Protein 6WU7 (pdb70)

InterPro domains:
  IPR002048 EF-hand domain [PF13499] (107-173)
  IPR002048 EF-hand domain [PS50222] (144-179)
  IPR002048 EF-hand domain [cd00051] (111-173)
  IPR011992 EF-hand domain pair [SSF47473] (1-185)
  IPR018247 EF-Hand 1, calcium-binding site [PS00018] (116-128)
  IPR018247 EF-Hand 1, calcium-binding site [PS00018] (157-169)
  IPR051433 Calcium and Integrin-Binding [PTHR45791] (1-187)

Organism: Homo sapiens (NCBI:txid9606)

Nearest PDB structures (foldseek):
  6wu7-assembly1_A  TM=1.006E+00  e=3.418E-31  Homo sapiens
  6wu5-assembly1_A  TM=9.244E-01  e=2.080E-27  Homo sapiens
  8tkp-assembly1_E  TM=9.190E-01  e=7.534E-15  Caenorhabditis elegans
  4f0z-assembly1_B  TM=8.327E-01  e=5.613E-10  Homo sapiens
  3ll8-assembly2_D  TM=8.121E-01  e=2.278E-08  Homo sapiens

Secondary structure (DSSP, 8-state):
--SS-HHHHHHHHHHSS--HHHHHHHHHHHHHHSTTTS-S--TT-----B-HHHHHTSTTTTT-TTHHHHHHHHSSSSSS-B-HHHHHHHHHHHSTTS-HHHHHHHHHHHH-TT-SS-B-HHHHHHHHHHHTTT-S-HHHHHHHHHHHHHHH-TTSSSSB-HHHHHHHHHTS--TTGGG--/--SS-HHHHHHHHHHSSS-HHHHHHHHHHHHHHSTTTS-S--TT-----B-HHHHHTSTTTTT-TTHHHHHHHHSTTSSS-B-HHHHHHHHHHHSTTS-HHHHHHHHHHHH-TT-SSSB-HHHHHHHHHHHHTTSS-HHHHHHHHHHHHHHH-TT-SSSB-HHHHHHHHHHS--TTGGG----

Structure (mmCIF, N/CA/C/O backbone):
data_6WU7
#
_entry.id   6WU7
#
_cell.length_a   84.386
_cell.length_b   84.386
_cell.length_c   125.821
_cell.angle_alpha   90.000
_cell.angle_beta   90.000
_cell.angle_gamma   120.000
#
_symmetry.space_group_name_H-M   'P 31 2 1'
#
loop_
_entity.id
_entity.type
_entity.pdbx_description
1 polymer 'Calcium and integrin-binding family member 3'
2 non-polymer 'CALCIUM ION'
3 non-polymer 'ACETATE ION'
4 water water
#
loop_
_atom_site.group_PDB
_atom_site.id
_atom_site.type_symbol
_atom_site.label_atom_id
_atom_site.label_alt_id
_atom_site.label_comp_id
_atom_site.label_asym_id
_atom_site.label_entity_id
_atom_site.label_seq_id
_atom_site.pdbx_PDB_ins_code
_atom_site.Cartn_x
_atom_site.Cartn_y
_atom_site.Cartn_z
_atom_site.occupancy
_atom_site.B_iso_or_equiv
_atom_site.auth_seq_id
_atom_site.auth_comp_id
_atom_site.auth_asym_id
_atom_site.auth_atom_id
_atom_site.pdbx_PDB_model_num
ATOM 1 N N . GLN A 1 9 ? -61.67300 13.20300 -9.39600 1.000 50.87000 5 GLN A N 1
ATOM 2 C CA . GLN A 1 9 ? -61.76900 13.79300 -10.71800 1.000 48.55000 5 GLN A CA 1
ATOM 3 C C . GLN A 1 9 ? -63.14500 13.63800 -11.37300 1.000 46.87000 5 GLN A C 1
ATOM 4 O O . GLN A 1 9 ? -63.51700 12.55100 -11.73400 1.000 47.82000 5 GLN A O 1
ATOM 17 N N . THR A 1 10 ? -63.89200 14.72000 -11.52800 1.000 41.34000 6 THR A N 1
ATOM 18 C CA . THR A 1 10 ? -65.18800 14.66800 -12.18000 1.000 47.78000 6 THR A CA 1
ATOM 19 C C . THR A 1 10 ? -65.32800 15.36200 -13.55800 1.000 45.04000 6 THR A C 1
ATOM 20 O O . THR A 1 10 ? -66.43400 15.58300 -13.99600 1.000 44.42000 6 THR A O 1
ATOM 31 N N . VAL A 1 11 ? -64.24600 15.68200 -14.25000 1.000 40.65000 7 VAL A N 1
ATOM 32 C CA . VAL A 1 11 ? -64.32300 16.37800 -15.51500 1.000 33.88000 7 VAL A CA 1
ATOM 33 C C . VAL A 1 11 ? -64.45400 15.46500 -16.72300 1.000 32.06000 7 VAL A C 1
ATOM 34 O O . VAL A 1 11 ? -65.24300 15.71800 -17.58600 1.000 34.68000 7 VAL A O 1
ATOM 47 N N . PHE A 1 12 ? -63.62900 14.43600 -16.78800 1.000 38.95730 8 PHE A N 1
ATOM 48 C CA . PHE A 1 12 ? -63.62500 13.52600 -17.89000 1.000 35.56479 8 PHE A CA 1
ATOM 49 C C . PHE A 1 12 ? -63.95100 12.08400 -17.51700 1.000 40.28378 8 PHE A C 1
ATOM 50 O O . PHE A 1 12 ? -63.86500 11.69100 -16.38500 1.000 40.79963 8 PHE A O 1
ATOM 67 N N . THR A 1 13 ? -64.29000 11.30800 -18.52800 1.000 41.18915 9 THR A N 1
ATOM 68 C CA . THR A 1 13 ? -64.45500 9.89800 -18.37000 1.000 48.19525 9 THR A CA 1
ATOM 69 C C . THR A 1 13 ? -63.08700 9.27800 -18.39400 1.000 44.93960 9 THR A C 1
ATOM 70 O O . THR A 1 13 ? -62.14100 9.82500 -18.85600 1.000 38.65200 9 THR A O 1
ATOM 81 N N . HIS A 1 14 ? -62.98200 8.10300 -17.83900 1.000 49.92967 10 HIS A N 1
ATOM 82 C CA . HIS A 1 14 ? -61.69500 7.41700 -17.84500 1.000 46.93194 10 HIS A CA 1
ATOM 83 C C . HIS A 1 14 ? -61.14900 7.32200 -19.26500 1.000 45.86076 10 HIS A C 1
ATOM 84 O O . HIS A 1 14 ? -59.98100 7.64000 -19.52700 1.000 41.07861 10 HIS A O 1
ATOM 98 N N . GLU A 1 15 ? -61.99600 6.91300 -20.20900 1.000 48.99535 11 GLU A N 1
ATOM 99 C CA . GLU A 1 15 ? -61.55800 6.79000 -21.59500 1.000 47.04511 11 GLU A CA 1
ATOM 100 C C . GLU A 1 15 ? -60.99500 8.10200 -22.13600 1.000 46.43978 11 GLU A C 1
ATOM 101 O O . GLU A 1 15 ? -59.95400 8.11100 -22.80600 1.000 37.39922 11 GLU A O 1
ATOM 113 N N . GLN A 1 16 ? -61.65600 9.22600 -21.88900 1.000 42.38929 12 GLN A N 1
ATOM 114 C CA . GLN A 1 16 ? -61.13000 10.42000 -22.53700 1.000 40.79436 12 GLN A CA 1
ATOM 115 C C . GLN A 1 16 ? -59.85600 10.92800 -21.86900 1.000 32.16701 12 GLN A C 1
ATOM 116 O O . GLN A 1 16 ? -59.02600 11.55400 -22.54600 1.000 31.63537 12 GLN A O 1
ATOM 130 N N . LEU A 1 17 ? -59.60300 10.57000 -20.60900 1.000 34.09093 13 LEU A N 1
ATOM 131 C CA . LEU A 1 17 ? -58.29700 10.88500 -20.02800 1.000 32.19597 13 LEU A CA 1
ATOM 132 C C . LEU A 1 17 ? -57.20900 9.97600 -20.58100 1.000 32.23544 13 LEU A C 1
ATOM 133 O O . LEU A 1 17 ? -56.08400 10.42700 -20.83300 1.000 33.05660 13 LEU A O 1
ATOM 149 N N . GLU A 1 18 ? -57.52400 8.69400 -20.78100 1.000 36.67808 14 GLU A N 1
ATOM 150 C CA . GLU A 1 18 ? -56.57800 7.80000 -21.44500 1.000 36.22276 14 GLU A CA 1
ATOM 151 C C . GLU A 1 18 ? -56.23500 8.29600 -22.84500 1.000 35.33845 14 GLU A C 1
ATOM 152 O O . GLU A 1 18 ? -55.07300 8.24700 -23.26000 1.000 33.99881 14 GLU A O 1
ATOM 164 N N . ALA A 1 19 ? -57.22600 8.79300 -23.59000 1.000 35.98853 15 ALA A N 1
ATOM 165 C CA . ALA A 1 19 ? -56.93600 9.28600 -24.93800 1.000 37.90718 15 ALA A CA 1
ATOM 166 C C . ALA A 1 19 ? -56.00800 10.49800 -24.91700 1.000 30.56156 15 ALA A C 1
ATOM 167 O O . ALA A 1 19 ? -55.08800 10.60300 -25.74300 1.000 29.17455 15 ALA A O 1
ATOM 174 N N . TYR A 1 20 ? -56.23700 11.44100 -24.00200 1.000 27.54541 16 TYR A N 1
ATOM 175 C CA . TYR A 1 20 ? -55.35000 12.59500 -23.90700 1.000 25.22671 16 TYR A CA 1
ATOM 176 C C . TYR A 1 20 ? -53.93000 12.18200 -23.54200 1.000 25.36094 16 TYR A C 1
ATOM 177 O O . TYR A 1 20 ? -52.95500 12.75300 -24.05000 1.000 28.16390 16 TYR A O 1
ATOM 195 N N . GLN A 1 21 ? -53.78800 11.22300 -22.63100 1.000 26.46370 17 GLN A N 1
ATOM 196 C CA . GLN A 1 21 ? -52.46200 10.70000 -22.35400 1.000 27.64016 17 GLN A CA 1
ATOM 197 C C . GLN A 1 21 ? -51.87700 9.97000 -23.55800 1.000 32.76709 17 GLN A C 1
ATOM 198 O O . GLN A 1 21 ? -50.65800 9.95200 -23.73000 1.000 34.27779 17 GLN A O 1
ATOM 212 N N . ASP A 1 22 ? -52.72400 9.34800 -24.38600 1.000 28.54290 18 ASP A N 1
ATOM 213 C CA . ASP A 1 22 ? -52.19800 8.60500 -25.53100 1.000 28.39025 18 ASP A CA 1
ATOM 214 C C . ASP A 1 22 ? -51.71300 9.54700 -26.63400 1.000 26.46633 18 ASP A C 1
ATOM 215 O O . ASP A 1 22 ? -50.87200 9.15700 -27.46000 1.000 29.30351 18 ASP A O 1
ATOM 224 N N . CYS A 1 23 ? -52.24500 10.75700 -26.69400 1.000 24.58189 19 CYS A N 1
ATOM 225 C CA . CYS A 1 23 ? -51.98500 11.66700 -27.81100 1.000 24.97668 19 CYS A CA 1
ATOM 226 C C . CYS A 1 23 ? -51.24900 12.93200 -27.40500 1.000 30.37206 19 CYS A C 1
ATOM 227 O O . CYS A 1 23 ? -51.09600 13.84800 -28.22700 1.000 28.73239 19 CYS A O 1
ATOM 235 N N . THR A 1 24 ? -50.78600 13.01300 -26.17300 1.000 23.70284 20 THR A N 1
ATOM 236 C CA . THR A 1 24 ? -49.91000 14.09300 -25.75500 1.000 22.91064 20 THR A CA 1
ATOM 237 C C . THR A 1 24 ? -48.73900 13.49200 -24.98700 1.000 22.89222 20 THR A C 1
ATOM 238 O O . THR A 1 24 ? -48.70800 12.29700 -24.69200 1.000 24.98721 20 THR A O 1
ATOM 249 N N . PHE A 1 25 ? -47.80800 14.34700 -24.59100 1.000 23.41070 21 PHE A N 1
ATOM 250 C CA . PHE A 1 25 ? -46.69400 13.92400 -23.75700 1.000 25.38462 21 PHE A CA 1
ATOM 251 C C . PHE A 1 25 ? -47.00900 13.97600 -22.26800 1.000 25.93206 21 PHE A C 1
ATOM 252 O O . PHE A 1 25 ? -46.10300 13.74300 -21.44400 1.000 27.48487 21 PHE A O 1
ATOM 269 N N . PHE A 1 26 ? -48.26300 14.20400 -21.91000 1.000 25.35304 22 PHE A N 1
ATOM 270 C CA . PHE A 1 26 ? -48.62200 14.50500 -20.52900 1.000 25.17933 22 PHE A CA 1
ATOM 271 C C . PHE A 1 26 ? -49.09000 13.27600 -19.76700 1.000 31.05636 22 PHE A C 1
ATOM 272 O O . PHE A 1 26 ? -49.65400 12.34300 -20.33900 1.000 30.09045 22 PHE A O 1
ATOM 289 N N . THR A 1 27 ? -48.84200 13.30100 -18.45700 1.000 30.42207 23 THR A N 1
ATOM 290 C CA . THR A 1 27 ? -49.43400 12.37900 -17.50000 1.000 28.90347 23 THR A CA 1
ATOM 291 C C . THR A 1 27 ? -50.87900 12.77700 -17.22000 1.000 30.50892 23 THR A C 1
ATOM 292 O O . THR A 1 27 ? -51.32300 13.88200 -17.54500 1.000 28.25602 23 THR A O 1
ATOM 303 N N . ARG A 1 28 ? -51.61200 11.86700 -16.57900 1.000 33.78826 24 ARG A N 1
ATOM 304 C CA . ARG A 1 28 ? -52.97600 12.18500 -16.17600 1.000 36.32014 24 ARG A CA 1
ATOM 305 C C . ARG A 1 28 ? -52.99900 13.41500 -15.27400 1.000 30.24573 24 ARG A C 1
ATOM 306 O O . ARG A 1 28 ? -53.83000 14.31400 -15.45800 1.000 31.41692 24 ARG A O 1
ATOM 327 N N . LYS A 1 29 ? -52.07900 13.46900 -14.29900 1.000 32.80393 25 LYS A N 1
ATOM 328 C CA . LYS A 1 29 ? -51.99300 14.61800 -13.39400 1.000 33.91722 25 LYS A CA 1
ATOM 329 C C . LYS A 1 29 ? -51.74400 15.90800 -14.16600 1.000 32.44600 25 LYS A C 1
ATOM 330 O O . LYS A 1 29 ? -52.34400 16.94800 -13.86000 1.000 32.12227 25 LYS A O 1
ATOM 349 N N . GLU A 1 30 ? -50.87500 15.86500 -15.18500 1.000 28.28234 26 GLU A N 1
ATOM 350 C CA . GLU A 1 30 ? -50.63300 17.07200 -15.96500 1.000 27.16115 26 GLU A CA 1
ATOM 351 C C . GLU A 1 30 ? -51.85800 17.45900 -16.78400 1.000 28.56658 26 GLU A C 1
ATOM 352 O O . GLU A 1 30 ? -52.19600 18.64700 -16.88600 1.000 27.65595 26 GLU A O 1
ATOM 364 N N . ILE A 1 31 ? -52.53300 16.48100 -17.39000 1.000 26.01628 27 ILE A N 1
ATOM 365 C CA . ILE A 1 31 ? -53.73200 16.79400 -18.15700 1.000 22.34742 27 ILE A CA 1
ATOM 366 C C . ILE A 1 31 ? -54.73300 17.52000 -17.28100 1.000 25.42410 27 ILE A C 1
ATOM 367 O O . ILE A 1 31 ? -55.35200 18.51800 -17.69700 1.000 24.11605 27 ILE A O 1
ATOM 383 N N . MET A 1 32 ? -54.90600 17.04000 -16.04700 1.000 27.27432 28 MET A N 1
ATOM 384 C CA . MET A 1 32 ? -55.86700 17.66000 -15.15000 1.000 23.26332 28 MET A CA 1
ATOM 385 C C . MET A 1 32 ? -55.44900 19.08300 -14.79400 1.000 24.86351 28 MET A C 1
ATOM 386 O O . MET A 1 32 ? -56.28200 19.99300 -14.78800 1.000 26.27157 28 MET A O 1
ATOM 400 N N . ARG A 1 33 ? -54.16700 19.30600 -14.51000 1.000 25.16091 29 ARG A N 1
ATOM 401 C CA . ARG A 1 33 ? -53.72700 20.66100 -14.18900 1.000 24.13184 29 ARG A CA 1
ATOM 402 C C . ARG A 1 33 ? -53.97400 21.60200 -15.36000 1.000 22.56323 29 ARG A C 1
ATOM 403 O O . ARG A 1 33 ? -54.44800 22.72700 -15.17700 1.000 20.98409 29 ARG A O 1
ATOM 424 N N . LEU A 1 34 ? -53.66200 21.15100 -16.57300 1.000 21.44731 30 LEU A N 1
ATOM 425 C CA . LEU A 1 34 ? -53.81300 22.00400 -17.73400 1.000 19.54971 30 LEU A CA 1
ATOM 426 C C . LEU A 1 34 ? -55.27600 22.25400 -18.03900 1.000 20.12873 30 LEU A C 1
ATOM 427 O O . LEU A 1 34 ? -55.63500 23.32200 -18.54800 1.000 20.00766 30 LEU A O 1
ATOM 443 N N . PHE A 1 35 ? -56.13400 21.25600 -17.81000 1.000 21.25255 31 PHE A N 1
ATOM 444 C CA . PHE A 1 35 ? -57.56200 21.49900 -17.97700 1.000 24.66612 31 PHE A CA 1
ATOM 445 C C . PHE A 1 35 ? -58.00000 22.67300 -17.11700 1.000 21.31045 31 PHE A C 1
ATOM 446 O O . PHE A 1 35 ? -58.72100 23.56200 -17.56300 1.000 21.36309 31 PHE A O 1
ATOM 463 N N . TYR A 1 36 ? -57.59200 22.67200 -15.84900 1.000 22.72904 32 TYR A N 1
ATOM 464 C CA . TYR A 1 36 ? -58.05100 23.73000 -14.96700 1.000 22.91591 32 TYR A CA 1
ATOM 465 C C . TYR A 1 36 ? -57.45500 25.06300 -15.37500 1.000 22.98697 32 TYR A C 1
ATOM 466 O O . TYR A 1 36 ? -58.08700 26.10900 -15.16300 1.000 23.61862 32 TYR A O 1
ATOM 484 N N . ARG A 1 37 ? -56.26500 25.06000 -15.98800 1.000 21.65786 33 ARG A N 1
ATOM 485 C CA . ARG A 1 37 ? -55.73900 26.31500 -16.51900 1.000 19.28915 33 ARG A CA 1
ATOM 486 C C . ARG A 1 37 ? -56.60300 26.81100 -17.66800 1.000 21.22097 33 ARG A C 1
ATOM 487 O O . A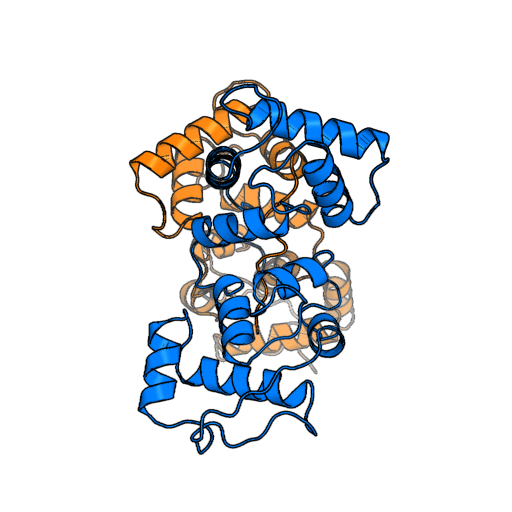RG A 1 37 ? -56.91400 28.00000 -17.76900 1.000 21.27624 33 ARG A O 1
ATOM 508 N N . TYR A 1 38 ? -56.98400 25.89700 -18.54600 1.000 21.76577 34 TYR A N 1
ATOM 509 C CA . TYR A 1 38 ? -57.82100 26.25200 -19.69500 1.000 21.93947 34 TYR A CA 1
ATOM 510 C C . TYR A 1 38 ? -59.16300 26.78400 -19.23300 1.000 19.86028 34 TYR A C 1
ATOM 511 O O . TYR A 1 38 ? -59.65400 27.80600 -19.72700 1.000 21.52100 34 TYR A O 1
ATOM 529 N N . GLN A 1 39 ? -59.77800 26.10000 -18.27500 1.000 21.68418 35 GLN A N 1
ATOM 530 C CA . GLN A 1 39 ? -61.08800 26.52300 -17.78400 1.000 21.48152 35 GLN A CA 1
ATOM 531 C C . GLN A 1 39 ? -61.01200 27.90100 -17.16100 1.000 22.91854 35 GLN A C 1
ATOM 532 O O . GLN A 1 39 ? -61.92300 28.72200 -17.33200 1.000 27.58225 35 GLN A O 1
ATOM 546 N N . ASP A 1 40 ? -59.91900 28.18600 -16.45200 1.000 23.85023 36 ASP A N 1
ATOM 547 C CA . ASP A 1 40 ? -59.73100 29.47300 -15.78300 1.000 22.89222 36 ASP A CA 1
ATOM 548 C C . ASP A 1 40 ? -59.48600 30.61300 -16.76100 1.000 18.63645 36 ASP A C 1
ATOM 549 O O . ASP A 1 40 ? -59.57500 31.76700 -16.35800 1.000 23.86339 36 ASP A O 1
ATOM 558 N N . LEU A 1 41 ? -59.21100 30.32500 -18.03600 1.000 21.71576 37 LEU A N 1
ATOM 559 C CA . LEU A 1 41 ? -59.05500 31.39100 -19.02400 1.000 21.48679 37 LEU A CA 1
ATOM 560 C C . LEU A 1 41 ? -60.36800 32.09400 -19.31300 1.000 24.68191 37 LEU A C 1
ATOM 561 O O . LEU A 1 41 ? -60.39200 33.29000 -19.64100 1.000 23.65547 37 LEU A O 1
ATOM 577 N N . ALA A 1 42 ? -61.47200 31.34900 -19.25200 1.000 20.54720 38 ALA A N 1
ATOM 578 C CA . ALA A 1 42 ? -62.79400 31.88900 -19.54900 1.000 25.73730 38 ALA A CA 1
ATOM 579 C C . ALA A 1 42 ? -63.77900 31.14600 -18.61500 1.000 27.06377 38 ALA A C 1
ATOM 580 O O . ALA A 1 42 ? -64.52800 30.28800 -19.05300 1.000 25.36620 38 ALA A O 1
ATOM 587 N N . PRO A 1 43 ? -63.72600 31.49300 -17.33700 1.000 25.21355 39 PRO A N 1
ATOM 588 C CA . PRO A 1 43 ? -64.49000 30.66200 -16.35800 1.000 31.09320 39 PRO A CA 1
ATOM 589 C C . PRO A 1 43 ? -66.00700 30.72200 -16.51700 1.000 36.72019 39 PRO A C 1
ATOM 590 O O . PRO A 1 43 ? -66.69000 29.82200 -16.01300 1.000 35.10158 39 PRO A O 1
ATOM 601 N N . GLN A 1 44 ? -66.56900 31.73200 -17.18800 1.000 29.75094 40 GLN A N 1
ATOM 602 C CA . GLN A 1 44 ? -68.01400 31.79100 -17.40500 1.000 33.13029 40 GLN A CA 1
ATOM 603 C C . GLN A 1 44 ? -68.42800 31.07200 -18.68700 1.000 29.78515 40 GLN A C 1
ATOM 604 O O . GLN A 1 44 ? -69.62300 30.99300 -18.99100 1.000 33.34874 40 GLN A O 1
ATOM 618 N N . LEU A 1 45 ? -67.46100 30.57900 -19.43900 1.000 27.84544 41 LEU A N 1
ATOM 619 C CA . LEU A 1 45 ? -67.65100 29.94500 -20.73400 1.000 33.04344 41 LEU A CA 1
ATOM 620 C C . LEU A 1 45 ? -67.31700 28.46400 -20.72100 1.000 31.82750 41 LEU A C 1
ATOM 621 O O . LEU A 1 45 ? -68.06700 27.65700 -21.28000 1.000 29.75620 41 LEU A O 1
ATOM 637 N N . VAL A 1 46 ? -66.19400 28.08500 -20.12000 1.000 27.03482 42 VAL A N 1
ATOM 638 C CA . VAL A 1 46 ? -65.73100 26.70100 -20.17900 1.000 24.71086 42 VAL A CA 1
ATOM 639 C C . VAL A 1 46 ? -66.41000 25.90700 -19.07300 1.000 31.96436 42 VAL A C 1
ATOM 640 O O . VAL A 1 46 ? -66.32600 26.28700 -17.89300 1.000 29.37984 42 VAL A O 1
ATOM 653 N N . PRO A 1 47 ? -67.09600 24.82300 -19.39300 1.000 32.41968 43 PRO A N 1
ATOM 654 C CA . PRO A 1 47 ? -67.77000 24.04800 -18.34900 1.000 34.57257 43 PRO A CA 1
ATOM 655 C C . PRO A 1 47 ? -66.79100 23.17000 -17.58900 1.000 34.32517 43 PRO A C 1
ATOM 656 O O . PRO A 1 47 ? -65.69100 22.87100 -18.03700 1.000 32.21176 43 PRO A O 1
ATOM 667 N N . LEU A 1 48 ? -67.23100 22.74400 -16.41200 1.000 33.48033 44 LEU A N 1
ATOM 668 C CA . LEU A 1 48 ? -66.42800 21.85700 -15.59000 1.000 34.92787 44 LEU A CA 1
ATOM 669 C C . LEU A 1 48 ? -66.71600 20.37900 -15.83200 1.000 37.29131 44 LEU A C 1
ATOM 670 O O . LEU A 1 48 ? -66.04600 19.53200 -15.23400 1.000 44.89486 44 LEU A O 1
ATOM 686 N N . ASP A 1 49 ? -67.67400 20.05200 -16.70100 1.000 37.03865 45 ASP A N 1
ATOM 687 C CA . ASP A 1 49 ? -68.00100 18.67300 -17.06000 1.000 39.83899 45 ASP A CA 1
ATOM 688 C C . ASP A 1 49 ? -67.74300 18.50300 -18.55600 1.000 45.47914 45 ASP A C 1
ATOM 689 O O . ASP A 1 49 ? -68.44400 19.09300 -19.38700 1.000 39.03100 45 ASP A O 1
ATOM 698 N N . TYR A 1 50 ? -66.72400 17.71700 -18.90400 1.000 38.32302 46 TYR A N 1
ATOM 699 C CA . TYR A 1 50 ? -66.41800 17.43400 -20.29300 1.000 36.82810 46 TYR A CA 1
ATOM 700 C C . TYR A 1 50 ? -66.84200 16.03300 -20.71400 1.000 37.87823 46 TYR A C 1
ATOM 701 O O . TYR A 1 50 ? -66.53100 15.61500 -21.83400 1.000 42.04451 46 TYR A O 1
ATOM 719 N N . THR A 1 51 ? -67.56900 15.30800 -19.86300 1.000 41.92608 47 THR A N 1
ATOM 720 C CA . THR A 1 51 ? -67.95000 13.94000 -20.20700 1.000 43.80262 47 THR A CA 1
ATOM 721 C C . THR A 1 51 ? -68.97200 13.89100 -21.33400 1.000 49.47698 47 THR A C 1
ATOM 722 O O . THR A 1 51 ? -69.10900 12.85000 -21.98400 1.000 54.89342 47 THR A O 1
ATOM 733 N N . THR A 1 52 ? -69.67400 14.99200 -21.58200 1.000 51.20351 48 THR A N 1
ATOM 734 C CA . THR A 1 52 ? -70.65100 15.10100 -22.65400 1.000 53.29850 48 THR A CA 1
ATOM 735 C C . THR A 1 52 ? -70.04500 15.61600 -23.95300 1.000 53.86172 48 THR A C 1
ATOM 736 O O . THR A 1 52 ? -70.79000 15.87800 -24.90400 1.000 51.13245 48 THR A O 1
ATOM 747 N N . CYS A 1 53 ? -68.71800 15.78200 -24.00300 1.000 46.45820 49 CYS A N 1
ATOM 748 C CA . CYS A 1 53 ? -68.00200 16.28700 -25.16900 1.000 44.70536 49 CYS A CA 1
ATOM 749 C C . CYS A 1 53 ? -68.57500 17.62800 -25.61000 1.000 50.46131 49 CYS A C 1
ATOM 750 O O . CYS A 1 53 ? -69.03100 17.76500 -26.75000 1.000 45.21858 49 CYS A O 1
ATOM 758 N N . PRO A 1 54 ? -68.58400 18.63200 -24.74300 1.000 41.58920 50 PRO A N 1
ATOM 759 C CA . PRO A 1 54 ? -69.07500 19.94800 -25.16000 1.000 39.19417 50 PRO A CA 1
ATOM 760 C C . PRO A 1 54 ? -68.17300 20.53200 -26.23400 1.000 46.08184 50 PRO A C 1
ATOM 761 O O . PRO A 1 54 ? -66.96900 20.26100 -26.28300 1.000 37.26499 50 PRO A O 1
ATOM 772 N N . ASP A 1 55 ? -68.77400 21.33700 -27.11500 1.000 34.10935 51 ASP A N 1
ATOM 773 C CA . ASP A 1 55 ? -68.04700 22.02100 -28.18700 1.000 35.58321 51 ASP A CA 1
ATOM 774 C C . ASP A 1 55 ? -67.86400 23.47600 -27.74900 1.000 36.22540 51 ASP A C 1
ATOM 775 O O . ASP A 1 55 ? -68.78700 24.29100 -27.83900 1.000 39.85215 51 ASP A O 1
ATOM 784 N N . VAL A 1 56 ? -66.66600 23.79100 -27.27900 1.000 31.49325 52 VAL A N 1
ATOM 785 C CA . VAL A 1 56 ? -66.35300 25.05000 -26.61500 1.000 28.20338 52 VAL A CA 1
ATOM 786 C C . VAL A 1 56 ? -65.03300 25.55900 -27.16500 1.000 27.23748 52 VAL A C 1
ATOM 787 O O . VAL A 1 56 ? -64.05300 24.80700 -27.22300 1.000 27.19010 52 VAL A O 1
ATOM 800 N N . LYS A 1 57 ? -64.98800 26.84000 -27.54400 1.000 24.85298 53 LYS A N 1
ATOM 801 C CA . LYS A 1 57 ? -63.71200 27.44800 -27.90500 1.000 23.58704 53 LYS A CA 1
ATOM 802 C C . LYS A 1 57 ? -63.46700 28.68800 -27.05900 1.000 21.03936 53 LYS A C 1
ATOM 803 O O . LYS A 1 57 ? -64.34200 29.55900 -26.95700 1.000 25.20829 53 LYS A O 1
ATOM 822 N N . VAL A 1 58 ? -62.27800 28.77900 -26.49800 1.000 20.91040 54 VAL A N 1
ATOM 823 C CA . VAL A 1 58 ? -61.85400 30.00500 -25.82000 1.000 18.96543 54 VAL A CA 1
ATOM 824 C C . VAL A 1 58 ? -61.34800 30.98200 -26.87300 1.000 19.75763 54 VAL A C 1
ATOM 825 O O . VAL A 1 58 ? -60.47600 30.60800 -27.68900 1.000 19.37338 54 VAL A O 1
ATOM 838 N N . PRO A 1 59 ? -61.85500 32.21500 -26.89200 1.000 19.67868 55 PRO A N 1
ATOM 839 C CA . PRO A 1 59 ? -61.39000 33.19800 -27.87700 1.000 20.47351 55 PRO A CA 1
ATOM 840 C C . PRO A 1 59 ? -59.90100 33.44700 -27.78000 1.000 21.13411 55 PRO A C 1
ATOM 841 O O . PRO A 1 59 ? -59.31600 33.47000 -26.68900 1.000 19.24441 55 PRO A O 1
ATOM 852 N N . TYR A 1 60 ? -59.28800 33.69100 -28.95100 1.000 19.67078 56 TYR A N 1
ATOM 853 C CA . TYR A 1 60 ? -57.84500 33.89400 -29.01400 1.000 20.11294 56 TYR A CA 1
ATOM 854 C C . TYR A 1 60 ? -57.36100 34.87400 -27.94200 1.000 19.49707 56 TYR A C 1
ATOM 855 O O . TYR A 1 60 ? -56.32200 34.65400 -27.30600 1.000 19.13387 56 TYR A O 1
ATOM 873 N N . GLU A 1 61 ? -58.09400 35.97500 -27.74000 1.000 20.59721 57 GLU A N 1
ATOM 874 C CA . GLU A 1 61 ? -57.60100 37.04300 -26.86800 1.000 17.97321 57 GLU A CA 1
ATOM 875 C C . GLU A 1 61 ? -57.33300 36.51900 -25.46000 1.000 21.64207 57 GLU A C 1
ATOM 876 O O . GLU A 1 61 ? -56.42600 37.00400 -24.76600 1.000 23.37912 57 GLU A O 1
ATOM 888 N N . LEU A 1 62 ? -58.11600 35.53900 -25.01800 1.000 18.39957 58 LEU A N 1
ATOM 889 C CA . LEU A 1 62 ? -57.98200 34.98900 -23.66800 1.000 22.03948 58 LEU A CA 1
ATOM 890 C C . LEU A 1 62 ? -56.93000 33.89900 -23.57900 1.000 24.88983 58 LEU A C 1
ATOM 891 O O . LEU A 1 62 ? -56.56900 33.48500 -22.46400 1.000 21.58943 58 LEU A O 1
ATOM 907 N N . ILE A 1 63 ? -56.45400 33.41000 -24.72200 1.000 21.65523 59 ILE A N 1
ATOM 908 C CA . ILE A 1 63 ? -55.29600 32.52500 -24.79600 1.000 18.92859 59 ILE A CA 1
ATOM 909 C C . ILE A 1 63 ? -54.00200 33.31900 -24.84900 1.000 18.31535 59 ILE A C 1
ATOM 910 O O . ILE A 1 63 ? -53.07900 33.12800 -24.05200 1.000 19.74447 59 ILE A O 1
ATOM 926 N N . GLY A 1 64 ? -53.89600 34.24600 -25.79400 1.000 20.33928 60 GLY A N 1
ATOM 927 C CA . GLY A 1 64 ? -52.66200 34.99800 -25.95200 1.000 20.36823 60 GLY A CA 1
ATOM 928 C C . GLY A 1 64 ? -52.29900 35.85100 -24.75500 1.000 24.67927 60 GLY A C 1
ATOM 929 O O . GLY A 1 64 ? -51.11700 36.17800 -24.57200 1.000 22.01843 60 GLY A O 1
ATOM 933 N N . SER A 1 65 ? -53.28300 36.22400 -23.94400 1.000 20.13926 61 SER A N 1
ATOM 934 C CA . SER A 1 65 ? -53.03200 37.04100 -22.77700 1.000 21.58153 61 SER A CA 1
ATOM 935 C C . SER A 1 65 ? -52.68600 36.22300 -21.53100 1.000 24.25817 61 SER A C 1
ATOM 936 O O . SER A 1 65 ? -52.35200 36.81800 -20.50100 1.000 21.88683 61 SER A O 1
ATOM 944 N N . MET A 1 66 ? -52.73600 34.90800 -21.59200 1.000 22.48164 62 MET A N 1
ATOM 945 C CA . MET A 1 66 ? -52.37300 34.09700 -20.43900 1.000 27.21116 62 MET A CA 1
ATOM 946 C C . MET A 1 66 ? -50.90000 34.30900 -20.08100 1.000 24.65559 62 MET A C 1
ATOM 947 O O . MET A 1 66 ? -50.08800 34.68600 -20.93200 1.000 22.32899 62 MET A O 1
ATOM 961 N N . PRO A 1 67 ? -50.52900 34.11300 -18.80500 1.000 24.87140 63 PRO A N 1
ATOM 962 C CA . PRO A 1 67 ? -49.16800 34.48000 -18.39400 1.000 27.18747 63 PRO A CA 1
ATOM 963 C C . PRO A 1 67 ? -48.08100 33.82100 -19.22000 1.000 28.75608 63 PRO A C 1
ATOM 964 O O . PRO A 1 67 ? -47.04300 34.43700 -19.49100 1.000 26.54002 63 PRO A O 1
ATOM 975 N N . GLU A 1 68 ? -48.28800 32.57900 -19.61700 1.000 19.99187 64 GLU A N 1
ATOM 976 C CA . GLU A 1 68 ? -47.25000 31.79500 -20.27000 1.000 27.22168 64 GLU A CA 1
ATOM 977 C C . GLU A 1 68 ? -47.04100 32.18600 -21.72800 1.000 29.93517 64 GLU A C 1
ATOM 978 O O . GLU A 1 68 ? -46.04500 31.76700 -22.33200 1.000 27.85860 64 GLU A O 1
ATOM 990 N N . LEU A 1 69 ? -47.94500 32.96900 -22.30000 1.000 23.68968 65 LEU A N 1
ATOM 991 C CA . LEU A 1 69 ? -47.86700 33.36700 -23.69200 1.000 22.45269 65 LEU A CA 1
ATOM 992 C C . LEU A 1 69 ? -47.79500 34.85900 -23.91900 1.000 24.17395 65 LEU A C 1
ATOM 993 O O . LEU A 1 69 ? -47.36500 35.27700 -25.00500 1.000 25.51359 65 LEU A O 1
ATOM 1009 N N . LYS A 1 70 ? -48.21300 35.66900 -22.95500 1.000 24.66612 66 LYS A N 1
ATOM 1010 C CA . LYS A 1 70 ? -48.43800 37.08100 -23.21900 1.000 23.75811 66 LYS A CA 1
ATOM 1011 C C . LYS A 1 70 ? -47.18400 37.80200 -23.67400 1.000 29.70619 66 LYS A C 1
ATOM 1012 O O . LYS A 1 70 ? -47.29500 38.80400 -24.38700 1.000 28.07179 66 LYS A O 1
ATOM 1031 N N . ASP A 1 71 ? -45.99900 37.31000 -23.31800 1.000 25.94258 67 ASP A N 1
ATOM 1032 C CA . ASP A 1 71 ? -44.74800 37.94700 -23.70900 1.000 28.21654 67 ASP A CA 1
ATOM 1033 C C . ASP A 1 71 ? -44.04900 37.24000 -24.86600 1.000 29.98254 67 ASP A C 1
ATOM 1034 O O . ASP A 1 71 ? -42.95900 37.66700 -25.27200 1.000 32.88552 67 ASP A O 1
ATOM 1043 N N . ASN A 1 72 ? -44.66300 36.20300 -25.41000 1.000 25.70835 68 ASN A N 1
ATOM 1044 C CA . ASN A 1 72 ? -44.11300 35.45700 -26.54600 1.000 29.80884 68 ASN A CA 1
ATOM 1045 C C . ASN A 1 72 ? -44.43500 36.19800 -27.82000 1.000 22.61587 68 ASN A C 1
ATOM 1046 O O . ASN A 1 72 ? -45.62100 36.41000 -28.11600 1.000 25.57675 68 ASN A O 1
ATOM 1057 N N . PRO A 1 73 ? -43.44200 36.63700 -28.61700 1.000 27.92440 69 PRO A N 1
ATOM 1058 C CA . PRO A 1 73 ? -43.75500 37.46800 -29.77700 1.000 31.19585 69 PRO A CA 1
ATOM 1059 C C . PRO A 1 73 ? -44.53300 36.70700 -30.82700 1.000 30.64578 69 PRO A C 1
ATOM 1060 O O . PRO A 1 73 ? -45.12400 37.33400 -31.71600 1.000 29.99307 69 PRO A O 1
ATOM 1071 N N . PHE A 1 74 ? -44.57000 35.38000 -30.73400 1.000 24.36345 70 PHE A N 1
ATOM 1072 C CA . PHE A 1 74 ? -45.27100 34.55300 -31.69700 1.000 23.31332 70 PHE A CA 1
ATOM 1073 C C . PHE A 1 74 ? -46.58000 34.00000 -31.16300 1.000 23.55019 70 PHE A C 1
ATOM 1074 O O . PHE A 1 74 ? -47.14400 33.08600 -31.77100 1.000 22.11318 70 PHE A O 1
ATOM 1091 N N . ARG A 1 75 ? -47.10900 34.56800 -30.07300 1.000 23.21594 71 ARG A N 1
ATOM 1092 C CA . ARG A 1 75 ? -48.28900 33.97300 -29.45700 1.000 23.32911 71 ARG A CA 1
ATOM 1093 C C . ARG A 1 75 ? -49.46100 33.89200 -30.43700 1.000 24.18185 71 ARG A C 1
ATOM 1094 O O . ARG A 1 75 ? -50.24100 32.93000 -30.40000 1.000 21.77630 71 ARG A O 1
ATOM 1115 N N . GLN A 1 76 ? -49.64400 34.89700 -31.28900 1.000 21.75524 72 GLN A N 1
ATOM 1116 C CA . GLN A 1 76 ? -50.79700 34.81600 -32.18500 1.000 25.06090 72 GLN A CA 1
ATOM 1117 C C . GLN A 1 76 ? -50.63500 33.67600 -33.19300 1.000 25.88995 72 GLN A C 1
ATOM 1118 O O . GLN A 1 76 ? -51.57400 32.91200 -33.44500 1.000 24.48451 72 GLN A O 1
ATOM 1132 N N . ARG A 1 77 ? -49.44900 33.55900 -33.79600 1.000 23.47387 73 ARG A N 1
ATOM 1133 C CA . ARG A 1 77 ? -49.20400 32.47800 -34.75800 1.000 23.23173 73 ARG A CA 1
ATOM 1134 C C . ARG A 1 77 ? -49.30800 31.10300 -34.10300 1.000 22.11318 73 ARG A C 1
ATOM 1135 O O . ARG A 1 77 ? -49.76700 30.13000 -34.72000 1.000 24.97405 73 ARG A O 1
ATOM 1156 N N . ILE A 1 78 ? -48.76300 30.97100 -32.90000 1.000 20.42087 74 ILE A N 1
ATOM 1157 C CA . ILE A 1 78 ? -48.82600 29.70000 -32.18600 1.000 19.04702 74 ILE A CA 1
ATOM 1158 C C . ILE A 1 78 ? -50.28000 29.27500 -32.00300 1.000 19.12598 74 ILE A C 1
ATOM 1159 O O . ILE A 1 78 ? -50.67500 28.15800 -32.36100 1.000 19.96292 74 ILE A O 1
ATOM 1175 N N . ALA A 1 79 ? -51.10100 30.17900 -31.47200 1.000 19.77606 75 ALA A N 1
ATOM 1176 C CA . ALA A 1 79 ? -52.50800 29.85300 -31.27300 1.000 18.88384 75 ALA A CA 1
ATOM 1177 C C . ALA A 1 79 ? -53.20600 29.56400 -32.60500 1.000 18.27851 75 ALA A C 1
ATOM 1178 O O . ALA A 1 79 ? -53.98100 28.61100 -32.70700 1.000 21.17886 75 ALA A O 1
ATOM 1185 N N . GLN A 1 80 ? -52.92700 30.36400 -33.64100 1.000 22.93696 76 GLN A N 1
ATOM 1186 C CA . GLN A 1 80 ? -53.52500 30.10400 -34.94800 1.000 20.92356 76 GLN A CA 1
ATOM 1187 C C . GLN A 1 80 ? -53.19800 28.70200 -35.42500 1.000 24.57137 76 GLN A C 1
ATOM 1188 O O . GLN A 1 80 ? -54.10200 27.95300 -35.81400 1.000 23.55019 76 GLN A O 1
ATOM 1202 N N . VAL A 1 81 ? -51.91100 28.31600 -35.37100 1.000 21.80525 77 VAL A N 1
ATOM 1203 C CA . VAL A 1 81 ? -51.49700 27.03800 -35.95100 1.000 21.01041 77 VAL A CA 1
ATOM 1204 C C . VAL A 1 81 ? -52.13500 25.87500 -35.21300 1.000 21.53416 77 VAL A C 1
ATOM 1205 O O . VAL A 1 81 ? -52.52100 24.87400 -35.82700 1.000 19.73658 77 VAL A O 1
ATOM 1218 N N . PHE A 1 82 ? -52.26700 25.98200 -33.89100 1.000 19.31021 78 PHE A N 1
ATOM 1219 C CA . PHE A 1 82 ? -52.84000 24.88200 -33.12500 1.000 19.20230 78 PHE A CA 1
ATOM 1220 C C . PHE A 1 82 ? -54.34600 24.93600 -33.00000 1.000 21.36309 78 PHE A C 1
ATOM 1221 O O . PHE A 1 82 ? -54.95600 23.92900 -32.60900 1.000 21.33150 78 PHE A O 1
ATOM 1238 N N . SER A 1 83 ? -54.97000 26.05000 -33.34800 1.000 21.41573 79 SER A N 1
ATOM 1239 C CA . SER A 1 83 ? -56.41500 26.14100 -33.27500 1.000 19.66815 79 SER A CA 1
ATOM 1240 C C . SER A 1 83 ? -57.11300 25.32700 -34.37300 1.000 22.21582 79 SER A C 1
ATOM 1241 O O . SER A 1 83 ? -56.60000 25.12300 -35.47900 1.000 21.68944 79 SER A O 1
ATOM 1249 N N . GLU A 1 84 ? -58.34200 24.90900 -34.06900 1.000 22.31583 80 GLU A N 1
ATOM 1250 C CA A GLU A 1 84 ? -59.07600 24.04500 -34.99200 0.560 24.74244 80 GLU A CA 1
ATOM 1251 C CA B GLU A 1 84 ? -59.12500 24.07000 -34.97900 0.440 24.75560 80 GLU A CA 1
ATOM 1252 C C . GLU A 1 84 ? -59.24400 24.68500 -36.36600 1.000 24.90825 80 GLU A C 1
ATOM 1253 O O . GLU A 1 84 ? -59.03500 24.01700 -37.39300 1.000 25.03721 80 GLU A O 1
ATOM 1276 N N . ASP A 1 85 ? -59.59600 25.96300 -36.41300 1.000 24.95036 81 ASP A N 1
ATOM 1277 C CA . ASP A 1 85 ? -59.92400 26.60000 -37.68700 1.000 30.61683 81 ASP A CA 1
ATOM 1278 C C . ASP A 1 85 ? -58.89400 27.62500 -38.13800 1.000 28.47183 81 ASP A C 1
ATOM 1279 O O . ASP A 1 85 ? -59.11900 28.31900 -39.14400 1.000 26.97165 81 ASP A O 1
ATOM 1288 N N . GLY A 1 86 ? -57.77400 27.73300 -37.43400 1.000 25.53201 82 GLY A N 1
ATOM 1289 C CA . GLY A 1 86 ? -56.70000 28.58700 -37.87600 1.000 25.12406 82 GLY A CA 1
ATOM 1290 C C . GLY A 1 86 ? -56.84100 30.02300 -37.45200 1.000 25.97943 82 GLY A C 1
ATOM 1291 O O . GLY A 1 86 ? -56.06100 30.86200 -37.91600 1.000 26.71110 82 GLY A O 1
ATOM 1295 N N . ASP A 1 87 ? -57.83900 30.34000 -36.63200 1.000 24.13974 83 ASP A N 1
ATOM 1296 C CA . ASP A 1 87 ? -58.13300 31.70200 -36.21700 1.000 25.79783 83 ASP A CA 1
ATOM 1297 C C . ASP A 1 87 ? -57.71200 31.99500 -34.78100 1.000 22.88432 83 ASP A C 1
ATOM 1298 O O . ASP A 1 87 ? -57.95200 33.10900 -34.29500 1.000 22.95012 83 ASP A O 1
ATOM 1307 N N . GLY A 1 88 ? -57.10900 31.03300 -34.10100 1.000 23.88181 84 GLY A N 1
ATOM 1308 C CA . GLY A 1 88 ? -56.62800 31.23100 -32.74900 1.000 21.35782 84 GLY A CA 1
ATOM 1309 C C . GLY A 1 88 ? -57.62900 30.92500 -31.65600 1.000 20.42877 84 GLY A C 1
ATOM 1310 O O . GLY A 1 88 ? -57.28000 31.01200 -30.47800 1.000 20.83671 84 GLY A O 1
ATOM 1314 N N . HIS A 1 89 ? -58.85700 30.57700 -31.99300 1.000 20.94725 85 HIS A N 1
ATOM 1315 C CA . HIS A 1 89 ? -59.86500 30.23100 -30.99300 1.000 19.97608 85 HIS A CA 1
ATOM 1316 C C . HIS A 1 89 ? -59.76100 28.73600 -30.72400 1.000 20.43403 85 HIS A C 1
ATOM 1317 O O . HIS A 1 89 ? -59.83600 27.93100 -31.66100 1.000 20.43929 85 HIS A O 1
ATOM 1331 N N . MET A 1 90 ? -59.56400 28.34800 -29.45900 1.000 18.77067 86 MET A N 1
ATOM 1332 C CA . MET A 1 90 ? -59.04800 27.02000 -29.15200 1.000 18.65750 86 MET A CA 1
ATOM 1333 C C . MET A 1 90 ? -60.00000 26.18800 -28.30000 1.000 19.13650 86 MET A C 1
ATOM 1334 O O . MET A 1 90 ? -60.47100 26.64000 -27.24600 1.000 22.37637 86 MET A O 1
ATOM 1348 N N . THR A 1 91 ? -60.23900 24.95900 -28.75300 1.000 19.62341 87 THR A N 1
ATOM 1349 C CA . THR A 1 91 ? -60.85200 23.92900 -27.94400 1.000 18.83384 87 THR A CA 1
ATOM 1350 C C . THR A 1 91 ? -59.82400 23.43400 -26.92100 1.000 19.57866 87 THR A C 1
ATOM 1351 O O . THR A 1 91 ? -58.62800 23.70800 -27.01500 1.000 19.88396 87 THR A O 1
ATOM 1362 N N . LEU A 1 92 ? -60.30600 22.67900 -25.93900 1.000 19.97871 88 LEU A N 1
ATOM 1363 C CA . LEU A 1 92 ? -59.38900 22.03400 -25.00300 1.000 20.17874 88 LEU A CA 1
ATOM 1364 C C . LEU A 1 92 ? -58.40200 21.13400 -25.75300 1.000 20.67616 88 LEU A C 1
ATOM 1365 O O . LEU A 1 92 ? -57.20000 21.14500 -25.45200 1.000 20.80513 88 LEU A O 1
ATOM 1381 N N . ASP A 1 93 ? -58.89300 20.35000 -26.72800 1.000 20.59721 89 ASP A N 1
ATOM 1382 C CA . ASP A 1 93 ? -58.01900 19.51700 -27.55500 1.000 25.34251 89 ASP A CA 1
ATOM 1383 C C . ASP A 1 93 ? -56.86400 20.32900 -28.13000 1.000 21.07884 89 ASP A C 1
ATOM 1384 O O . ASP A 1 93 ? -55.70700 19.87300 -28.16300 1.000 21.54995 89 ASP A O 1
ATOM 1393 N N . ASN A 1 94 ? -57.19500 21.49200 -28.71400 1.000 21.04463 90 ASN A N 1
ATOM 1394 C CA . ASN A 1 94 ? -56.19700 22.34800 -29.35600 1.000 18.61539 90 ASN A CA 1
ATOM 1395 C C . ASN A 1 94 ? -55.17700 22.83900 -28.33000 1.000 18.83384 90 ASN A C 1
ATOM 1396 O O . ASN A 1 94 ? -53.97500 22.90100 -28.59500 1.000 18.88121 90 ASN A O 1
ATOM 1407 N N . PHE A 1 95 ? -55.68100 23.25600 -27.16500 1.000 19.90239 91 PHE A N 1
ATOM 1408 C CA . PHE A 1 95 ? -54.85000 23.79800 -26.09100 1.000 17.20733 91 PHE A CA 1
ATOM 1409 C C . PHE A 1 95 ? -53.86000 22.76200 -25.59500 1.000 17.58632 91 PHE A C 1
ATOM 1410 O O . PHE A 1 95 ? -52.68000 23.06500 -25.38300 1.000 18.27324 91 PHE A O 1
ATOM 1427 N N . LEU A 1 96 ? -54.31700 21.53100 -25.41900 1.000 18.11007 92 LEU A N 1
ATOM 1428 C CA . LEU A 1 96 ? -53.42400 20.48900 -24.93200 1.000 17.88899 92 LEU A CA 1
ATOM 1429 C C . LEU A 1 96 ? -52.40300 20.11300 -25.99100 1.000 21.27887 92 LEU A C 1
ATOM 1430 O O . LEU A 1 96 ? -51.25000 19.82200 -25.67100 1.000 20.61563 92 LEU A O 1
ATOM 1446 N N . ASP A 1 97 ? -52.81900 20.06600 -27.25800 1.000 20.96041 93 ASP A N 1
ATOM 1447 C CA . ASP A 1 97 ? -51.86200 19.83500 -28.34300 1.000 18.69961 93 ASP A CA 1
ATOM 1448 C C . ASP A 1 97 ? -50.77200 20.88000 -28.34000 1.000 20.29717 93 ASP A C 1
ATOM 1449 O O . ASP A 1 97 ? -49.58400 20.55200 -28.41000 1.000 20.97357 93 ASP A O 1
ATOM 1458 N N . MET A 1 98 ? -51.15900 22.15200 -28.23800 1.000 17.68633 94 MET A N 1
ATOM 1459 C CA . MET A 1 98 ? -50.19400 23.23200 -28.20600 1.000 19.32600 94 MET A CA 1
ATOM 1460 C C . MET A 1 98 ? -49.20100 23.06100 -27.07400 1.000 21.32624 94 MET A C 1
ATOM 1461 O O . MET A 1 98 ? -47.98800 23.07000 -27.29200 1.000 18.93911 94 MET A O 1
ATOM 1475 N N . PHE A 1 99 ? -49.69800 22.96000 -25.83800 1.000 19.12598 95 PHE A N 1
ATOM 1476 C CA . PHE A 1 99 ? -48.77100 22.85600 -24.71300 1.000 19.06018 95 PHE A CA 1
ATOM 1477 C C . PHE A 1 99 ? -48.02300 21.53500 -24.69800 1.000 19.76290 95 PHE A C 1
ATOM 1478 O O . PHE A 1 99 ? -46.90600 21.49200 -24.16800 1.000 19.61551 95 PHE A O 1
ATOM 1495 N N . SER A 1 100 ? -48.55800 20.47200 -25.30800 1.000 18.64960 96 SER A N 1
ATOM 1496 C CA . SER A 1 100 ? -47.77000 19.23900 -25.40300 1.000 20.77091 96 SER A CA 1
ATOM 1497 C C . SER A 1 100 ? -46.51100 19.46600 -26.24900 1.000 20.68143 96 SER A C 1
ATOM 1498 O O . SER A 1 100 ? -45.40100 19.08300 -25.86000 1.000 22.95012 96 SER A O 1
ATOM 1506 N N . VAL A 1 101 ? -46.66400 20.13200 -27.40300 1.000 19.23125 97 VAL A N 1
ATOM 1507 C CA . VAL A 1 101 ? -45.50800 20.44300 -28.25000 1.000 20.38665 97 VAL A CA 1
ATOM 1508 C C . VAL A 1 101 ? -44.55100 21.37500 -27.54500 1.000 20.44192 97 VAL A C 1
ATOM 1509 O O . VAL A 1 101 ? -43.33000 21.29300 -27.74000 1.000 19.70499 97 VAL A O 1
ATOM 1522 N N . MET A 1 102 ? -45.08300 22.31200 -26.74700 1.000 17.72055 98 MET A N 1
ATOM 1523 C CA . MET A 1 102 ? -44.23500 23.28100 -26.05700 1.000 19.32337 98 MET A CA 1
ATOM 1524 C C . MET A 1 102 ? -43.54800 22.70100 -24.83100 1.000 18.87068 98 MET A C 1
ATOM 1525 O O . MET A 1 102 ? -42.69400 23.37400 -24.23700 1.000 22.60534 98 MET A O 1
ATOM 1539 N N . SER A 1 103 ? -43.91500 21.48600 -24.43000 1.000 23.38438 99 SER A N 1
ATOM 1540 C CA . SER A 1 103 ? -43.44300 20.92200 -23.16400 1.000 24.12395 99 SER A CA 1
ATOM 1541 C C . SER A 1 103 ? -41.98000 20.50300 -23.24100 1.000 25.45305 99 SER A C 1
ATOM 1542 O O . SER A 1 103 ? -41.38100 20.36100 -24.31600 1.000 21.54469 99 SER A O 1
ATOM 1550 N N . GLU A 1 104 ? -41.40100 20.26800 -22.05800 1.000 24.56874 100 GLU A N 1
ATOM 1551 C CA . GLU A 1 104 ? -40.04300 19.75800 -21.98700 1.000 27.34275 100 GLU A CA 1
ATOM 1552 C C . GLU A 1 104 ? -39.89300 18.37300 -22.60600 1.000 32.16175 100 GLU A C 1
ATOM 1553 O O . GLU A 1 104 ? -38.78600 18.02200 -23.03900 1.000 30.77211 100 GLU A O 1
ATOM 1565 N N . MET A 1 105 ? -40.97600 17.58700 -22.65900 1.000 27.29011 101 MET A N 1
ATOM 1566 C CA . MET A 1 105 ? -40.91900 16.20900 -23.13900 1.000 27.42171 101 MET A CA 1
ATOM 1567 C C . MET A 1 105 ? -40.90300 16.08300 -24.67000 1.000 24.37134 101 MET A C 1
ATOM 1568 O O . MET A 1 105 ? -40.54100 15.00800 -25.19400 1.000 23.82128 101 MET A O 1
ATOM 1582 N N . ALA A 1 106 ? -41.24200 17.13100 -25.38400 1.000 22.33426 102 ALA A N 1
ATOM 1583 C CA . ALA A 1 106 ? -41.36200 17.04900 -26.84600 1.000 21.81051 102 ALA A CA 1
ATOM 1584 C C . ALA A 1 106 ? -39.98300 17.01100 -27.48700 1.000 25.56359 102 ALA A C 1
ATOM 1585 O O . ALA A 1 106 ? -39.12100 17.83100 -27.13400 1.000 23.31069 102 ALA A O 1
ATOM 1592 N N . PRO A 1 107 ? -39.72700 16.07400 -28.40900 1.000 22.71851 103 PRO A N 1
ATOM 1593 C CA . PRO A 1 107 ? -38.44400 16.07500 -29.11900 1.000 24.24238 103 PRO A CA 1
ATOM 1594 C C . PRO A 1 107 ? -38.20100 17.37000 -29.87200 1.000 20.87092 103 PRO A C 1
ATOM 1595 O O . PRO A 1 107 ? -39.12500 17.99900 -30.39100 1.000 20.61826 103 PRO A O 1
ATOM 1606 N N . ARG A 1 108 ? -36.91300 17.73600 -29.96200 1.000 23.98709 104 ARG A N 1
ATOM 1607 C CA . ARG A 1 108 ? -36.52600 18.97400 -30.62900 1.000 23.33438 104 ARG A CA 1
ATOM 1608 C C . ARG A 1 108 ? -36.95300 18.97900 -32.10000 1.000 21.64207 104 ARG A C 1
ATOM 1609 O O . ARG A 1 108 ? -37.37200 20.00500 -32.62300 1.000 24.15816 104 ARG A O 1
ATOM 1630 N N . ASP A 1 109 ? -36.82300 17.85400 -32.78900 1.000 21.82367 105 ASP A N 1
ATOM 1631 C CA . ASP A 1 109 ? -37.22900 17.82600 -34.20500 1.000 23.04224 105 ASP A CA 1
ATOM 1632 C C . ASP A 1 109 ? -38.73700 18.00600 -34.36700 1.000 22.88169 105 ASP A C 1
ATOM 1633 O O . ASP A 1 109 ? -39.20200 18.48300 -35.41700 1.000 21.93684 105 ASP A O 1
ATOM 1642 N N . LEU A 1 110 ? -39.51600 17.62600 -33.36000 1.000 20.87356 106 LEU A N 1
ATOM 1643 C CA . LEU A 1 110 ? -40.94800 17.87100 -33.40100 1.000 19.97871 106 LEU A CA 1
ATOM 1644 C C . LEU A 1 110 ? -41.26000 19.34100 -33.14800 1.000 21.03673 106 LEU A C 1
ATOM 1645 O O . LEU A 1 110 ? -42.11800 19.92400 -33.81300 1.000 20.48667 106 LEU A O 1
ATOM 1661 N N . LYS A 1 111 ? -40.57300 19.96600 -32.19000 1.000 21.43678 107 LYS A N 1
ATOM 1662 C CA . LYS A 1 111 ? -40.69600 21.40700 -32.03800 1.000 19.65236 107 LYS A CA 1
ATOM 1663 C C . LYS A 1 111 ? -40.31800 22.12900 -33.32600 1.000 20.17874 107 LYS A C 1
ATOM 1664 O O . LYS A 1 111 ? -40.95700 23.12300 -33.70900 1.000 19.49707 107 LYS A O 1
ATOM 1683 N N . ALA A 1 112 ? -39.29600 21.61900 -34.02800 1.000 22.35794 108 ALA A N 1
ATOM 1684 C CA . ALA A 1 112 ? -38.84300 22.25300 -35.26400 1.000 20.08662 108 ALA A CA 1
ATOM 1685 C C . ALA A 1 112 ? -39.88400 22.13900 -36.36200 1.000 19.26547 108 ALA A C 1
ATOM 1686 O O . ALA A 1 112 ? -40.06400 23.07400 -37.15900 1.000 22.26846 108 ALA A O 1
ATOM 1693 N N . TYR A 1 113 ? -40.61100 21.02700 -36.38600 1.000 18.42853 109 TYR A N 1
ATOM 1694 C CA . TYR A 1 113 ? -41.72400 20.86500 -37.32000 1.000 20.43140 109 TYR A CA 1
ATOM 1695 C C . TYR A 1 113 ? -42.78400 21.93700 -37.10000 1.000 21.10516 109 TYR A C 1
ATOM 1696 O O . TYR A 1 113 ? -43.23100 22.59400 -38.04100 1.000 20.43403 109 TYR A O 1
ATOM 1714 N N . TYR A 1 114 ? -43.21100 22.13600 -35.86400 1.000 20.59457 110 TYR A N 1
ATOM 1715 C CA . TYR A 1 114 ? -44.24100 23.13800 -35.64700 1.000 20.04451 110 TYR A CA 1
ATOM 1716 C C . TYR A 1 114 ? -43.68300 24.54800 -35.75300 1.000 21.39204 110 TYR A C 1
ATOM 1717 O O . TYR A 1 114 ? -44.40800 25.47100 -36.18200 1.000 20.47351 110 TYR A O 1
ATOM 1735 N N . ALA A 1 115 ? -42.41300 24.74200 -35.38700 1.000 22.04212 111 ALA A N 1
ATOM 1736 C CA . ALA A 1 115 ? -41.82000 26.06800 -35.53300 1.000 22.04475 111 ALA A CA 1
ATOM 1737 C C . ALA A 1 115 ? -41.83900 26.48300 -36.99200 1.000 20.30770 111 ALA A C 1
ATOM 1738 O O . ALA A 1 115 ? -42.11600 27.63900 -37.32100 1.000 23.81075 111 ALA A O 1
ATOM 1745 N N . PHE A 1 116 ? -41.55900 25.54000 -37.88100 1.000 21.09200 112 PHE A N 1
ATOM 1746 C CA . PHE A 1 116 ? -41.66600 25.83300 -39.31000 1.000 23.27911 112 PHE A CA 1
ATOM 1747 C C . PHE A 1 116 ? -43.06000 26.34300 -39.65800 1.000 25.26619 112 PHE A C 1
ATOM 1748 O O . PHE A 1 116 ? -43.20800 27.35600 -40.34700 1.000 23.22121 112 PHE A O 1
ATOM 1765 N N . LYS A 1 117 ? -44.11000 25.64900 -39.18600 1.000 26.35842 113 LYS A N 1
ATOM 1766 C CA . LYS A 1 117 ? -45.47100 26.06300 -39.49700 1.000 23.80812 113 LYS A CA 1
ATOM 1767 C C . LYS A 1 117 ? -45.73900 27.45600 -38.97000 1.000 28.70081 113 LYS A C 1
ATOM 1768 O O . LYS A 1 117 ? -46.41900 28.26500 -39.62300 1.000 24.91088 113 LYS A O 1
ATOM 1787 N N . ILE A 1 118 ? -45.22200 27.75000 -37.77400 1.000 21.53942 114 ILE A N 1
ATOM 1788 C CA . ILE A 1 118 ? -45.51500 29.01800 -37.14800 1.000 21.29992 114 ILE A CA 1
ATOM 1789 C C . ILE A 1 118 ? -44.78500 30.14900 -37.85700 1.000 27.56646 114 ILE A C 1
ATOM 1790 O O . ILE A 1 118 ? -45.33100 31.24400 -38.02300 1.000 28.21917 114 ILE A O 1
ATOM 1806 N N . TYR A 1 119 ? -43.54000 29.92100 -38.24500 1.000 26.04523 115 TYR A N 1
ATOM 1807 C CA . TYR A 1 119 ? -42.73800 30.93400 -38.91400 1.000 28.47710 115 TYR A CA 1
ATOM 1808 C C . TYR A 1 119 ? -43.06000 31.09800 -40.39700 1.000 27.57699 115 TYR A C 1
ATOM 1809 O O . TYR A 1 119 ? -42.58300 32.06400 -41.01900 1.000 29.28246 115 TYR A O 1
ATOM 1827 N N . ASP A 1 120 ? -43.80900 30.16900 -40.98200 1.000 27.59278 116 ASP A N 1
ATOM 1828 C CA . ASP A 1 120 ? -44.27200 30.25700 -42.36400 1.000 31.28533 116 ASP A CA 1
ATOM 1829 C C . ASP A 1 120 ? -45.52000 31.14100 -42.35100 1.000 31.06425 116 ASP A C 1
ATOM 1830 O O . ASP A 1 120 ? -46.66500 30.68200 -42.42900 1.000 32.57233 116 ASP A O 1
ATOM 1839 N N . PHE A 1 121 ? -45.27600 32.45200 -42.23100 1.000 31.36955 117 PHE A N 1
ATOM 1840 C CA . PHE A 1 121 ? -46.34500 33.39300 -41.90800 1.000 37.46765 117 PHE A CA 1
ATOM 1841 C C . PHE A 1 121 ? -47.47300 33.37100 -42.95100 1.000 41.17862 117 PHE A C 1
ATOM 1842 O O . PHE A 1 121 ? -48.61600 33.69500 -42.61900 1.000 43.16307 117 PHE A O 1
ATOM 1859 N N . ASN A 1 122 ? -47.19300 33.01500 -44.21100 1.000 41.68921 118 ASN A N 1
ATOM 1860 C CA . ASN A 1 122 ? -48.23000 33.02900 -45.24200 1.000 40.52854 118 ASN A CA 1
ATOM 1861 C C . ASN A 1 122 ? -48.68900 31.63000 -45.63700 1.000 42.70512 118 ASN A C 1
ATOM 1862 O O . ASN A 1 122 ? -49.44900 31.48100 -46.60200 1.000 45.67127 118 ASN A O 1
ATOM 1873 N N . ASN A 1 123 ? -48.25900 30.61100 -44.91400 1.000 35.33582 119 ASN A N 1
ATOM 1874 C CA . ASN A 1 123 ? -48.73500 29.24200 -45.08700 1.000 39.82056 119 ASN A CA 1
ATOM 1875 C C . ASN A 1 123 ? -48.58200 28.75400 -46.52800 1.000 45.17121 119 ASN A C 1
ATOM 1876 O O . ASN A 1 123 ? -49.48500 28.13600 -47.09900 1.000 47.76099 119 ASN A O 1
ATOM 1887 N N . ASP A 1 124 ? -47.40800 28.99300 -47.11700 1.000 38.65200 120 ASP A N 1
ATOM 1888 C CA . ASP A 1 124 ? -47.16100 28.49400 -48.46800 1.000 35.91483 120 ASP A CA 1
ATOM 1889 C C . ASP A 1 124 ? -46.11000 27.38300 -48.48700 1.000 33.28294 120 ASP A C 1
ATOM 1890 O O . ASP A 1 124 ? -45.62000 27.01500 -49.56400 1.000 36.27277 120 ASP A O 1
ATOM 1899 N N . ASP A 1 125 ? -45.78600 26.83500 -47.31200 1.000 31.14584 121 ASP A N 1
ATOM 1900 C CA . ASP A 1 125 ? -44.89200 25.69000 -47.09900 1.000 32.70392 121 ASP A CA 1
ATOM 1901 C C . ASP A 1 125 ? -43.43100 26.00200 -47.38700 1.000 34.90945 121 ASP A C 1
ATOM 1902 O O . ASP A 1 125 ? -42.61700 25.09600 -47.59200 1.000 32.35914 121 ASP A O 1
ATOM 1911 N N . TYR A 1 126 ? -43.07200 27.27200 -47.35600 1.000 31.96699 122 TYR A N 1
ATOM 1912 C CA . TYR A 1 126 ? -41.68700 27.69100 -47.46500 1.000 28.70344 122 TYR A CA 1
ATOM 1913 C C . TYR A 1 126 ? -41.49400 28.83800 -46.49200 1.000 26.85322 122 TYR A C 1
ATOM 1914 O O . TYR A 1 126 ? -42.40100 29.63800 -46.27200 1.000 32.13017 122 TYR A O 1
ATOM 1932 N N . ILE A 1 127 ? -40.30000 28.93800 -45.94600 1.000 28.32445 123 ILE A N 1
ATOM 1933 C CA . ILE A 1 127 ? -39.89800 30.12100 -45.19800 1.000 23.24226 123 ILE A CA 1
ATOM 1934 C C . ILE A 1 127 ? -38.99900 30.91200 -46.12900 1.000 25.68466 123 ILE A C 1
ATOM 1935 O O . ILE A 1 127 ? -37.87500 30.49300 -46.41300 1.000 32.08806 123 ILE A O 1
ATOM 1951 N N . CYS A 1 128 ? -39.51300 32.01800 -46.63800 1.000 32.36177 124 CYS A N 1
ATOM 1952 C CA . CYS A 1 128 ? -38.79800 32.87600 -47.56200 1.000 36.87021 124 CYS A CA 1
ATOM 1953 C C . CYS A 1 128 ? -38.03100 33.94800 -46.79500 1.000 35.18843 124 CYS A C 1
ATOM 1954 O O . CYS A 1 128 ? -38.03500 33.99400 -45.56500 1.000 33.03554 124 CYS A O 1
ATOM 1962 N N . ALA A 1 129 ? -37.37000 34.83300 -47.53400 1.000 36.24382 125 ALA A N 1
ATOM 1963 C CA . ALA A 1 129 ? -36.64800 35.91600 -46.88200 1.000 39.15996 125 ALA A CA 1
ATOM 1964 C C . ALA A 1 129 ? -37.58000 36.83200 -46.09300 1.000 46.28450 125 ALA A C 1
ATOM 1965 O O . ALA A 1 129 ? -37.17000 37.37600 -45.06000 1.000 45.43703 125 ALA A O 1
ATOM 1972 N N . TRP A 1 130 ? -38.82600 37.02900 -46.55700 1.000 37.96771 126 TRP A N 1
ATOM 1973 C CA . TRP A 1 130 ? -39.74200 37.87100 -45.79300 1.000 41.93924 126 TRP A CA 1
ATOM 1974 C C . TRP A 1 130 ? -40.18400 37.16700 -44.51800 1.000 39.14680 126 TRP A C 1
ATOM 1975 O O . TRP A 1 130 ? -40.30500 37.80600 -43.46500 1.000 44.01844 126 TRP A O 1
ATOM 1996 N N . ASP A 1 131 ? -40.45400 35.85200 -44.59800 1.000 34.41728 127 ASP A N 1
ATOM 1997 C CA . ASP A 1 131 ? -40.81700 35.10600 -43.39300 1.000 33.91722 127 ASP A CA 1
ATOM 1998 C C . ASP A 1 131 ? -39.66900 35.12900 -42.39600 1.000 45.24753 127 ASP A C 1
ATOM 1999 O O . ASP A 1 131 ? -39.88000 35.29700 -41.19200 1.000 35.12000 127 ASP A O 1
ATOM 2008 N N . LEU A 1 132 ? -38.43900 34.94300 -42.88900 1.000 32.08806 128 LEU A N 1
ATOM 2009 C CA . LEU A 1 132 ? -37.26500 34.96900 -42.02500 1.000 42.06557 128 LEU A CA 1
ATOM 2010 C C . LEU A 1 132 ? -37.09400 36.32400 -41.35900 1.000 40.57855 128 LEU A C 1
ATOM 2011 O O . LEU A 1 132 ? -36.76700 36.41000 -40.16700 1.000 45.04224 128 LEU A O 1
ATOM 2027 N N . GLU A 1 133 ? -37.25400 37.40400 -42.13400 1.000 49.87703 129 GLU A N 1
ATOM 2028 C CA . GLU A 1 133 ? -37.08100 38.74100 -41.57800 1.000 51.08244 129 GLU A CA 1
ATOM 2029 C C . GLU A 1 133 ? -38.08700 39.00500 -40.46400 1.000 48.80848 129 GLU A C 1
ATOM 2030 O O . GLU A 1 133 ? -37.74100 39.54700 -39.40900 1.000 49.53489 129 GLU A O 1
ATOM 2042 N N . GLN A 1 134 ? -39.34700 38.64800 -40.69200 1.000 46.42136 130 GLN A N 1
ATOM 2043 C CA . GLN A 1 134 ? -40.34300 38.79800 -39.63400 1.000 50.21128 130 GLN A CA 1
ATOM 2044 C C . GLN A 1 134 ? -39.96400 37.98600 -38.40900 1.000 40.91280 130 GLN A C 1
ATOM 2045 O O . GLN A 1 134 ? -40.10200 38.44800 -37.26700 1.000 42.34192 130 GLN A O 1
ATOM 2059 N N . THR A 1 135 ? -39.55400 36.73800 -38.63300 1.000 38.22564 131 THR A N 1
ATOM 2060 C CA . THR A 1 135 ? -39.18700 35.85300 -37.53400 1.000 39.48105 131 THR A CA 1
ATOM 2061 C C . THR A 1 135 ? -38.01500 36.43000 -36.74700 1.000 42.74986 131 THR A C 1
ATOM 2062 O O . THR A 1 135 ? -38.06600 36.53400 -35.52200 1.000 37.08603 131 THR A O 1
ATOM 2073 N N . VAL A 1 136 ? -36.94600 36.83100 -37.44100 1.000 41.14177 132 VAL A N 1
ATOM 2074 C CA . VAL A 1 136 ? -35.75200 37.26600 -36.72600 1.000 43.65787 132 VAL A CA 1
ATOM 2075 C C . VAL A 1 136 ? -36.00300 38.58700 -36.01200 1.000 46.75561 132 VAL A C 1
ATOM 2076 O O . VAL A 1 136 ? -35.49800 38.81400 -34.90700 1.000 48.91902 132 VAL A O 1
ATOM 2089 N N . THR A 1 137 ? -36.79100 39.47200 -36.61500 1.000 48.07945 133 THR A N 1
ATOM 2090 C CA . THR A 1 137 ? -37.12100 40.72500 -35.95500 1.000 50.97190 133 THR A CA 1
ATOM 2091 C C . THR A 1 137 ? -37.88100 40.46400 -34.66200 1.000 49.02693 133 THR A C 1
ATOM 2092 O O . THR A 1 137 ? -37.59600 41.06400 -33.62100 1.000 53.83277 133 THR A O 1
ATOM 2103 N N . LYS A 1 138 ? -38.85500 39.56200 -34.72100 1.000 48.75321 134 LYS A N 1
ATOM 2104 C CA . LYS A 1 138 ? -39.61800 39.20200 -33.53100 1.000 49.90598 134 LYS A CA 1
ATOM 2105 C C . LYS A 1 138 ? -38.72400 38.53500 -32.49500 1.000 45.51072 134 LYS A C 1
ATOM 2106 O O . LYS A 1 138 ? -38.72600 38.91100 -31.31700 1.000 50.61660 134 LYS A O 1
ATOM 2125 N N . LEU A 1 139 ? -37.95200 37.53400 -32.91700 1.000 40.78121 135 LEU A N 1
ATOM 2126 C CA . LEU A 1 139 ? -37.05900 36.86700 -31.97800 1.000 51.44564 135 LEU A CA 1
ATOM 2127 C C . LEU A 1 139 ? -36.10900 37.85900 -31.31500 1.000 53.80908 135 LEU A C 1
ATOM 2128 O O . LEU A 1 139 ? -35.78500 37.71800 -30.13200 1.000 64.92094 135 LEU A O 1
ATOM 2144 N N . THR A 1 140 ? -35.63600 38.86400 -32.05800 1.000 52.18257 136 THR A N 1
ATOM 2145 C CA . THR A 1 140 ? -34.68000 39.81900 -31.50700 1.000 58.12276 136 THR A CA 1
ATOM 2146 C C . THR A 1 140 ? -35.33400 41.06200 -30.92600 1.000 61.14681 136 THR A C 1
ATOM 2147 O O . THR A 1 140 ? -34.63700 42.03800 -30.64100 1.000 62.39695 136 THR A O 1
ATOM 2158 N N . ARG A 1 141 ? -36.65100 41.06300 -30.74900 1.000 62.78121 137 ARG A N 1
ATOM 2159 C CA . ARG A 1 141 ? -37.30900 42.08800 -29.93400 1.000 65.03938 137 ARG A CA 1
ATOM 2160 C C . ARG A 1 141 ? -37.14000 43.48600 -30.51900 1.000 70.33475 137 ARG A C 1
ATOM 2161 O O . ARG A 1 141 ? -37.15900 44.47900 -29.78800 1.000 66.28163 137 ARG A O 1
ATOM 2182 N N . GLY A 1 142 ? -36.95200 43.57100 -31.83200 1.000 64.67881 138 GLY A N 1
ATOM 2183 C CA . GLY A 1 142 ? -36.85800 44.85800 -32.49200 1.000 71.76913 138 GLY A CA 1
ATOM 2184 C C . GLY A 1 142 ? -35.64100 45.68400 -32.15100 1.000 75.09848 138 GLY A C 1
ATOM 2185 O O . GLY A 1 142 ? -35.62700 46.88500 -32.43700 1.000 86.36035 138 GLY A O 1
ATOM 2189 N N . GLU A 1 143 ? -34.61100 45.08400 -31.55500 1.000 74.46946 139 GLU A N 1
ATOM 2190 C CA . GLU A 1 143 ? -33.42800 45.84200 -31.17000 1.000 78.77787 139 GLU A CA 1
ATOM 2191 C C . GLU A 1 143 ? -32.37300 45.89100 -32.26800 1.000 78.94368 139 GLU A C 1
ATOM 2192 O O . GLU A 1 143 ? -31.43600 46.68800 -32.16800 1.000 80.45965 139 GLU A O 1
ATOM 2204 N N . LEU A 1 144 ? -32.50800 45.07200 -33.30700 1.000 74.55104 140 LEU A N 1
ATOM 2205 C CA . LEU A 1 144 ? -31.63500 45.13400 -34.46700 1.000 74.55104 140 LEU A CA 1
ATOM 2206 C C . LEU A 1 144 ? -32.19600 46.09200 -35.50900 1.000 76.21703 140 LEU A C 1
ATOM 2207 O O . LEU A 1 144 ? -33.41300 46.20900 -35.67800 1.000 77.42244 140 LEU A O 1
ATOM 2223 N N . SER A 1 145 ? -31.29300 46.77000 -36.21500 1.000 80.36753 141 SER A N 1
ATOM 2224 C CA . SER A 1 145 ? -31.70000 47.58700 -37.34800 1.000 83.18892 141 SER A CA 1
ATOM 2225 C C . SER A 1 145 ? -32.32700 46.71300 -38.42800 1.000 79.92537 141 SER A C 1
ATOM 2226 O O . SER A 1 145 ? -31.87000 45.59600 -38.68400 1.000 76.83816 141 SER A O 1
ATOM 2234 N N . ALA A 1 146 ? -33.38500 47.23200 -39.06300 1.000 85.41287 142 ALA A N 1
ATOM 2235 C CA . ALA A 1 146 ? -33.96800 46.55300 -40.21600 1.000 84.59435 142 ALA A CA 1
ATOM 2236 C C . ALA A 1 146 ? -32.88700 46.11600 -41.19400 1.000 79.54112 142 ALA A C 1
ATOM 2237 O O . ALA A 1 146 ? -32.96200 45.02800 -41.77700 1.000 77.09345 142 ALA A O 1
ATOM 2244 N N . GLU A 1 147 ? -31.86200 46.95000 -41.37000 1.000 85.37076 143 GLU A N 1
ATOM 2245 C CA . GLU A 1 147 ? -30.74500 46.59000 -42.23300 1.000 86.38667 143 GLU A CA 1
ATOM 2246 C C . GLU A 1 147 ? -30.00700 45.37200 -41.69300 1.000 82.43357 143 GLU A C 1
ATOM 2247 O O . GLU A 1 147 ? -29.62600 44.48000 -42.45600 1.000 81.35712 143 GLU A O 1
ATOM 2259 N N . GLU A 1 148 ? -29.81100 45.30100 -40.37700 1.000 81.02287 144 GLU A N 1
ATOM 2260 C CA . GLU A 1 148 ? -29.09300 44.16000 -39.82200 1.000 78.21727 144 GLU A CA 1
ATOM 2261 C C . GLU A 1 148 ? -29.96300 42.90600 -39.75300 1.000 72.69293 144 GLU A C 1
ATOM 2262 O O . GLU A 1 148 ? -29.45700 41.79200 -39.91900 1.000 70.65058 144 GLU A O 1
ATOM 2274 N N . VAL A 1 149 ? -31.25500 43.04600 -39.46500 1.000 70.41634 145 VAL A N 1
ATOM 2275 C CA . VAL A 1 149 ? -32.12100 41.87200 -39.55100 1.000 65.44206 145 VAL A CA 1
ATOM 2276 C C . VAL A 1 149 ? -31.95900 41.23800 -40.92400 1.000 67.35018 145 VAL A C 1
ATOM 2277 O O . VAL A 1 149 ? -31.64800 40.04500 -41.04900 1.000 62.96808 145 VAL A O 1
ATOM 2290 N N . SER A 1 150 ? -32.10900 42.05300 -41.97800 1.000 65.33415 146 SER A N 1
ATOM 2291 C CA . SER A 1 150 ? -32.03900 41.53100 -43.34100 1.000 64.95516 146 SER A CA 1
ATOM 2292 C C . SER A 1 150 ? -30.73600 40.77900 -43.57200 1.000 62.32326 146 SER A C 1
ATOM 2293 O O . SER A 1 150 ? -30.71900 39.74300 -44.24300 1.000 60.67043 146 SER A O 1
ATOM 2301 N N . LEU A 1 151 ? -29.63600 41.26600 -43.00100 1.000 70.63215 147 LEU A N 1
ATOM 2302 C CA . LEU A 1 151 ? -28.35000 40.61500 -43.23000 1.000 68.36346 147 LEU A CA 1
ATOM 2303 C C . LEU A 1 151 ? -28.26200 39.30500 -42.46100 1.000 64.86567 147 LEU A C 1
ATOM 2304 O O . LEU A 1 151 ? -27.68800 38.32700 -42.94800 1.000 63.62342 147 LEU A O 1
ATOM 2320 N N . VAL A 1 152 ? -28.86000 39.25500 -41.27400 1.000 64.99200 148 VAL A N 1
ATOM 2321 C CA . VAL A 1 152 ? -28.91900 37.99700 -40.53300 1.000 60.84677 148 VAL A CA 1
ATOM 2322 C C . VAL A 1 152 ? -29.68000 36.94200 -41.33000 1.000 57.22528 148 VAL A C 1
ATOM 2323 O O . VAL A 1 152 ? -29.29100 35.77100 -41.36800 1.000 53.96700 148 VAL A O 1
ATOM 2336 N N . CYS A 1 153 ? -30.76900 37.33800 -41.98500 1.000 53.36166 149 CYS A N 1
ATOM 2337 C CA . CYS A 1 153 ? -31.55600 36.36700 -42.73500 1.000 48.91113 149 CYS A CA 1
ATOM 2338 C C . CYS A 1 153 ? -30.80800 35.87200 -43.95900 1.000 51.66935 149 CYS A C 1
ATOM 2339 O O . CYS A 1 153 ? -30.89400 34.68700 -44.31100 1.000 45.99499 149 CYS A O 1
ATOM 2347 N N . GLN A 1 154 ? -30.05600 36.75900 -44.61600 1.000 54.75393 150 GLN A N 1
ATOM 2348 C CA . GLN A 1 154 ? -29.17800 36.30100 -45.68300 1.000 63.53657 150 GLN A CA 1
ATOM 2349 C C . GLN A 1 154 ? -28.24700 35.20800 -45.18000 1.000 55.31716 150 GLN A C 1
ATOM 2350 O O . GLN A 1 154 ? -28.05300 34.18800 -45.84600 1.000 52.73790 150 GLN A O 1
ATOM 2364 N N . HIS A 1 155 ? -27.67800 35.39700 -43.99000 1.000 59.36764 151 HIS A N 1
ATOM 2365 C CA . HIS A 1 155 ? -26.73800 34.42000 -43.46100 1.000 57.94642 151 HIS A CA 1
ATOM 2366 C C . HIS A 1 155 ? -27.42000 33.07500 -43.24900 1.000 52.89318 151 HIS A C 1
ATOM 2367 O O . HIS A 1 155 ? -26.88400 32.03300 -43.62900 1.000 58.27014 151 HIS A O 1
ATOM 2381 N N . VAL A 1 156 ? -28.62000 33.08200 -42.67300 1.000 49.60332 152 VAL A N 1
ATOM 2382 C CA . VAL A 1 156 ? -29.33200 31.83500 -42.42300 1.000 48.18736 152 VAL A CA 1
ATOM 2383 C C . VAL A 1 156 ? -29.61800 31.09700 -43.72700 1.000 49.35592 152 VAL A C 1
ATOM 2384 O O . VAL A 1 156 ? -29.48600 29.86700 -43.80600 1.000 42.30507 152 VAL A O 1
ATOM 2397 N N . LEU A 1 157 ? -30.03200 31.82800 -44.76300 1.000 48.66636 153 LEU A N 1
ATOM 2398 C CA . LEU A 1 157 ? -30.28800 31.18900 -46.05500 1.000 48.70584 153 LEU A CA 1
ATOM 2399 C C . LEU A 1 157 ? -29.01700 30.59600 -46.64800 1.000 54.55128 153 LEU A C 1
ATOM 2400 O O . LEU A 1 157 ? -29.01800 29.46200 -47.14100 1.000 47.79784 153 LEU A O 1
ATOM 2416 N N . ASP A 1 158 ? -27.92200 31.36100 -46.65500 1.000 51.62198 154 ASP A N 1
ATOM 2417 C CA . ASP A 1 158 ? -26.68200 30.80000 -47.18300 1.000 60.77834 154 ASP A CA 1
ATOM 2418 C C . ASP A 1 158 ? -26.33700 29.49800 -46.47800 1.000 51.36405 154 ASP A C 1
ATOM 2419 O O . AS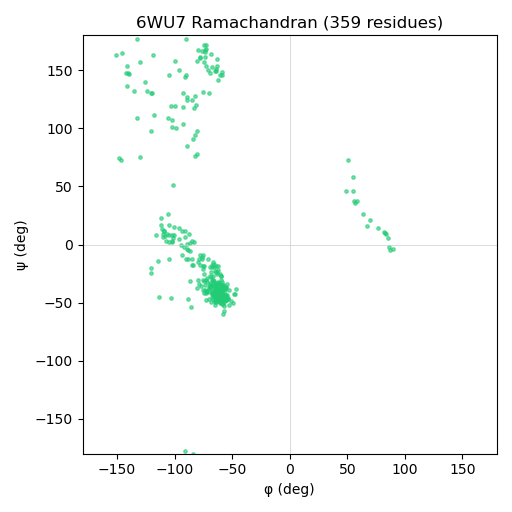P A 1 158 ? -25.79800 28.57400 -47.09800 1.000 54.27493 154 ASP A O 1
ATOM 2428 N N . GLU A 1 159 ? -26.66600 29.40000 -45.18900 1.000 56.45414 155 GLU A N 1
ATOM 2429 C CA . GLU A 1 159 ? -26.30000 28.21900 -44.41700 1.000 49.08220 155 GLU A CA 1
ATOM 2430 C C . GLU A 1 159 ? -27.27000 27.06600 -44.66500 1.000 50.93505 155 GLU A C 1
ATOM 2431 O O . GLU A 1 159 ? -26.84500 25.91400 -44.77100 1.000 52.01150 155 GLU A O 1
ATOM 2443 N N . ALA A 1 160 ? -28.56500 27.35100 -44.81600 1.000 47.41884 156 ALA A N 1
ATOM 2444 C CA . ALA A 1 160 ? -29.58200 26.31400 -44.70300 1.000 39.81004 156 ALA A CA 1
ATOM 2445 C C . ALA A 1 160 ? -30.34700 26.02300 -45.98200 1.000 41.27863 156 ALA A C 1
ATOM 2446 O O . ALA A 1 160 ? -31.06200 25.01300 -46.02800 1.000 34.83839 156 ALA A O 1
ATOM 2453 N N . ASP A 1 161 ? -30.25900 26.88300 -47.00100 1.000 36.60439 157 ASP A N 1
ATOM 2454 C CA . ASP A 1 161 ? -31.06800 26.72100 -48.20900 1.000 36.15697 157 ASP A CA 1
ATOM 2455 C C . ASP A 1 161 ? -30.32800 25.73500 -49.10200 1.000 39.01257 157 ASP A C 1
ATOM 2456 O O . ASP A 1 161 ? -29.49300 26.11100 -49.92900 1.000 38.70464 157 ASP A O 1
ATOM 2465 N N . GLY A 1 162 ? -30.64400 24.45000 -48.92900 1.000 43.01305 158 GLY A N 1
ATOM 2466 C CA . GLY A 1 162 ? -29.83400 23.39700 -49.52200 1.000 53.86962 158 GLY A CA 1
ATOM 2467 C C . GLY A 1 162 ? -29.85900 23.34500 -51.03500 1.000 54.81973 158 GLY A C 1
ATOM 2468 O O . GLY A 1 162 ? -28.86400 22.94900 -51.65300 1.000 53.04847 158 GLY A O 1
ATOM 2472 N N . ASP A 1 163 ? -30.97800 23.72200 -51.65200 1.000 44.82116 159 ASP A N 1
ATOM 2473 C CA . ASP A 1 163 ? -31.11700 23.69500 -53.10100 1.000 52.35628 159 ASP A CA 1
ATOM 2474 C C . ASP A 1 163 ? -30.96700 25.06900 -53.74900 1.000 46.11342 159 ASP A C 1
ATOM 2475 O O . ASP A 1 163 ? -31.19200 25.19900 -54.95500 1.000 47.86890 159 ASP A O 1
ATOM 2484 N N . HIS A 1 164 ? -30.62000 26.09500 -52.98100 1.000 37.59661 160 HIS A N 1
ATOM 2485 C CA . HIS A 1 164 ? -30.24200 27.39700 -53.53200 1.000 40.22588 160 HIS A CA 1
ATOM 2486 C C . HIS A 1 164 ? -31.35500 28.01200 -54.38300 1.000 39.67055 160 HIS A C 1
ATOM 2487 O O . HIS A 1 164 ? -31.09800 28.65800 -55.40700 1.000 42.65775 160 HIS A O 1
ATOM 2501 N N . ASP A 1 165 ? -32.59400 27.81300 -53.94600 1.000 44.07107 161 ASP A N 1
ATOM 2502 C CA . ASP A 1 165 ? -33.75700 28.49800 -54.48500 1.000 43.25782 161 ASP A CA 1
ATOM 2503 C C . ASP A 1 165 ? -34.14800 29.72700 -53.66100 1.000 40.91543 161 ASP A C 1
ATOM 2504 O O . ASP A 1 165 ? -35.14900 30.38100 -53.97900 1.000 43.83157 161 ASP A O 1
ATOM 2513 N N . GLY A 1 166 ? -33.36700 30.08000 -52.65300 1.000 40.16271 162 GLY A N 1
ATOM 2514 C CA . GLY A 1 166 ? -33.57500 31.29200 -51.90700 1.000 43.37625 162 GLY A CA 1
ATOM 2515 C C . GLY A 1 166 ? -34.61100 31.19200 -50.81400 1.000 43.15781 162 GLY A C 1
ATOM 2516 O O . GLY A 1 166 ? -34.99100 32.22400 -50.24600 1.000 47.08722 162 GLY A O 1
ATOM 2520 N N . ARG A 1 167 ? -35.08200 29.99000 -50.49700 1.000 32.43547 163 ARG A N 1
ATOM 2521 C CA . ARG A 1 167 ? -36.05300 29.86000 -49.43100 1.000 31.91962 163 ARG A CA 1
ATOM 2522 C C . ARG A 1 167 ? -35.90400 28.49300 -48.77700 1.000 34.82260 163 ARG A C 1
ATOM 2523 O O . ARG A 1 167 ? -35.25300 27.57800 -49.29900 1.000 32.15386 163 ARG A O 1
ATOM 2544 N N . LEU A 1 168 ? -36.47500 28.38500 -47.59000 1.000 28.66396 164 LEU A N 1
ATOM 2545 C CA . LEU A 1 168 ? -36.30900 27.20400 -46.76000 1.000 28.90347 164 LEU A CA 1
ATOM 2546 C C . LEU A 1 168 ? -37.55400 26.33700 -46.83400 1.000 23.97393 164 LEU A C 1
ATOM 2547 O O . LEU A 1 168 ? -38.63700 26.77500 -46.45500 1.000 26.74531 164 LEU A O 1
ATOM 2563 N N . SER A 1 169 ? -37.38300 25.11200 -47.30400 1.000 24.56347 165 SER A N 1
ATOM 2564 C CA . SER A 1 169 ? -38.39300 24.09900 -47.15000 1.000 26.26631 165 SER A CA 1
ATOM 2565 C C . SER A 1 169 ? -38.44600 23.63100 -45.69400 1.000 27.19537 165 SER A C 1
ATOM 2566 O O . SER A 1 169 ? -37.59600 23.98000 -44.87100 1.000 26.42422 165 SER A O 1
ATOM 2574 N N . LEU A 1 170 ? -39.45900 22.81700 -45.38600 1.000 25.40305 166 LEU A N 1
ATOM 2575 C CA . LEU A 1 170 ? -39.53500 22.20100 -44.05700 1.000 22.71851 166 LEU A CA 1
ATOM 2576 C C . LEU A 1 170 ? -38.25900 21.43700 -43.74800 1.000 27.11641 166 LEU A C 1
ATOM 2577 O O . LEU A 1 170 ? -37.72400 21.49600 -42.62700 1.000 24.74507 166 LEU A O 1
ATOM 2593 N N . GLU A 1 171 ? -37.77200 20.67600 -44.73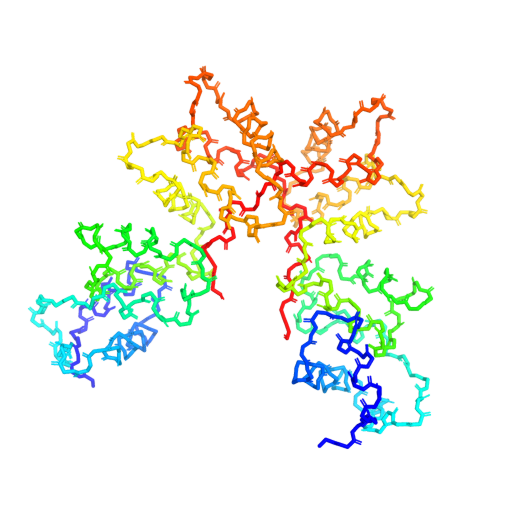400 1.000 26.81901 167 GLU A N 1
ATOM 2594 C CA . GLU A 1 171 ? -36.53700 19.91400 -44.55300 1.000 29.76409 167 GLU A CA 1
ATOM 2595 C C . GLU A 1 171 ? -35.34500 20.83900 -44.35000 1.000 28.14022 167 GLU A C 1
ATOM 2596 O O . GLU A 1 171 ? -34.50300 20.58600 -43.48200 1.000 30.14309 167 GLU A O 1
ATOM 2608 N N . ASP A 1 172 ? -35.22900 21.90000 -45.17200 1.000 32.02752 168 ASP A N 1
ATOM 2609 C CA . ASP A 1 172 ? -34.15500 22.88100 -44.96500 1.000 28.06126 168 ASP A CA 1
ATOM 2610 C C . ASP A 1 172 ? -34.14200 23.31100 -43.49700 1.000 30.76685 168 ASP A C 1
ATOM 2611 O O . ASP A 1 172 ? -33.09600 23.31700 -42.82100 1.000 29.07191 168 ASP A O 1
ATOM 2620 N N . PHE A 1 173 ? -35.32400 23.68500 -43.00000 1.000 26.04260 169 PHE A N 1
ATOM 2621 C CA . PHE A 1 173 ? -35.46100 24.26300 -41.66100 1.000 24.35029 169 PHE A CA 1
ATOM 2622 C C . PHE A 1 173 ? -35.16700 23.24300 -40.56900 1.000 23.55019 169 PHE A C 1
ATOM 2623 O O . PHE A 1 173 ? -34.42100 23.53000 -39.62200 1.000 25.72677 169 PHE A O 1
ATOM 2640 N N . GLN A 1 174 ? -35.77800 22.05800 -40.64600 1.000 22.77378 170 GLN A N 1
ATOM 2641 C CA . GLN A 1 174 ? -35.55400 21.07100 -39.59100 1.000 24.11079 170 GLN A CA 1
ATOM 2642 C C . GLN A 1 174 ? -34.08000 20.67000 -39.51300 1.000 30.74579 170 GLN A C 1
ATOM 2643 O O . GLN A 1 174 ? -33.54500 20.41500 -38.42200 1.000 24.85824 170 GLN A O 1
ATOM 2657 N N . ASN A 1 175 ? -33.41300 20.56800 -40.66300 1.000 28.09021 171 ASN A N 1
ATOM 2658 C CA . ASN A 1 175 ? -32.00400 20.18600 -40.63500 1.000 30.27731 171 ASN A CA 1
ATOM 2659 C C . ASN A 1 175 ? -31.12900 21.32700 -40.11800 1.000 27.51909 171 ASN A C 1
ATOM 2660 O O . ASN A 1 175 ? -30.11700 21.06400 -39.45700 1.000 28.73502 171 ASN A O 1
ATOM 2671 N N . MET A 1 176 ? -31.52000 22.58600 -40.35000 1.000 28.99558 172 MET A N 1
ATOM 2672 C CA . MET A 1 176 ? -30.79600 23.70800 -39.74100 1.000 27.22168 172 MET A CA 1
ATOM 2673 C C . MET A 1 176 ? -30.85500 23.62600 -38.21300 1.000 28.61133 172 MET A C 1
ATOM 2674 O O . MET A 1 176 ? -29.85300 23.86200 -37.52000 1.000 28.32708 172 MET A O 1
ATOM 2688 N N . ILE A 1 177 ? -32.04100 23.34600 -37.67900 1.000 23.07908 173 ILE A N 1
ATOM 2689 C CA . ILE A 1 177 ? -32.20900 23.21300 -36.23400 1.000 21.73418 173 ILE A CA 1
ATOM 2690 C C . ILE A 1 177 ? -31.41800 22.02400 -35.71200 1.000 25.51622 173 ILE A C 1
ATOM 2691 O O . ILE A 1 177 ? -30.79300 22.10300 -34.65000 1.000 25.20039 173 ILE A O 1
ATOM 2707 N N . LEU A 1 178 ? -31.48100 20.88800 -36.42400 1.000 23.72916 174 LEU A N 1
ATOM 2708 C CA . LEU A 1 178 ? -30.74900 19.69500 -36.01500 1.000 26.48212 174 LEU A CA 1
ATOM 2709 C C . LEU A 1 178 ? -29.25900 19.98400 -35.86800 1.000 27.06377 174 LEU A C 1
ATOM 2710 O O . LEU A 1 178 ? -28.59800 19.44400 -34.97400 1.000 30.69842 174 LEU A O 1
ATOM 2726 N N . ARG A 1 179 ? -28.70900 20.83000 -36.73400 1.000 27.09535 175 ARG A N 1
ATOM 2727 C CA . ARG A 1 179 ? -27.28300 21.12400 -36.68900 1.000 29.75357 175 ARG A CA 1
ATOM 2728 C C . ARG A 1 179 ? -26.93000 22.19200 -35.66100 1.000 29.14560 175 ARG A C 1
ATOM 2729 O O . ARG A 1 179 ? -25.74100 22.51600 -35.52900 1.000 30.80106 175 ARG A O 1
ATOM 2750 N N . ALA A 1 180 ? -27.90300 22.70100 -34.91400 1.000 27.04798 176 ALA A N 1
ATOM 2751 C CA . ALA A 1 180 ? -27.69200 23.81200 -33.98300 1.000 29.53775 176 ALA A CA 1
ATOM 2752 C C . ALA A 1 180 ? -28.26700 23.46300 -32.61800 1.000 25.57412 176 ALA A C 1
ATOM 2753 O O . ALA A 1 180 ? -29.32600 23.96600 -32.22000 1.000 29.15613 176 ALA A O 1
ATOM 2760 N N . PRO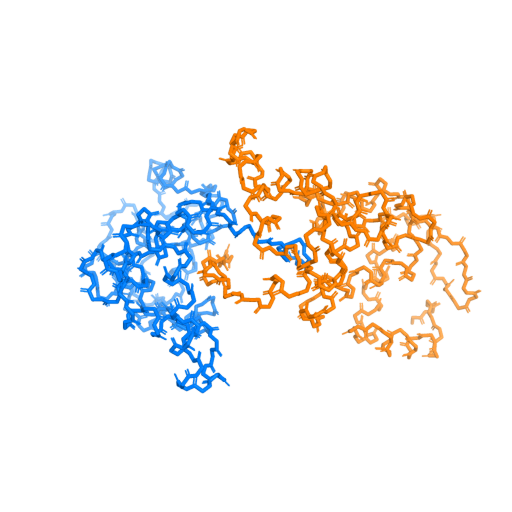 A 1 181 ? -27.59300 22.60800 -31.85900 1.000 23.98182 177 PRO A N 1
ATOM 2761 C CA . PRO A 1 181 ? -28.10200 22.26500 -30.52000 1.000 24.96878 177 PRO A CA 1
ATOM 2762 C C . PRO A 1 181 ? -28.14100 23.48300 -29.60500 1.000 25.65834 177 PRO A C 1
ATOM 2763 O O . PRO A 1 181 ? -27.49900 24.50200 -29.85300 1.000 26.67951 177 PRO A O 1
ATOM 2774 N N . ASP A 1 182 ? -28.95200 23.37900 -28.55600 1.000 24.97142 178 ASP A N 1
ATOM 2775 C CA . ASP A 1 182 ? -29.16800 24.48200 -27.60800 1.000 24.19501 178 ASP A CA 1
ATOM 2776 C C . ASP A 1 182 ? -28.12100 24.37000 -26.50400 1.000 20.57352 178 ASP A C 1
ATOM 2777 O O . ASP A 1 182 ? -28.34400 23.81600 -25.43000 1.000 26.65583 178 ASP A O 1
ATOM 2786 N N . PHE A 1 183 ? -26.95500 24.92700 -26.79400 1.000 25.58728 179 PHE A N 1
ATOM 2787 C CA . PHE A 1 183 ? -25.83500 24.81600 -25.87000 1.000 24.90035 179 PHE A CA 1
ATOM 2788 C C . PHE A 1 183 ? -26.06400 25.57500 -24.56800 1.000 30.41680 179 PHE A C 1
ATOM 2789 O O . PHE A 1 183 ? -25.38200 25.27900 -23.58300 1.000 32.58022 179 PHE A O 1
ATOM 2806 N N . LEU A 1 184 ? -26.98800 26.53600 -24.51700 1.000 25.76888 180 LEU A N 1
ATOM 2807 C CA . LEU A 1 184 ? -27.19500 27.24200 -23.25100 1.000 24.79508 180 LEU A CA 1
ATOM 2808 C C . LEU A 1 184 ? -28.32100 26.65100 -22.41100 1.000 31.20111 180 LEU A C 1
ATOM 2809 O O . LEU A 1 184 ? -28.57600 27.15300 -21.30600 1.000 31.39324 180 LEU A O 1
ATOM 2825 N N . SER A 1 185 ? -28.98300 25.59800 -22.89000 1.000 26.26104 181 SER A N 1
ATOM 2826 C CA . SER A 1 185 ? -30.10800 25.03800 -22.14800 1.000 24.91615 181 SER A CA 1
ATOM 2827 C C . SER A 1 185 ? -29.68500 24.46300 -20.80500 1.000 34.13304 181 SER A C 1
ATOM 2828 O O . SER A 1 185 ? -30.51900 24.34100 -19.90400 1.000 41.56025 181 SER A O 1
ATOM 2836 N N . THR A 1 186 ? -28.39700 24.17800 -20.61600 1.000 32.41968 182 THR A N 1
ATOM 2837 C CA . THR A 1 186 ? -27.98200 23.58900 -19.34200 1.000 31.30112 182 THR A CA 1
ATOM 2838 C C . THR A 1 186 ? -28.13600 24.54800 -18.18200 1.000 30.67473 182 THR A C 1
ATOM 2839 O O . THR A 1 186 ? -28.32400 24.11200 -17.04300 1.000 43.60786 182 THR A O 1
ATOM 2850 N N . PHE A 1 187 ? -28.00500 25.84100 -18.41500 1.000 40.96281 183 PHE A N 1
ATOM 2851 C CA . PHE A 1 187 ? -27.84100 26.75500 -17.28300 1.000 45.29227 183 PHE A CA 1
ATOM 2852 C C . PHE A 1 187 ? -29.13100 27.48300 -16.94500 1.000 55.14872 183 PHE A C 1
ATOM 2853 O O . PHE A 1 187 ? -29.18700 28.69500 -16.75600 1.000 43.84210 183 PHE A O 1
ATOM 2870 N N . HIS A 1 188 ? -30.17700 26.67300 -16.80500 1.000 72.46922 184 HIS A N 1
ATOM 2871 C CA . HIS A 1 188 ? -31.51600 27.12100 -16.46600 1.000 76.65130 184 HIS A CA 1
ATOM 2872 C C . HIS A 1 188 ? -32.12600 26.09500 -15.52300 1.000 75.57485 184 HIS A C 1
ATOM 2873 O O . HIS A 1 188 ? -31.80200 24.90300 -15.58400 1.000 76.51444 184 HIS A O 1
ATOM 2887 N N . ILE A 1 189 ? -32.97500 26.57500 -14.62100 1.000 66.95013 185 ILE A N 1
ATOM 2888 C CA . ILE A 1 189 ? -33.68100 25.70300 -13.70000 1.000 69.94260 185 ILE A CA 1
ATOM 2889 C C . ILE A 1 189 ? -35.17100 25.73400 -14.01700 1.000 70.10841 185 ILE A C 1
ATOM 2890 O O . ILE A 1 189 ? -35.86500 24.73100 -13.86400 1.000 82.82046 185 ILE A O 1
ATOM 2906 N N . GLN B 1 9 ? -31.88600 35.88300 13.28200 1.000 56.31000 5 GLN B N 1
ATOM 2907 C CA . GLN B 1 9 ? -31.07300 34.96800 12.47300 1.000 53.35000 5 GLN B CA 1
ATOM 2908 C C . GLN B 1 9 ? -29.60300 35.09200 12.84800 1.000 44.35000 5 GLN B C 1
ATOM 2909 O O . GLN B 1 9 ? -29.01600 36.15400 12.73300 1.000 43.42000 5 GLN B O 1
ATOM 2922 N N . THR B 1 10 ? -29.02300 34.04600 13.39200 1.000 44.29000 6 THR B N 1
ATOM 2923 C CA . THR B 1 10 ? -27.62200 34.10600 13.73300 1.000 42.86000 6 THR B CA 1
ATOM 2924 C C . THR B 1 10 ? -26.68900 33.32700 12.81400 1.000 51.28000 6 THR B C 1
ATOM 2925 O O . THR B 1 10 ? -25.73600 32.78000 13.31700 1.000 38.44000 6 THR B O 1
ATOM 2936 N N . VAL B 1 11 ? -27.05600 33.10000 11.55000 1.000 36.75000 7 VAL B N 1
ATOM 2937 C CA . VAL B 1 11 ? -26.20900 32.46100 10.60800 1.000 40.03000 7 VAL B CA 1
ATOM 2938 C C . VAL B 1 11 ? -25.04700 33.31000 10.11200 1.000 23.35000 7 VAL B C 1
ATOM 2939 O O . VAL B 1 11 ? -23.95500 32.86100 10.15000 1.000 30.49000 7 VAL B O 1
ATOM 2952 N N . PHE B 1 12 ? -25.30800 34.54900 9.72400 1.000 28.55000 8 PHE B N 1
ATOM 2953 C CA . PHE B 1 12 ? -24.27700 35.41800 9.16800 1.000 34.67000 8 PHE B CA 1
ATOM 2954 C C . PHE B 1 12 ? -24.17400 36.80000 9.77900 1.000 40.50000 8 PHE B C 1
ATOM 2955 O O . PHE B 1 12 ? -25.11300 37.30600 10.33000 1.000 36.61000 8 PHE B O 1
ATOM 2972 N N . THR B 1 13 ? -23.00700 37.40400 9.64800 1.000 38.80000 9 THR B N 1
ATOM 2973 C CA . THR B 1 13 ? -22.88600 38.81400 9.99500 1.000 43.05000 9 THR B CA 1
ATOM 2974 C C . THR B 1 13 ? -23.53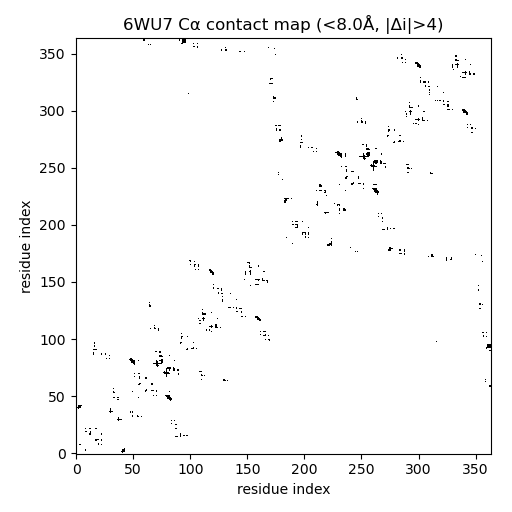900 39.67400 8.92400 1.000 40.34000 9 THR B C 1
ATOM 2975 O O . THR B 1 13 ? -23.70300 39.26500 7.77000 1.000 37.62000 9 THR B O 1
ATOM 2986 N N . HIS B 1 14 ? -23.92100 40.88800 9.32500 1.000 38.31000 10 HIS B N 1
ATOM 2987 C CA . HIS B 1 14 ? -24.38900 41.87800 8.36600 1.000 43.52000 10 HIS B CA 1
ATOM 2988 C C . HIS B 1 14 ? -23.43200 41.99100 7.18200 1.000 40.99000 10 HIS B C 1
ATOM 2989 O O . HIS B 1 14 ? -23.86500 42.04600 6.02400 1.000 39.67000 10 HIS B O 1
ATOM 3003 N N . GLU B 1 15 ? -22.12500 42.00200 7.45100 1.000 44.73431 11 GLU B N 1
ATOM 3004 C CA . GLU B 1 15 ? -21.15000 42.21500 6.38100 1.000 44.23951 11 GLU B CA 1
ATOM 3005 C C . GLU B 1 15 ? -21.09000 41.01100 5.45600 1.000 42.45246 11 GLU B C 1
ATOM 3006 O O . GLU B 1 15 ? -20.92900 41.15800 4.23500 1.000 39.10206 11 GLU B O 1
ATOM 3018 N N . GLN B 1 16 ? -21.22300 39.80600 6.01500 1.000 39.36261 12 GLN B N 1
ATOM 3019 C CA . GLN B 1 16 ? -21.28700 38.62500 5.16300 1.000 38.31775 12 GLN B CA 1
ATOM 3020 C C . GLN B 1 16 ? -22.48200 38.69800 4.22800 1.000 39.52842 12 GLN B C 1
ATOM 3021 O O . GLN B 1 16 ? -22.36100 38.44200 3.02800 1.000 35.70428 12 GLN B O 1
ATOM 3035 N N . LEU B 1 17 ? -23.65600 39.03600 4.76500 1.000 33.53560 13 LEU B N 1
ATOM 3036 C CA . LEU B 1 17 ? -24.83700 39.08100 3.92100 1.000 37.07550 13 LEU B CA 1
ATOM 3037 C C . LEU B 1 17 ? -24.71600 40.17200 2.86800 1.000 38.29143 13 LEU B C 1
ATOM 3038 O O . LEU B 1 17 ? -25.13800 39.97500 1.71400 1.000 31.26691 13 LEU B O 1
ATOM 3054 N N . GLU B 1 18 ? -24.10400 41.30800 3.22700 1.000 35.57532 14 GLU B N 1
ATOM 3055 C CA . GLU B 1 18 ? -23.83500 42.33700 2.23000 1.000 38.22300 14 GLU B CA 1
ATOM 3056 C C . GLU B 1 18 ? -22.90100 41.82000 1.14300 1.000 38.23616 14 GLU B C 1
ATOM 3057 O O . GLU B 1 18 ? -23.15800 42.01500 -0.05000 1.000 39.53895 14 GLU B O 1
ATOM 3069 N N . ALA B 1 19 ? -21.80500 41.15500 1.53300 1.000 35.60427 15 ALA B N 1
ATOM 3070 C CA . ALA B 1 19 ? -20.87100 40.63900 0.53100 1.000 37.30184 15 ALA B CA 1
ATOM 3071 C C . ALA B 1 19 ? -21.52100 39.60500 -0.38000 1.000 33.15134 15 ALA B C 1
ATOM 3072 O O . ALA B 1 19 ? -21.17600 39.52600 -1.57500 1.000 37.58609 15 ALA B O 1
ATOM 3079 N N . TYR B 1 20 ? -22.43900 38.79000 0.14700 1.000 31.99857 16 TYR B N 1
ATOM 3080 C CA . TYR B 1 20 ? -23.10000 37.80000 -0.70500 1.000 31.65906 16 TYR B CA 1
ATOM 3081 C C . TYR B 1 20 ? -24.08800 38.46200 -1.65100 1.000 29.98781 16 TYR B C 1
ATOM 3082 O O . TYR B 1 20 ? -24.20100 38.06600 -2.82100 1.000 30.06676 16 TYR B O 1
ATOM 3100 N N . GLN B 1 21 ? -24.84500 39.43200 -1.14300 1.000 33.69088 17 GLN B N 1
ATOM 3101 C CA . GLN B 1 21 ? -25.76300 40.16800 -1.99500 1.000 31.03267 17 GLN B CA 1
ATOM 3102 C C . GLN B 1 21 ? -24.99600 40.85900 -3.09800 1.000 37.49397 17 GLN B C 1
ATOM 3103 O O . GLN B 1 21 ? -25.45600 40.88600 -4.24100 1.000 30.97740 17 GLN B O 1
ATOM 3117 N N . ASP B 1 22 ? -23.82000 41.42300 -2.76800 1.000 35.35950 18 ASP B N 1
ATOM 3118 C CA . ASP B 1 22 ? -22.95900 42.05300 -3.76900 1.000 34.46729 18 ASP B CA 1
ATOM 3119 C C . ASP B 1 22 ? -22.57900 41.05000 -4.85400 1.000 34.19094 18 ASP B C 1
ATOM 3120 O O . ASP B 1 22 ? -22.82300 41.27000 -6.03800 1.000 36.24119 18 ASP B O 1
ATOM 3129 N N . CYS B 1 23 ? -21.92500 39.95600 -4.46900 1.000 32.22755 19 CYS B N 1
ATOM 3130 C CA . CYS B 1 23 ? -21.22900 39.17100 -5.48300 1.000 32.37493 19 CYS B CA 1
ATOM 3131 C C . CYS B 1 23 ? -22.17200 38.26400 -6.25800 1.000 30.63788 19 CYS B C 1
ATOM 3132 O O . CYS B 1 23 ? -21.91700 38.00500 -7.44200 1.000 31.96173 19 CYS B O 1
ATOM 3140 N N . THR B 1 24 ? -23.25200 37.79200 -5.63600 1.000 35.78587 20 THR B N 1
ATOM 3141 C CA . THR B 1 24 ? -24.24600 36.98800 -6.33700 1.000 32.71708 20 THR B CA 1
ATOM 3142 C C . THR B 1 24 ? -25.33300 37.88300 -6.92600 1.000 33.12502 20 THR B C 1
ATOM 3143 O O . THR B 1 24 ? -25.34700 39.09300 -6.72400 1.000 31.12215 20 THR B O 1
ATOM 3154 N N . PHE B 1 25 ? -26.27700 37.28200 -7.64900 1.000 27.22695 21 PHE B N 1
ATOM 3155 C CA . PHE B 1 25 ? -27.43200 38.00700 -8.15100 1.000 32.03279 21 PHE B CA 1
ATOM 3156 C C . PHE B 1 25 ? -28.60500 37.95600 -7.18300 1.000 34.49624 21 PHE B C 1
ATOM 3157 O O . PHE B 1 25 ? -29.71200 38.35400 -7.55300 1.000 29.11928 21 PHE B O 1
ATOM 3174 N N . PHE B 1 26 ? -28.38300 37.50500 -5.95500 1.000 26.39527 22 PHE B N 1
ATOM 3175 C CA . PHE B 1 26 ? -29.46300 37.33500 -5.00800 1.000 25.65571 22 PHE B CA 1
ATOM 3176 C C . PHE B 1 26 ? -29.52700 38.50600 -4.03800 1.000 29.30615 22 PHE B C 1
ATOM 3177 O O . PHE B 1 26 ? -28.54200 39.21300 -3.81000 1.000 30.27731 22 PHE B O 1
ATOM 3194 N N . THR B 1 27 ? -30.71100 38.68200 -3.44300 1.000 26.23999 23 THR B N 1
ATOM 3195 C CA . THR B 1 27 ? -30.89300 39.55800 -2.29300 1.000 30.85896 23 THR B CA 1
ATOM 3196 C C . THR B 1 27 ? -30.43400 38.86900 -1.00800 1.000 29.28246 23 THR B C 1
ATOM 3197 O O . THR B 1 27 ? -30.24300 37.64800 -0.96800 1.000 28.63501 23 THR B O 1
ATOM 3208 N N . ARG B 1 28 ? -30.31200 39.66500 0.07000 1.000 31.45114 24 ARG B N 1
ATOM 3209 C CA . ARG B 1 28 ? -29.98100 39.08000 1.36300 1.000 34.90945 24 ARG B CA 1
ATOM 3210 C C . ARG B 1 28 ? -30.99200 38.00400 1.75500 1.000 34.25674 24 ARG B C 1
ATOM 3211 O O . ARG B 1 28 ? -30.60300 36.95500 2.27700 1.000 29.98254 24 ARG B O 1
ATOM 3232 N N . LYS B 1 29 ? -32.29800 38.26200 1.54400 1.000 31.68801 25 LYS B N 1
ATOM 3233 C CA . LYS B 1 29 ? -33.32200 37.29200 1.93800 1.000 35.20685 25 LYS B CA 1
ATOM 3234 C C . LYS B 1 29 ? -33.21900 36.01500 1.12400 1.000 30.33522 25 LYS B C 1
ATOM 3235 O O . LYS B 1 29 ? -33.40800 34.91000 1.65700 1.000 27.60857 25 LYS B O 1
ATOM 3254 N N . GLU B 1 30 ? -32.95700 36.15100 -0.18100 1.000 27.81649 26 GLU B N 1
ATOM 3255 C CA . GLU B 1 30 ? -32.76500 34.98000 -1.03100 1.000 28.49552 26 GLU B CA 1
ATOM 3256 C C . GLU B 1 30 ? -31.53800 34.17900 -0.61900 1.000 25.85836 26 GLU B C 1
ATOM 3257 O O . GLU B 1 30 ? -31.53800 32.94200 -0.69000 1.000 26.51107 26 GLU B O 1
ATOM 3269 N N . ILE B 1 31 ? -30.49700 34.86000 -0.14700 1.000 25.04248 27 ILE B N 1
ATOM 3270 C CA . ILE B 1 31 ? -29.32400 34.15600 0.36200 1.000 24.68191 27 ILE B CA 1
ATOM 3271 C C . ILE B 1 31 ? -29.67900 33.35200 1.60900 1.000 30.26942 27 ILE B C 1
ATOM 3272 O O . ILE B 1 31 ? -29.28700 32.19100 1.75200 1.000 27.57699 27 ILE B O 1
ATOM 3288 N N . MET B 1 32 ? -30.37600 33.97800 2.55500 1.000 27.05061 28 MET B N 1
ATOM 3289 C CA . MET B 1 32 ? -30.82700 33.22800 3.73100 1.000 25.78993 28 MET B CA 1
ATOM 3290 C C . MET B 1 32 ? -31.60400 31.98700 3.32700 1.000 24.68191 28 MET B C 1
ATOM 3291 O O . MET B 1 32 ? -31.38700 30.89500 3.86400 1.000 23.67389 28 MET B O 1
ATOM 3305 N N . ARG B 1 33 ? -32.53500 32.12800 2.38300 1.000 24.28186 29 ARG B N 1
ATOM 3306 C CA . ARG B 1 33 ? -33.36300 30.97800 2.03200 1.000 21.83946 29 ARG B CA 1
ATOM 3307 C C . ARG B 1 33 ? -32.58300 29.92500 1.25300 1.000 25.67150 29 ARG B C 1
ATOM 3308 O O . ARG B 1 33 ? -32.90900 28.74000 1.33600 1.000 23.27648 29 ARG B O 1
ATOM 3329 N N . LEU B 1 34 ? -31.55800 30.32300 0.49800 1.000 23.68442 30 LEU B N 1
ATOM 3330 C CA . LEU B 1 34 ? -30.65900 29.33700 -0.09100 1.000 20.66037 30 LEU B CA 1
ATOM 3331 C C . LEU B 1 34 ? -29.84100 28.64200 0.98500 1.000 23.82917 30 LEU B C 1
ATOM 3332 O O . LEU B 1 34 ? -29.52500 27.45700 0.86200 1.000 22.95538 30 LEU B O 1
ATOM 3348 N N . PHE B 1 35 ? -29.44900 29.37400 2.02800 1.000 24.52136 31 PHE B N 1
ATOM 3349 C CA . PHE B 1 35 ? -28.77600 28.72000 3.14200 1.000 24.11342 31 PHE B CA 1
ATOM 3350 C C . PHE B 1 35 ? -29.65400 27.61600 3.73100 1.000 21.78682 31 PHE B C 1
ATOM 3351 O O . PHE B 1 35 ? -29.16800 26.51900 4.04600 1.000 23.26068 31 PHE B O 1
ATOM 3368 N N . TYR B 1 36 ? -30.95200 27.90200 3.92100 1.000 21.56838 32 TYR B N 1
ATOM 3369 C CA . TYR B 1 36 ? -31.84400 26.86800 4.44500 1.000 18.89963 32 TYR B CA 1
ATOM 3370 C C . TYR B 1 36 ? -31.81000 25.62100 3.57600 1.000 24.53978 32 TYR B C 1
ATOM 3371 O O . TYR B 1 36 ? -31.85500 24.49200 4.09000 1.000 20.47351 32 TYR B O 1
ATOM 3389 N N . ARG B 1 37 ? -31.74600 25.80900 2.25400 1.000 20.72354 33 ARG B N 1
ATOM 3390 C CA . ARG B 1 37 ? -31.69600 24.67700 1.32500 1.000 23.44228 33 ARG B CA 1
ATOM 3391 C C . ARG B 1 37 ? -30.39800 23.89100 1.48400 1.000 19.27600 33 ARG B C 1
ATOM 3392 O O . ARG B 1 37 ? -30.40800 22.65800 1.49000 1.000 23.61862 33 ARG B O 1
ATOM 3413 N N . TYR B 1 38 ? -29.27000 24.59600 1.63900 1.000 20.50772 34 TYR B N 1
ATOM 3414 C CA . TYR B 1 38 ? -27.97000 23.95600 1.80600 1.000 21.09990 34 TYR B CA 1
ATOM 3415 C C . TYR B 1 38 ? -27.91800 23.17300 3.10700 1.000 21.64996 34 TYR B C 1
ATOM 3416 O O . TYR B 1 38 ? -27.54800 21.99300 3.11100 1.000 21.82893 34 TYR B O 1
ATOM 3434 N N . GLN B 1 39 ? -28.32800 23.81600 4.19200 1.000 21.37625 35 GLN B N 1
ATOM 3435 C CA . GLN B 1 39 ? -28.36800 23.18000 5.50900 1.000 22.22109 35 GLN B CA 1
ATOM 3436 C C . GLN B 1 39 ? -29.31000 21.95000 5.51500 1.000 23.26595 35 GLN B C 1
ATOM 3437 O O . GLN B 1 39 ? -28.97400 20.92600 6.08600 1.000 23.32385 35 GLN B O 1
ATOM 3451 N N . ASP B 1 40 ? -30.38600 22.02800 4.75200 1.000 21.45784 36 ASP B N 1
ATOM 3452 C CA . ASP B 1 40 ? -31.37000 20.96100 4.65900 1.000 23.28437 36 ASP B CA 1
ATOM 3453 C C . ASP B 1 40 ? -30.74600 19.66100 4.13700 1.000 22.11055 36 ASP B C 1
ATOM 3454 O O . ASP B 1 40 ? -31.10800 18.58300 4.57300 1.000 23.56072 36 ASP B O 1
ATOM 3463 N N . LEU B 1 41 ? -29.83600 19.76300 3.17900 1.000 23.51861 37 LEU B N 1
ATOM 3464 C CA . LEU B 1 41 ? -29.18800 18.60700 2.60200 1.000 24.42135 37 LEU B CA 1
ATOM 3465 C C . LEU B 1 41 ? -28.41300 17.75300 3.60800 1.000 24.85561 37 LEU B C 1
ATOM 3466 O O . LEU B 1 41 ? -28.38200 16.54900 3.47600 1.000 26.49265 37 LEU B O 1
ATOM 3482 N N . ALA B 1 42 ? -27.78000 18.36900 4.59700 1.000 25.46621 38 ALA B N 1
ATOM 3483 C CA . ALA B 1 42 ? -26.93300 17.61800 5.53500 1.000 27.31906 38 ALA B CA 1
ATOM 3484 C C . ALA B 1 42 ? -27.00800 18.30400 6.88300 1.000 26.86112 38 ALA B C 1
ATOM 3485 O O . ALA B 1 42 ? -26.07200 18.99500 7.31100 1.000 28.09284 38 ALA B O 1
ATOM 3492 N N . PRO B 1 43 ? -28.13400 18.14800 7.59500 1.000 24.46609 39 PRO B N 1
ATOM 3493 C CA . PRO B 1 43 ? -28.43100 19.06700 8.70700 1.000 25.72151 39 PRO B CA 1
ATOM 3494 C C . PRO B 1 43 ? -27.62500 18.81800 9.96600 1.000 31.35113 39 PRO B C 1
ATOM 3495 O O . PRO B 1 43 ? -27.74600 19.61300 10.90300 1.000 33.62772 39 PRO B O 1
ATOM 3506 N N . GLN B 1 44 ? -26.86600 17.73200 10.05500 1.000 30.24047 40 GLN B N 1
ATOM 3507 C CA . GLN B 1 44 ? -25.94700 17.58400 11.17300 1.000 40.26272 40 GLN B CA 1
ATOM 3508 C C . GLN B 1 44 ? -24.50600 17.75800 10.71200 1.000 37.86770 40 GLN B C 1
ATOM 3509 O O . GLN B 1 44 ? -23.57500 17.60400 11.51000 1.000 41.48129 40 GLN B O 1
ATOM 3523 N N . LEU B 1 45 ? -24.30900 18.16000 9.46300 1.000 32.56443 41 LEU B N 1
ATOM 3524 C CA . LEU B 1 45 ? -22.99900 18.52600 8.93600 1.000 35.13842 41 LEU B CA 1
ATOM 3525 C C . LEU B 1 45 ? -22.83700 20.03700 8.83000 1.000 33.13029 41 LEU B C 1
ATOM 3526 O O . LEU B 1 45 ? -21.81900 20.58800 9.27500 1.000 31.69064 41 LEU B O 1
ATOM 3542 N N . VAL B 1 46 ? -23.85000 20.71300 8.29500 1.000 28.76924 42 VAL B N 1
ATOM 3543 C CA . VAL B 1 46 ? -23.82200 22.15500 8.09400 1.000 28.02441 42 VAL B CA 1
ATOM 3544 C C . VAL B 1 46 ? -24.21200 22.87800 9.39400 1.000 32.66707 42 VAL B C 1
ATOM 3545 O O . VAL B 1 46 ? -25.33300 22.72400 9.87600 1.000 29.47459 42 VAL B O 1
ATOM 3558 N N . PRO B 1 47 ? -23.31200 23.67100 9.95900 1.000 28.72450 43 PRO B N 1
ATOM 3559 C CA . PRO B 1 47 ? -23.65800 24.34800 11.22100 1.000 29.72988 43 PRO B CA 1
ATOM 3560 C C . PRO B 1 47 ? -24.55000 25.54300 10.95300 1.000 26.80585 43 PRO B C 1
ATOM 3561 O O . PRO B 1 47 ? -24.64700 26.05100 9.84400 1.000 27.29011 43 PRO B O 1
ATOM 3572 N N . LEU B 1 48 ? -25.24100 25.97800 12.01200 1.000 27.80070 44 LEU B N 1
ATOM 3573 C CA . LEU B 1 48 ? -26.15000 27.11400 11.88900 1.000 27.12430 44 LEU B CA 1
ATOM 3574 C C . LEU B 1 48 ? -25.47700 28.47500 12.03000 1.000 31.98805 44 LEU B C 1
ATOM 3575 O O . LEU B 1 48 ? -26.05600 29.47800 11.59100 1.000 39.44157 44 LEU B O 1
ATOM 3591 N N . ASP B 1 49 ? -24.27800 28.54400 12.58700 1.000 34.87787 45 ASP B N 1
ATOM 3592 C CA . ASP B 1 49 ? -23.52900 29.79400 12.74400 1.000 34.57257 45 ASP B CA 1
ATOM 3593 C C . ASP B 1 49 ? -22.39300 29.81800 11.72100 1.000 36.07801 45 ASP B C 1
ATOM 3594 O O . ASP B 1 49 ? -21.42500 29.05400 11.83100 1.000 35.28844 45 ASP B O 1
ATOM 3603 N N . TYR B 1 50 ? -22.51700 30.66800 10.70500 1.000 34.15410 46 TYR B N 1
ATOM 3604 C CA . TYR B 1 50 ? -21.45300 30.79800 9.72000 1.000 36.35962 46 TYR B CA 1
ATOM 3605 C C . TYR B 1 50 ? -20.60900 32.04600 9.94400 1.000 40.98649 46 TYR B C 1
ATOM 3606 O O . TYR B 1 50 ? -19.73100 32.34200 9.12700 1.000 39.51263 46 TYR B O 1
ATOM 3624 N N . THR B 1 51 ? -20.81300 32.75600 11.05800 1.000 42.88146 47 THR B N 1
ATOM 3625 C CA . THR B 1 51 ? -20.09100 34.01200 11.26700 1.000 46.93984 47 THR B CA 1
ATOM 3626 C C . THR B 1 51 ? -18.58500 33.79900 11.37400 1.000 44.72378 47 THR B C 1
ATOM 3627 O O . THR B 1 51 ? -17.81500 34.71800 11.07900 1.000 47.51886 47 THR B O 1
ATOM 3638 N N . THR B 1 52 ? -18.14800 32.60100 11.74300 1.000 49.06378 48 THR B N 1
ATOM 3639 C CA . THR B 1 52 ? -16.73700 32.25200 11.83400 1.000 47.17934 48 THR B CA 1
ATOM 3640 C C . THR B 1 52 ? -16.17000 31.70900 10.52700 1.000 53.93805 48 THR B C 1
ATOM 3641 O O . THR B 1 52 ? -14.98500 31.35400 10.49100 1.000 58.90180 48 THR B O 1
ATOM 3652 N N . CYS B 1 53 ? -16.98400 31.62900 9.47200 1.000 48.62425 49 CYS B N 1
ATOM 3653 C CA . CYS B 1 53 ? -16.65800 30.95400 8.21300 1.000 54.55917 49 CYS B CA 1
ATOM 3654 C C . CYS B 1 53 ? -16.13800 29.55100 8.50100 1.000 55.53824 49 CYS B C 1
ATOM 3655 O O . CYS B 1 53 ? -14.93300 29.28900 8.37200 1.000 53.18532 49 CYS B O 1
ATOM 3663 N N . PRO B 1 54 ? -17.01300 28.63100 8.90300 1.000 45.43439 50 PRO B N 1
ATOM 3664 C CA . PRO B 1 54 ? -16.59400 27.23400 9.06400 1.000 41.21020 50 PRO B CA 1
ATOM 3665 C C . PRO B 1 54 ? -16.26800 26.60600 7.72100 1.000 43.67629 50 PRO B C 1
ATOM 3666 O O . PRO B 1 54 ? -16.81600 26.98800 6.68800 1.000 40.07059 50 PRO B O 1
ATOM 3677 N N . ASP B 1 55 ? -15.38000 25.61400 7.75400 1.000 44.64483 51 ASP B N 1
ATOM 3678 C CA . ASP B 1 55 ? -14.94300 24.90200 6.55500 1.000 48.08734 51 ASP B CA 1
ATOM 3679 C C . ASP B 1 55 ? -15.73400 23.60200 6.45400 1.000 39.45473 51 ASP B C 1
ATOM 3680 O O . ASP B 1 55 ? -15.40300 22.60600 7.10500 1.000 46.94247 51 ASP B O 1
ATOM 3689 N N . VAL B 1 56 ? -16.75700 23.61000 5.60800 1.000 35.98853 52 VAL B N 1
ATOM 3690 C CA . VAL B 1 56 ? -17.71800 22.52300 5.50700 1.000 30.93792 52 VAL B CA 1
ATOM 3691 C C . VAL B 1 56 ? -18.07400 22.31900 4.04100 1.000 29.02190 52 VAL B C 1
ATOM 3692 O O . VAL B 1 56 ? -18.28900 23.28300 3.30200 1.000 31.44061 52 VAL B O 1
ATOM 3705 N N . LYS B 1 57 ? -18.12200 21.06400 3.62100 1.000 33.19082 53 LYS B N 1
ATOM 3706 C CA . LYS B 1 57 ? -18.58000 20.73800 2.28100 1.000 31.34060 53 LYS B CA 1
ATOM 3707 C C . LYS B 1 57 ? -19.70900 19.73200 2.37500 1.000 33.87775 53 LYS B C 1
ATOM 3708 O O . LYS B 1 57 ? -19.67100 18.82900 3.22000 1.000 36.87547 53 LYS B O 1
ATOM 3727 N N . VAL B 1 58 ? -20.71700 19.91500 1.52700 1.000 30.06150 54 VAL B N 1
ATOM 3728 C CA . VAL B 1 58 ? -21.80000 18.95400 1.36000 1.000 26.63477 54 VAL B CA 1
ATOM 3729 C C . VAL B 1 58 ? -21.39000 18.03700 0.20600 1.000 30.65894 54 VAL B C 1
ATOM 3730 O O . VAL B 1 58 ? -20.95700 18.53100 -0.86200 1.000 27.89808 54 VAL B O 1
ATOM 3743 N N . PRO B 1 59 ? -21.46700 16.71600 0.38300 1.000 29.77989 55 PRO B N 1
ATOM 3744 C CA . PRO B 1 59 ? -20.95700 15.80200 -0.64700 1.000 32.10648 55 PRO B CA 1
ATOM 3745 C C . PRO B 1 59 ? -21.72800 15.90600 -1.95300 1.000 29.57460 55 PRO B C 1
ATOM 3746 O O . PRO B 1 59 ? -22.92900 16.17800 -1.98200 1.000 28.64028 55 PRO B O 1
ATOM 3757 N N . TYR B 1 60 ? -21.01600 15.62000 -3.03900 1.000 30.16677 56 TYR B N 1
ATOM 3758 C CA . TYR B 1 60 ? -21.61000 15.69300 -4.36800 1.000 27.00850 56 TYR B CA 1
ATOM 3759 C C . TYR B 1 60 ? -22.89800 14.88300 -4.43600 1.000 28.62712 56 TYR B C 1
ATOM 3760 O O . TYR B 1 60 ? -23.87300 15.29100 -5.08200 1.000 32.90658 56 TYR B O 1
ATOM 3778 N N . GLU B 1 61 ? -22.90800 13.72600 -3.78000 1.000 30.03781 57 GLU B N 1
ATOM 3779 C CA . GLU B 1 61 ? -24.05000 12.82200 -3.83200 1.000 36.85442 57 GLU B CA 1
ATOM 3780 C C . GLU B 1 61 ? -25.33400 13.52900 -3.39400 1.000 38.57831 57 GLU B C 1
ATOM 3781 O O . GLU B 1 61 ? -26.40300 13.31200 -3.97500 1.000 35.48847 57 GLU B O 1
ATOM 3793 N N . LEU B 1 62 ? -25.24700 14.40200 -2.39500 1.000 35.58585 58 LEU B N 1
ATOM 3794 C CA . LEU B 1 62 ? -26.42700 15.14200 -1.95600 1.000 28.17969 58 LEU B CA 1
ATOM 3795 C C . LEU B 1 62 ? -26.73400 16.30000 -2.89500 1.000 28.64554 58 LEU B C 1
ATOM 3796 O O . LEU B 1 62 ? -27.89800 16.62600 -3.12500 1.000 31.32744 58 LEU B O 1
ATOM 3812 N N . ILE B 1 63 ? -25.70100 16.91700 -3.46100 1.000 30.20099 59 ILE B N 1
ATOM 3813 C CA . ILE B 1 63 ? -25.90300 18.04800 -4.36500 1.000 30.90897 59 ILE B CA 1
ATOM 3814 C C . ILE B 1 63 ? -26.62800 17.59100 -5.62100 1.000 30.04308 59 ILE B C 1
ATOM 3815 O O . ILE B 1 63 ? -27.60900 18.20500 -6.06400 1.000 33.93828 59 ILE B O 1
ATOM 3831 N N . GLY B 1 64 ? -26.12900 16.52100 -6.22300 1.000 33.46717 60 GLY B N 1
ATOM 3832 C CA . GLY B 1 64 ? -26.64800 15.99900 -7.46200 1.000 34.68047 60 GLY B CA 1
ATOM 3833 C C . GLY B 1 64 ? -28.04600 15.45500 -7.37400 1.000 38.47567 60 GLY B C 1
ATOM 3834 O O . GLY B 1 64 ? -28.67100 15.27300 -8.42300 1.000 38.82308 60 GLY B O 1
ATOM 3838 N N . SER B 1 65 ? -28.53700 15.18100 -6.16500 1.000 34.41465 61 SER B N 1
ATOM 3839 C CA . SER B 1 65 ? -29.88800 14.70100 -5.94000 1.000 43.13675 61 SER B CA 1
ATOM 3840 C C . SER B 1 65 ? -30.90800 15.81900 -5.81100 1.000 41.82080 61 SER B C 1
ATOM 3841 O O . SER B 1 65 ? -32.10800 15.53300 -5.70400 1.000 37.68610 61 SER B O 1
ATOM 3849 N N . MET B 1 66 ? -30.47600 17.07200 -5.79600 1.000 34.35412 62 MET B N 1
ATOM 3850 C CA . MET B 1 66 ? -31.42000 18.16500 -5.72200 1.000 32.60917 62 MET B CA 1
ATOM 3851 C C . MET B 1 66 ? -32.29700 18.19400 -6.96700 1.000 33.03554 62 MET B C 1
ATOM 3852 O O . MET B 1 66 ? -31.85300 17.80400 -8.05500 1.000 34.67784 62 MET B O 1
ATOM 3866 N N . PRO B 1 67 ? -33.54300 18.65100 -6.83500 1.000 40.06533 63 PRO B N 1
ATOM 3867 C CA . PRO B 1 67 ? -34.42100 18.75800 -8.01600 1.000 40.31010 63 PRO B CA 1
ATOM 3868 C C . PRO B 1 67 ? -33.86100 19.63200 -9.11000 1.000 39.45210 63 PRO B C 1
ATOM 3869 O O . PRO B 1 67 ? -34.09300 19.34700 -10.29400 1.000 39.99953 63 PRO B O 1
ATOM 3880 N N . GLU B 1 68 ? -33.14100 20.69700 -8.74900 1.000 43.48416 64 GLU B N 1
ATOM 3881 C CA . GLU B 1 68 ? -32.55000 21.56800 -9.75600 1.000 43.98948 64 GLU B CA 1
ATOM 3882 C C . GLU B 1 68 ? -31.59000 20.82100 -10.64700 1.000 43.62365 64 GLU B C 1
ATOM 3883 O O . GLU B 1 68 ? -31.33300 21.25400 -11.77100 1.000 46.34766 64 GLU B O 1
ATOM 3895 N N . LEU B 1 69 ? -30.99400 19.74200 -10.14000 1.000 30.74842 65 LEU B N 1
ATOM 3896 C CA . LEU B 1 69 ? -29.92000 19.06900 -10.84800 1.000 30.99056 65 LEU B CA 1
ATOM 3897 C C . LEU B 1 69 ? -30.18200 17.61500 -11.18100 1.000 36.44648 65 LEU B C 1
ATOM 3898 O O . LEU B 1 69 ? -29.57100 17.10800 -12.12800 1.000 36.25698 65 LEU B O 1
ATOM 3914 N N . LYS B 1 70 ? -31.04300 16.92400 -10.43900 1.000 30.14046 66 LYS B N 1
ATOM 3915 C CA . LYS B 1 70 ? -31.06200 15.47300 -10.54600 1.000 35.83324 66 LYS B CA 1
ATOM 3916 C C . LYS B 1 70 ? -31.42800 14.99000 -11.94200 1.000 40.95228 66 LYS B C 1
ATOM 3917 O O . LYS B 1 70 ? -31.07200 13.86600 -12.29600 1.000 41.49708 66 LYS B O 1
ATOM 3936 N N . ASP B 1 71 ? -32.09000 15.81000 -12.75500 1.000 37.50976 67 ASP B N 1
ATOM 3937 C CA . ASP B 1 71 ? -32.48000 15.41000 -14.10500 1.000 34.64363 67 ASP B CA 1
ATOM 3938 C C . ASP B 1 71 ? -31.67200 16.14700 -15.17300 1.000 40.34694 67 ASP B C 1
ATOM 3939 O O . ASP B 1 71 ? -32.02800 16.10500 -16.35800 1.000 40.69435 67 ASP B O 1
ATOM 3948 N N . ASN B 1 72 ? -30.60700 16.82700 -14.77200 1.000 34.28569 68 ASN B N 1
ATOM 3949 C CA . ASN B 1 72 ? -29.74000 17.57900 -15.67100 1.000 32.83288 68 ASN B CA 1
ATOM 3950 C C . ASN B 1 72 ? -28.59300 16.67100 -16.09300 1.000 35.04631 68 ASN B C 1
ATOM 3951 O O . ASN B 1 72 ? -27.84600 16.19600 -15.23100 1.000 32.62760 68 ASN B O 1
ATOM 3962 N N . PRO B 1 73 ? -28.43400 16.36400 -17.37900 1.000 31.34323 69 PRO B N 1
ATOM 3963 C CA . PRO B 1 73 ? -27.38900 15.39000 -17.75500 1.000 31.50904 69 PRO B CA 1
ATOM 3964 C C . PRO B 1 73 ? -25.99000 15.85700 -17.39100 1.000 32.54338 69 PRO B C 1
ATOM 3965 O O . PRO B 1 73 ? -25.08200 15.02500 -17.27800 1.000 34.13041 69 PRO B O 1
ATOM 3976 N N . PHE B 1 74 ? -25.80400 17.15300 -17.15500 1.000 26.21630 70 PHE B N 1
ATOM 3977 C CA . PHE B 1 74 ? -24.51100 17.73900 -16.82700 1.000 28.20075 70 PHE B CA 1
ATOM 3978 C C . PHE B 1 74 ? -24.34100 17.99600 -15.33300 1.000 31.14321 70 PHE B C 1
ATOM 3979 O O . PHE B 1 74 ? -23.43000 18.73800 -14.93300 1.000 28.64817 70 PHE B O 1
ATOM 3996 N N . ARG B 1 75 ? -25.19100 17.40000 -14.49200 1.000 31.58010 71 ARG B N 1
ATOM 3997 C CA . ARG B 1 75 ? -25.12900 17.72800 -13.06700 1.000 27.65068 71 ARG B CA 1
ATOM 3998 C C . ARG B 1 75 ? -23.75000 17.45100 -12.48500 1.000 27.54541 71 ARG B C 1
ATOM 3999 O O . ARG B 1 75 ? -23.24200 18.24000 -11.68500 1.000 28.86662 71 ARG B O 1
ATOM 4020 N N . GLN B 1 76 ? -23.11000 16.35700 -12.89200 1.000 32.14596 72 GLN B N 1
ATOM 4021 C CA . GLN B 1 76 ? -21.77500 16.08600 -12.37400 1.000 29.26140 72 GLN B CA 1
ATOM 4022 C C . GLN B 1 76 ? -20.80700 17.20500 -12.74700 1.000 33.30662 72 GLN B C 1
ATOM 4023 O O . GLN B 1 76 ? -20.08300 17.72700 -11.89300 1.000 31.16953 72 GLN B O 1
ATOM 4037 N N . ARG B 1 77 ? -20.77900 17.58600 -14.02900 1.000 25.59517 73 ARG B N 1
ATOM 4038 C CA . ARG B 1 77 ? -19.85600 18.61300 -14.48500 1.000 25.45305 73 ARG B CA 1
ATOM 4039 C C . ARG B 1 77 ? -20.14200 19.94400 -13.81100 1.000 27.80597 73 ARG B C 1
ATOM 4040 O O . ARG B 1 77 ? -19.21400 20.67700 -13.45300 1.000 27.10851 73 ARG B O 1
ATOM 4061 N N . ILE B 1 78 ? -21.42700 20.28900 -13.67000 1.000 27.07956 74 ILE B N 1
ATOM 4062 C CA . ILE B 1 78 ? -21.79600 21.54500 -13.03400 1.000 24.21869 74 ILE B CA 1
ATOM 4063 C C . ILE B 1 78 ? -21.24700 21.58700 -11.61100 1.000 23.34490 74 ILE B C 1
ATOM 4064 O O . ILE B 1 78 ? -20.58100 22.54900 -11.20700 1.000 27.45592 74 ILE B O 1
ATOM 4080 N N . ALA B 1 79 ? -21.52000 20.53900 -10.83200 1.000 25.33462 75 ALA B N 1
ATOM 4081 C CA . ALA B 1 79 ? -21.01900 20.50800 -9.45300 1.000 28.84293 75 ALA B CA 1
ATOM 4082 C C . ALA B 1 79 ? -19.49500 20.55000 -9.42800 1.000 28.91399 75 ALA B C 1
ATOM 4083 O O . ALA B 1 79 ? -18.90200 21.26100 -8.60800 1.000 30.08782 75 ALA B O 1
ATOM 4090 N N . GLN B 1 80 ? -18.83800 19.81400 -10.33100 1.000 29.76409 76 GLN B N 1
ATOM 4091 C CA . GLN B 1 80 ? -17.37600 19.82900 -10.36800 1.000 29.50617 76 GLN B CA 1
ATOM 4092 C C . GLN B 1 80 ? -16.85200 21.23500 -10.58400 1.000 30.26942 76 GLN B C 1
ATOM 4093 O O . GLN B 1 80 ? -15.91800 21.68200 -9.90000 1.000 31.50904 76 GLN B O 1
ATOM 4107 N N . VAL B 1 81 ? -17.44000 21.95000 -11.54400 1.000 28.17180 77 VAL B N 1
ATOM 4108 C CA . VAL B 1 81 ? -16.91700 23.25300 -11.92700 1.000 27.19800 77 VAL B CA 1
ATOM 4109 C C . VAL B 1 81 ? -17.10000 24.26800 -10.80400 1.000 28.88241 77 VAL B C 1
ATOM 4110 O O . VAL B 1 81 ? -16.22600 25.10800 -10.56600 1.000 33.15398 77 VAL B O 1
ATOM 4123 N N . PHE B 1 82 ? -18.23400 24.23000 -10.12100 1.000 28.04810 78 PHE B N 1
ATOM 4124 C CA . PHE B 1 82 ? -18.46800 25.19300 -9.04900 1.000 29.52196 78 PHE B CA 1
ATOM 4125 C C . PHE B 1 82 ? -17.85900 24.77000 -7.72300 1.000 31.54852 78 PHE B C 1
ATOM 4126 O O . PHE B 1 82 ? -17.64000 25.63000 -6.85300 1.000 37.37817 78 PHE B O 1
ATOM 4143 N N . SER B 1 83 ? -17.52700 23.49400 -7.56700 1.000 30.24047 79 SER B N 1
ATOM 4144 C CA . SER B 1 83 ? -16.93000 23.02400 -6.32100 1.000 31.69327 79 SER B CA 1
ATOM 4145 C C . SER B 1 83 ? -15.51400 23.56000 -6.14000 1.000 36.22013 79 SER B C 1
ATOM 4146 O O . SER B 1 83 ? -14.76200 23.75800 -7.10100 1.000 32.80130 79 SER B O 1
ATOM 4154 N N . GLU B 1 84 ? -15.14900 23.78600 -4.87200 1.000 33.40664 80 GLU B N 1
ATOM 4155 C CA . GLU B 1 84 ? -13.84600 24.37200 -4.57800 1.000 34.80680 80 GLU B CA 1
ATOM 4156 C C . GLU B 1 84 ? -12.72200 23.55800 -5.19200 1.000 37.40185 80 GLU B C 1
ATOM 4157 O O . GLU B 1 84 ? -11.80600 24.12000 -5.79800 1.000 39.86267 80 GLU B O 1
ATOM 4169 N N . ASP B 1 85 ? -12.78400 22.23600 -5.06700 1.000 41.98135 81 ASP B N 1
ATOM 4170 C CA . ASP B 1 85 ? -11.67300 21.36600 -5.42100 1.000 41.98661 81 ASP B CA 1
ATOM 4171 C C . ASP B 1 85 ? -11.95500 20.53100 -6.66900 1.000 46.13711 81 ASP B C 1
ATOM 4172 O O . ASP B 1 85 ? -11.16200 19.64800 -7.00300 1.000 44.41322 81 ASP B O 1
ATOM 4181 N N . GLY B 1 86 ? -13.05100 20.80100 -7.37400 1.000 38.27827 82 GLY B N 1
ATOM 4182 C CA . GLY B 1 86 ? -13.35800 20.12800 -8.61700 1.000 39.13890 82 GLY B CA 1
ATOM 4183 C C . GLY B 1 86 ? -13.88800 18.72000 -8.48400 1.000 37.88086 82 GLY B C 1
ATOM 4184 O O . GLY B 1 86 ? -13.94000 17.99600 -9.48300 1.000 42.07610 82 GLY B O 1
ATOM 4188 N N . ASP B 1 87 ? -14.29800 18.31300 -7.28700 1.000 39.50210 83 ASP B N 1
ATOM 4189 C CA . ASP B 1 87 ? -14.80000 16.97600 -7.02900 1.000 39.11785 83 ASP B CA 1
ATOM 4190 C C . ASP B 1 87 ? -16.30200 16.95000 -6.79500 1.000 37.41238 83 ASP B C 1
ATOM 4191 O O . ASP B 1 87 ? -16.85400 15.88700 -6.49900 1.000 38.82044 83 ASP B O 1
ATOM 4200 N N . GLY B 1 88 ? -16.97600 18.09300 -6.90300 1.000 33.46980 84 GLY B N 1
ATOM 4201 C CA . GLY B 1 88 ? -18.40400 18.14800 -6.71500 1.000 33.09344 84 GLY B CA 1
ATOM 4202 C C . GLY B 1 88 ? -18.84800 18.34200 -5.29000 1.000 29.50880 84 GLY B C 1
ATOM 4203 O O . GLY B 1 88 ? -20.05400 18.48900 -5.05100 1.000 27.34538 84 GLY B O 1
ATOM 4207 N N . HIS B 1 89 ? -17.92600 18.35700 -4.33200 1.000 28.57185 85 HIS B N 1
ATOM 4208 C CA . HIS B 1 89 ? -18.27900 18.59100 -2.92900 1.000 27.82965 85 HIS B CA 1
ATOM 4209 C C . HIS B 1 89 ? -18.23100 20.08700 -2.66400 1.000 30.49050 85 HIS B C 1
ATOM 4210 O O . HIS B 1 89 ? -17.22400 20.74300 -2.95400 1.000 32.98290 85 HIS B O 1
ATOM 4224 N N . MET B 1 90 ? -19.31100 20.63900 -2.12500 1.000 30.12203 86 MET B N 1
ATOM 4225 C CA . MET B 1 90 ? -19.52500 22.06500 -2.25300 1.000 26.80058 86 MET B CA 1
ATOM 4226 C C . MET B 1 90 ? -19.61200 22.76700 -0.91500 1.000 28.60343 86 MET B C 1
ATOM 4227 O O . MET B 1 90 ? -20.33600 22.33900 -0.00800 1.000 26.37948 86 MET B O 1
ATOM 4241 N N . THR B 1 91 ? -18.84000 23.83500 -0.79300 1.000 27.47698 87 THR B N 1
ATOM 4242 C CA . THR B 1 91 ? -19.01300 24.77300 0.29800 1.000 28.57185 87 THR B CA 1
ATOM 4243 C C . THR B 1 91 ? -20.28100 25.58400 0.06000 1.000 26.21893 87 THR B C 1
ATOM 4244 O O . THR B 1 91 ? -20.86900 25.56200 -1.02600 1.000 27.08746 87 THR B O 1
ATOM 4255 N N . LEU B 1 92 ? -20.70800 26.32000 1.09100 1.000 26.79532 88 LEU B N 1
ATOM 4256 C CA . LEU B 1 92 ? -21.83200 27.23400 0.89100 1.000 25.32935 88 LEU B CA 1
ATOM 4257 C C . LEU B 1 92 ? -21.52300 28.22800 -0.22800 1.000 24.85035 88 LEU B C 1
ATOM 4258 O O . LEU B 1 92 ? -22.36500 28.49400 -1.09000 1.000 24.35029 88 LEU B O 1
ATOM 4274 N N . ASP B 1 93 ? -20.32300 28.80700 -0.22000 1.000 26.28473 89 ASP B N 1
ATOM 4275 C CA . ASP B 1 93 ? -19.98300 29.76600 -1.27000 1.000 32.24071 89 ASP B CA 1
ATOM 4276 C C . ASP B 1 93 ? -20.12100 29.13100 -2.66000 1.000 27.90598 89 ASP B C 1
ATOM 4277 O O . ASP B 1 93 ? -20.69900 29.74300 -3.56700 1.000 29.96938 89 ASP B O 1
ATOM 4286 N N . ASN B 1 94 ? -19.62800 27.89300 -2.83900 1.000 28.34287 90 ASN B N 1
ATOM 4287 C CA . ASN B 1 94 ? -19.74800 27.21400 -4.13800 1.000 27.49277 90 ASN B CA 1
ATOM 4288 C C . ASN B 1 94 ? -21.21300 27.08000 -4.53200 1.000 27.65858 90 ASN B C 1
ATOM 4289 O O . ASN B 1 94 ? -21.59800 27.27100 -5.69600 1.000 23.92655 90 ASN B O 1
ATOM 4300 N N . PHE B 1 95 ? -22.03400 26.64500 -3.56500 1.000 23.89760 91 PHE B N 1
ATOM 4301 C CA . PHE B 1 95 ? -23.46000 26.42700 -3.75200 1.000 22.19740 91 PHE B CA 1
ATOM 4302 C C . PHE B 1 95 ? -24.16400 27.70700 -4.17400 1.000 26.08207 91 PHE B C 1
ATOM 4303 O O . PHE B 1 95 ? -24.94800 27.71400 -5.12700 1.000 22.28688 91 PHE B O 1
ATOM 4320 N N . LEU B 1 96 ? -23.88200 28.81300 -3.47800 1.000 25.18197 92 LEU B N 1
ATOM 4321 C CA . LEU B 1 96 ? -24.48500 30.08600 -3.84100 1.000 22.91854 92 LEU B CA 1
ATOM 4322 C C . LEU B 1 96 ? -24.06700 30.51300 -5.23700 1.000 24.64769 92 LEU B C 1
ATOM 4323 O O . LEU B 1 96 ? -24.88600 31.03400 -6.00400 1.000 24.01604 92 LEU B O 1
ATOM 4339 N N . ASP B 1 97 ? -22.78100 30.34300 -5.56000 1.000 23.71337 93 ASP B N 1
ATOM 4340 C CA . ASP B 1 97 ? -22.26800 30.74100 -6.87800 1.000 22.32899 93 ASP B CA 1
ATOM 4341 C C . ASP B 1 97 ? -22.95800 29.95500 -7.99200 1.000 24.30028 93 ASP B C 1
ATOM 4342 O O . ASP B 1 97 ? -23.36500 30.51200 -9.02400 1.000 24.09499 93 ASP B O 1
ATOM 4351 N N . MET B 1 98 ? -23.08700 28.64200 -7.79200 1.000 23.50019 94 MET B N 1
ATOM 4352 C CA . MET B 1 98 ? -23.78800 27.79800 -8.75000 1.000 24.73191 94 MET B CA 1
ATOM 4353 C C . MET B 1 98 ? -25.21500 28.27800 -8.96900 1.000 25.85573 94 MET B C 1
ATOM 4354 O O . MET B 1 98 ? -25.65000 28.50300 -10.10800 1.000 23.34227 94 MET B O 1
ATOM 4368 N N . PHE B 1 99 ? -25.97200 28.45600 -7.89200 1.000 21.46573 95 PHE B N 1
ATOM 4369 C CA . PHE B 1 99 ? -27.34300 28.89500 -8.07500 1.000 22.10791 95 PHE B CA 1
ATOM 4370 C C . PHE B 1 99 ? -27.41800 30.29600 -8.67300 1.000 22.09739 95 PHE B C 1
ATOM 4371 O O . PHE B 1 99 ? -28.36800 30.60600 -9.40000 1.000 22.06580 95 PHE B O 1
ATOM 4388 N N . SER B 1 100 ? -26.45500 31.15800 -8.34700 1.000 23.33438 96 SER B N 1
ATOM 4389 C CA . SER B 1 100 ? -26.43100 32.49600 -8.92700 1.000 23.88707 96 SER B CA 1
ATOM 4390 C C . SER B 1 100 ? -26.28600 32.43500 -10.45200 1.000 23.81075 96 SER B C 1
ATOM 4391 O O . SER B 1 100 ? -26.99000 33.13400 -11.19200 1.000 23.70547 96 SER B O 1
ATOM 4399 N N . VAL B 1 101 ? -25.35600 31.61800 -10.93700 1.000 23.16594 97 VAL B N 1
ATOM 4400 C CA . VAL B 1 101 ? -25.15700 31.50800 -12.38600 1.000 22.90011 97 VAL B CA 1
ATOM 4401 C C . VAL B 1 101 ? -26.35100 30.83700 -13.05400 1.000 25.16618 97 VAL B C 1
ATOM 4402 O O . VAL B 1 101 ? -26.71800 31.17900 -14.18000 1.000 25.51622 97 VAL B O 1
ATOM 4415 N N . MET B 1 102 ? -26.97500 29.86500 -12.39100 1.000 21.69471 98 MET B N 1
ATOM 4416 C CA . MET B 1 102 ? -28.13300 29.18900 -12.95700 1.000 19.99977 98 MET B CA 1
ATOM 4417 C C . MET B 1 102 ? -29.40100 30.03000 -12.89000 1.000 26.47159 98 MET B C 1
ATOM 4418 O O . MET B 1 102 ? -30.38900 29.68900 -13.54700 1.000 29.00085 98 MET B O 1
ATOM 4432 N N . SER B 1 103 ? -29.38900 31.13900 -12.15400 1.000 26.76900 99 SER B N 1
ATOM 4433 C CA . SER B 1 103 ? -30.61000 31.89600 -11.93400 1.000 29.04822 99 SER B CA 1
ATOM 4434 C C . SER B 1 103 ? -31.02500 32.66200 -13.18500 1.000 31.94330 99 SER B C 1
ATOM 4435 O O . SER B 1 103 ? -30.23600 32.90700 -14.10000 1.000 29.50880 99 SER B O 1
ATOM 4443 N N . GLU B 1 104 ? -32.30000 33.05000 -13.20700 1.000 31.53536 100 GLU B N 1
ATOM 4444 C CA . GLU B 1 104 ? -32.81700 33.83200 -14.32500 1.000 32.45126 100 GLU B CA 1
ATOM 4445 C C . GLU B 1 104 ? -32.15400 35.19000 -14.41200 1.000 32.91974 100 GLU B C 1
ATOM 4446 O O . GLU B 1 104 ? -32.15400 35.80300 -15.48700 1.000 34.74364 100 GLU B O 1
ATOM 4458 N N . MET B 1 105 ? -31.60500 35.68200 -13.30100 1.000 30.56682 101 MET B N 1
ATOM 4459 C CA . MET B 1 105 ? -30.99900 37.01000 -13.27900 1.000 31.92488 101 MET B CA 1
ATOM 4460 C C . MET B 1 105 ? -29.61600 37.03200 -13.90800 1.000 33.07502 101 MET B C 1
ATOM 4461 O O . MET B 1 105 ? -29.11500 38.11500 -14.23400 1.000 33.50402 101 MET B O 1
ATOM 4475 N N . ALA B 1 106 ? -28.99000 35.87800 -14.06600 1.000 29.16929 102 ALA B N 1
ATOM 4476 C CA . ALA B 1 106 ? -27.62700 35.83300 -14.57400 1.000 24.87140 102 ALA B CA 1
ATOM 4477 C C . ALA B 1 106 ? -27.59700 36.21800 -16.04700 1.000 26.01365 102 ALA B C 1
ATOM 4478 O O . ALA B 1 106 ? -28.35600 35.65400 -16.84900 1.000 25.30303 102 ALA B O 1
ATOM 4485 N N . PRO B 1 107 ? -26.71500 37.13400 -16.45100 1.000 24.95826 103 PRO B N 1
ATOM 4486 C CA . PRO B 1 107 ? -26.63300 37.53800 -17.86100 1.000 24.98984 103 PRO B CA 1
ATOM 4487 C C . PRO B 1 107 ? -26.29000 36.36300 -18.76100 1.000 24.02130 103 PRO B C 1
ATOM 4488 O O . PRO B 1 107 ? -25.50300 35.48900 -18.40500 1.000 23.21068 103 PRO B O 1
ATOM 4499 N N . ARG B 1 108 ? -26.85100 36.37700 -19.97500 1.000 24.36082 104 ARG B N 1
ATOM 4500 C CA . ARG B 1 108 ? -26.58900 35.28900 -20.90200 1.000 26.55055 104 ARG B CA 1
ATOM 4501 C C . ARG B 1 108 ? -25.10900 35.14000 -21.21700 1.000 25.78730 104 ARG B C 1
ATOM 4502 O O . ARG B 1 108 ? -24.63300 34.01700 -21.44000 1.000 26.80058 104 ARG B O 1
ATOM 4523 N N . ASP B 1 109 ? -24.37500 36.24600 -21.27700 1.000 26.15050 105 ASP B N 1
ATOM 4524 C CA . ASP B 1 109 ? -22.93800 36.16400 -21.52500 1.000 21.92368 105 ASP B CA 1
ATOM 4525 C C . ASP B 1 109 ? -22.21400 35.40200 -20.42600 1.000 25.21618 105 ASP B C 1
ATOM 4526 O O . ASP B 1 109 ? -21.22900 34.69800 -20.69600 1.000 24.14237 105 ASP B O 1
ATOM 4535 N N . LEU B 1 110 ? -22.70500 35.49900 -19.18500 1.000 22.07370 106 LEU B N 1
ATOM 4536 C CA . LEU B 1 110 ? -22.10000 34.75600 -18.08200 1.000 24.69507 106 LEU B CA 1
ATOM 4537 C C . LEU B 1 110 ? -22.48000 33.28500 -18.14600 1.000 22.89485 106 LEU B C 1
ATOM 4538 O O . LEU B 1 110 ? -21.65200 32.40700 -17.87600 1.000 21.35782 106 LEU B O 1
ATOM 4554 N N . LYS B 1 111 ? -23.73300 32.99000 -18.50300 1.000 23.14488 107 LYS B N 1
ATOM 4555 C CA . LYS B 1 111 ? -24.12600 31.59800 -18.66900 1.000 22.67114 107 LYS B CA 1
ATOM 4556 C C . LYS B 1 111 ? -23.29600 30.93700 -19.76300 1.000 24.08973 107 LYS B C 1
ATOM 4557 O O . LYS B 1 111 ? -22.90500 29.77800 -19.63600 1.000 24.85561 107 LYS B O 1
ATOM 4576 N N . ALA B 1 112 ? -22.99900 31.67600 -20.83800 1.000 24.93720 108 ALA B N 1
ATOM 4577 C CA . ALA B 1 112 ? -22.18000 31.12400 -21.91300 1.000 25.09511 108 ALA B CA 1
ATOM 4578 C C . ALA B 1 112 ? -20.77100 30.79800 -21.43100 1.000 24.70033 108 ALA B C 1
ATOM 4579 O O . ALA B 1 112 ? -20.19900 29.76900 -21.80800 1.000 24.19237 108 ALA B O 1
ATOM 4586 N N . TYR B 1 113 ? -20.18200 31.67500 -20.62000 1.000 24.76876 109 TYR B N 1
ATOM 4587 C CA . TYR B 1 113 ? -18.86600 31.38700 -20.05700 1.000 24.68454 109 TYR B CA 1
ATOM 4588 C C . TYR B 1 113 ? -18.88800 30.07500 -19.27800 1.000 24.19501 109 TYR B C 1
ATOM 4589 O O . TYR B 1 113 ? -17.99600 29.23600 -19.43700 1.000 24.90299 109 TYR B O 1
ATOM 4607 N N . TYR B 1 114 ? -19.89300 29.87500 -18.42500 1.000 22.87116 110 TYR B N 1
ATOM 4608 C CA . TYR B 1 114 ? -19.90100 28.65700 -17.62500 1.000 25.08722 110 TYR B CA 1
ATOM 4609 C C . TYR B 1 114 ? -20.29100 27.44600 -18.43700 1.000 23.99235 110 TYR B C 1
ATOM 4610 O O . TYR B 1 114 ? -19.81000 26.34100 -18.15600 1.000 25.45568 110 TYR B O 1
ATOM 4628 N N . ALA B 1 115 ? -21.12300 27.61500 -19.45900 1.000 24.77139 111 ALA B N 1
ATOM 4629 C CA . ALA B 1 115 ? -21.37800 26.50100 -20.36500 1.000 24.08710 111 ALA B CA 1
ATOM 4630 C C . ALA B 1 115 ? -20.07000 25.99800 -20.96800 1.000 24.32660 111 ALA B C 1
ATOM 4631 O O . ALA B 1 115 ? -19.81900 24.79100 -21.03900 1.000 26.12155 111 ALA B O 1
ATOM 4638 N N . PHE B 1 116 ? -19.21600 26.92000 -21.40000 1.000 24.95036 112 PHE B N 1
ATOM 4639 C CA . PHE B 1 116 ? -17.92800 26.51900 -21.96100 1.000 23.80022 112 PHE B CA 1
ATOM 4640 C C . PHE B 1 116 ? -17.11900 25.72700 -20.94700 1.000 27.75859 112 PHE B C 1
ATOM 4641 O O . PHE B 1 116 ? -16.52000 24.70400 -21.27700 1.000 27.15852 112 PHE B O 1
ATOM 4658 N N . LYS B 1 117 ? -17.07100 26.20500 -19.69700 1.000 25.60833 113 LYS B N 1
ATOM 4659 C CA . LYS B 1 117 ? -16.29400 25.52400 -18.66800 1.000 26.72426 113 LYS B CA 1
ATOM 4660 C C . LYS B 1 117 ? -16.78900 24.10200 -18.45000 1.000 25.90047 113 LYS B C 1
ATOM 4661 O O . LYS B 1 117 ? -15.99200 23.17200 -18.30300 1.000 26.59003 113 LYS B O 1
ATOM 4680 N N . ILE B 1 118 ? -18.11100 23.93000 -18.41600 1.000 21.71050 114 ILE B N 1
ATOM 4681 C CA . ILE B 1 118 ? -18.72800 22.63400 -18.17700 1.000 25.91627 114 ILE B CA 1
ATOM 4682 C C . ILE B 1 118 ? -18.44600 21.68100 -19.33800 1.000 25.18460 114 ILE B C 1
ATOM 4683 O O . ILE B 1 118 ? -18.13800 20.49900 -19.12800 1.000 27.96388 114 ILE B O 1
ATOM 4699 N N . TYR B 1 119 ? -18.55900 22.17200 -20.57100 1.000 24.66348 115 TYR B N 1
ATOM 4700 C CA . TYR B 1 119 ? -18.37000 21.33000 -21.76400 1.000 24.30291 115 TYR B CA 1
ATOM 4701 C C . TYR B 1 119 ? -16.90400 21.00700 -22.02800 1.000 30.57209 115 TYR B C 1
ATOM 4702 O O . TYR B 1 119 ? -16.61500 20.08300 -22.81600 1.000 29.66408 115 TYR B O 1
ATOM 4720 N N . ASP B 1 120 ? -15.98300 21.78700 -21.44300 1.000 26.86112 116 ASP B N 1
ATOM 4721 C CA . ASP B 1 120 ? -14.54700 21.52700 -21.48400 1.000 27.88229 116 ASP B CA 1
ATOM 4722 C C . ASP B 1 120 ? -14.24900 20.46700 -20.43000 1.000 34.06987 116 ASP B C 1
ATOM 4723 O O . ASP B 1 120 ? -13.77000 20.75300 -19.33300 1.000 33.23293 116 ASP B O 1
ATOM 4732 N N . PHE B 1 121 ? -14.56500 19.21100 -20.78400 1.000 31.60116 117 PHE B N 1
ATOM 4733 C CA . PHE B 1 121 ? -14.58400 18.12600 -19.79600 1.000 37.59661 117 PHE B CA 1
ATOM 4734 C C . PHE B 1 121 ? -13.21600 17.91200 -19.15800 1.000 38.92309 117 PHE B C 1
ATOM 4735 O O . PHE B 1 121 ? -13.12300 17.62100 -17.96000 1.000 39.25734 117 PHE B O 1
ATOM 4752 N N . ASN B 1 122 ? -12.13800 18.03700 -19.92800 1.000 41.77606 118 ASN B N 1
ATOM 4753 C CA . ASN B 1 122 ? -10.80200 17.83600 -19.37000 1.000 39.78898 118 ASN B CA 1
ATOM 4754 C C . ASN B 1 122 ? -10.13200 19.14700 -18.96200 1.000 43.29203 118 ASN B C 1
ATOM 4755 O O . ASN B 1 122 ? -8.92600 19.16600 -18.70400 1.000 45.02908 118 ASN B O 1
ATOM 4766 N N . ASN B 1 123 ? -10.89000 20.23300 -18.88100 1.000 40.31010 119 ASN B N 1
ATOM 4767 C CA . ASN B 1 123 ? -10.40600 21.51100 -18.36300 1.000 38.73359 119 ASN B CA 1
ATOM 4768 C C . ASN B 1 123 ? -9.07400 21.92000 -18.98900 1.000 43.06306 119 ASN B C 1
ATOM 4769 O O . ASN B 1 123 ? -8.14300 22.32200 -18.28700 1.000 44.93170 119 ASN B O 1
ATOM 4780 N N . ASP B 1 124 ? -8.95300 21.81100 -20.31500 1.000 35.34898 120 ASP B N 1
ATOM 4781 C CA . ASP B 1 124 ? -7.71400 22.23100 -20.96700 1.000 36.40963 120 ASP B CA 1
ATOM 4782 C C . ASP B 1 124 ? -7.91100 23.51200 -21.77600 1.000 36.89653 120 ASP B C 1
ATOM 4783 O O . ASP B 1 124 ? -7.01400 23.91500 -22.52400 1.000 39.73634 120 ASP B O 1
ATOM 4792 N N . ASP B 1 125 ? -9.04800 24.18600 -21.59200 1.000 36.33594 121 ASP B N 1
ATOM 4793 C CA . ASP B 1 125 ? -9.38900 25.50000 -22.11400 1.000 33.86722 121 ASP B CA 1
ATOM 4794 C C . ASP B 1 125 ? -9.88200 25.44900 -23.55300 1.000 34.19094 121 ASP B C 1
ATOM 4795 O O . ASP B 1 125 ? -10.00800 26.50300 -24.18500 1.000 36.50438 121 ASP B O 1
ATOM 4804 N N . TYR B 1 126 ? -10.16200 24.27100 -24.09100 1.000 34.78838 122 TYR B N 1
ATOM 4805 C CA . TYR B 1 126 ? -10.73400 24.13700 -25.42200 1.000 29.69303 122 TYR B CA 1
ATOM 4806 C C . TYR B 1 126 ? -11.78400 23.04400 -25.40300 1.000 31.00109 122 TYR B C 1
ATOM 4807 O O . TYR B 1 126 ? -11.66400 22.06700 -24.66500 1.000 34.78838 122 TYR B O 1
ATOM 4825 N N . ILE B 1 127 ? -12.82000 23.21800 -26.22100 1.000 30.60630 123 ILE B N 1
ATOM 4826 C CA . ILE B 1 127 ? -13.76900 22.14600 -26.51100 1.000 30.09045 123 ILE B CA 1
ATOM 4827 C C . ILE B 1 127 ? -13.26300 21.45700 -27.77700 1.000 29.19297 123 ILE B C 1
ATOM 4828 O O . ILE B 1 127 ? -13.39200 21.98600 -28.88000 1.000 28.46920 123 ILE B O 1
ATOM 4844 N N . CYS B 1 128 ? -12.66700 20.27700 -27.61100 1.000 28.83767 124 CYS B N 1
ATOM 4845 C CA . CYS B 1 128 ? -12.21800 19.48100 -28.74000 1.000 31.12478 124 CYS B CA 1
ATOM 4846 C C . CYS B 1 128 ? -13.38900 18.65500 -29.27100 1.000 28.14022 124 CYS B C 1
ATOM 4847 O O . CYS B 1 128 ? -14.50500 18.71100 -28.76500 1.000 27.46645 124 CYS B O 1
ATOM 4855 N N . ALA B 1 129 ? -13.12700 17.86400 -30.31500 1.000 32.65918 125 ALA B N 1
ATOM 4856 C CA . ALA B 1 129 ? -14.18700 17.03200 -30.87900 1.000 33.51718 125 ALA B CA 1
ATOM 4857 C C . ALA B 1 129 ? -14.72000 16.02000 -29.86600 1.000 31.00372 125 ALA B C 1
ATOM 4858 O O . ALA B 1 129 ? -15.90200 15.65900 -29.92300 1.000 32.12490 125 ALA B O 1
ATOM 4865 N N . TRP B 1 130 ? -13.86300 15.51900 -28.96000 1.000 31.46167 126 TRP B N 1
ATOM 4866 C CA . TRP B 1 130 ? -14.32100 14.55500 -27.95500 1.000 34.66205 126 TRP B CA 1
ATOM 4867 C C . TRP B 1 130 ? -15.22600 15.22600 -26.93500 1.000 31.25901 126 TRP B C 1
ATOM 4868 O O . TRP B 1 130 ? -16.27800 14.68200 -26.57500 1.000 30.75369 126 TRP B O 1
ATOM 4889 N N . ASP B 1 131 ? -14.80900 16.39400 -26.42500 1.000 29.77725 127 ASP B N 1
ATOM 4890 C CA . ASP B 1 131 ? -15.67600 17.17800 -25.54700 1.000 29.19297 127 ASP B CA 1
ATOM 4891 C C . ASP B 1 131 ? -17.02100 17.45000 -26.20600 1.000 28.36919 127 ASP B C 1
ATOM 4892 O O . ASP B 1 131 ? -18.08900 17.38400 -25.56800 1.000 26.72952 127 ASP B O 1
ATOM 4901 N N . LEU B 1 132 ? -16.97700 17.85800 -27.47000 1.000 25.86100 128 LEU B N 1
ATOM 4902 C CA . LEU B 1 132 ? -18.19600 18.25000 -28.16500 1.000 22.16582 128 LEU B CA 1
ATOM 4903 C C . LEU B 1 132 ? -19.11800 17.06000 -28.33700 1.000 26.81901 128 LEU B C 1
ATOM 4904 O O . LEU B 1 132 ? -20.34000 17.17800 -28.19600 1.000 27.10325 128 LEU B O 1
ATOM 4920 N N . GLU B 1 133 ? -18.55000 15.89800 -28.64300 1.000 28.79029 129 GLU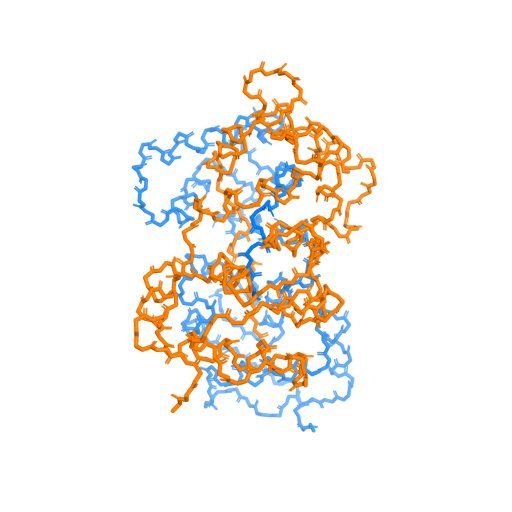 B N 1
ATOM 4921 C CA . GLU B 1 133 ? -19.37500 14.70800 -28.76800 1.000 30.18783 129 GLU B CA 1
ATOM 4922 C C . GLU B 1 133 ? -20.05800 14.36200 -27.45800 1.000 27.06377 129 GLU B C 1
ATOM 4923 O O . GLU B 1 133 ? -21.24900 14.04200 -27.42900 1.000 28.64291 129 GLU B O 1
ATOM 4935 N N . GLN B 1 134 ? -19.30700 14.38200 -26.36800 1.000 27.91124 130 GLN B N 1
ATOM 4936 C CA . GLN B 1 134 ? -19.91900 14.13100 -25.06900 1.000 27.65068 130 GLN B CA 1
ATOM 4937 C C . GLN B 1 134 ? -21.00000 15.15000 -24.78200 1.000 28.60080 130 GLN B C 1
ATOM 4938 O O . GLN B 1 134 ? -22.06400 14.80600 -24.25100 1.000 27.48751 130 GLN B O 1
ATOM 4952 N N . THR B 1 135 ? -20.74300 16.41200 -25.13900 1.000 23.82917 131 THR B N 1
ATOM 4953 C CA . THR B 1 135 ? -21.70300 17.47700 -24.89100 1.000 25.49516 131 THR B CA 1
ATOM 4954 C C . THR B 1 135 ? -22.97700 17.26300 -25.71000 1.000 25.53201 131 THR B C 1
ATOM 4955 O O . THR B 1 135 ? -24.08700 17.30300 -25.17700 1.000 24.26344 131 THR B O 1
ATOM 4966 N N . VAL B 1 136 ? -22.83500 17.05900 -27.02100 1.000 23.96077 132 VAL B N 1
ATOM 4967 C CA . VAL B 1 136 ? -24.02900 16.95800 -27.85700 1.000 21.78945 132 VAL B CA 1
ATOM 4968 C C . VAL B 1 136 ? -24.79400 15.68400 -27.53700 1.000 23.55809 132 VAL B C 1
ATOM 4969 O O . VAL B 1 136 ? -26.03500 15.66500 -27.60300 1.000 26.20051 132 VAL B O 1
ATOM 4982 N N . THR B 1 137 ? -24.09200 14.60400 -27.20000 1.000 25.31619 133 THR B N 1
ATOM 4983 C CA . THR B 1 137 ? -24.77500 13.37500 -26.80600 1.000 26.65320 133 THR B CA 1
ATOM 4984 C C . THR B 1 137 ? -25.66300 13.64300 -25.60600 1.000 28.13495 133 THR B C 1
ATOM 4985 O O . THR B 1 137 ? -26.82000 13.20900 -25.55700 1.000 29.36668 133 THR B O 1
ATOM 4996 N N . LYS B 1 138 ? -25.15400 14.41000 -24.64500 1.000 27.53751 134 LYS B N 1
ATOM 4997 C CA . LYS B 1 138 ? -25.94200 14.69200 -23.45000 1.000 26.25841 134 LYS B CA 1
ATOM 4998 C C . LYS B 1 138 ? -27.08300 15.65700 -23.74000 1.000 25.13196 134 LYS B C 1
ATOM 4999 O O . LYS B 1 138 ? -28.19100 15.49800 -23.21400 1.000 32.46968 134 LYS B O 1
ATOM 5018 N N . LEU B 1 139 ? -26.83800 16.67300 -24.55900 1.000 23.82391 135 LEU B N 1
ATOM 5019 C CA . LEU B 1 139 ? -27.88900 17.63800 -24.83700 1.000 22.76852 135 LEU B CA 1
ATOM 5020 C C . LEU B 1 139 ? -29.04400 17.02500 -25.62500 1.000 27.07167 135 LEU B C 1
ATOM 5021 O O . LEU B 1 139 ? -30.18200 17.49200 -25.50400 1.000 31.06425 135 LEU B O 1
ATOM 5037 N N . THR B 1 140 ? -28.78000 16.03800 -26.46500 1.000 28.99032 136 THR B N 1
ATOM 5038 C CA . THR B 1 140 ? -29.84800 15.52300 -27.31600 1.000 29.49564 136 THR B CA 1
ATOM 5039 C C . THR B 1 140 ? -30.56400 14.32700 -26.70800 1.000 35.11210 136 THR B C 1
ATOM 5040 O O . THR B 1 140 ? -31.61500 13.92800 -27.22500 1.000 31.51430 136 THR B O 1
ATOM 5051 N N . ARG B 1 141 ? -30.04100 13.77900 -25.60700 1.000 30.76948 137 ARG B N 1
ATOM 5052 C CA . ARG B 1 141 ? -30.78600 12.85700 -24.74000 1.000 31.15374 137 ARG B CA 1
ATOM 5053 C C . ARG B 1 141 ? -31.33300 11.64400 -25.48100 1.000 33.05923 137 ARG B C 1
ATOM 5054 O O . ARG B 1 141 ? -32.40600 11.12500 -25.16000 1.000 33.32242 137 ARG B O 1
ATOM 5075 N N . GLY B 1 142 ? -30.56200 11.14000 -26.42600 1.000 26.04260 138 GLY B N 1
ATOM 5076 C CA . GLY B 1 142 ? -30.95500 9.96500 -27.14900 1.000 30.17730 138 GLY B CA 1
ATOM 5077 C C . GLY B 1 142 ? -31.82400 10.23200 -28.35100 1.000 26.62424 138 GLY B C 1
ATOM 5078 O O . GLY B 1 142 ? -32.18100 9.28300 -29.05800 1.000 34.75943 138 GLY B O 1
ATOM 5082 N N . GLU B 1 143 ? -32.18200 11.49500 -28.60700 1.000 25.80046 139 GLU B N 1
ATOM 5083 C CA . GLU B 1 143 ? -33.03000 11.78600 -29.75600 1.000 28.48499 139 GLU B CA 1
ATOM 5084 C C . GLU B 1 143 ? -32.28200 11.56800 -31.06300 1.000 32.03279 139 GLU B C 1
ATOM 5085 O O . GLU B 1 143 ? -32.90300 11.28400 -32.09000 1.000 34.83312 139 GLU B O 1
ATOM 5097 N N . LEU B 1 144 ? -30.96400 11.71400 -31.04300 1.000 29.43511 140 LEU B N 1
ATOM 5098 C CA . LEU B 1 144 ? -30.11000 11.46900 -32.19600 1.000 30.96950 140 LEU B CA 1
ATOM 5099 C C . LEU B 1 144 ? -29.35100 10.15700 -32.04300 1.000 32.44336 140 LEU B C 1
ATOM 5100 O O . LEU B 1 144 ? -28.95800 9.76300 -30.94100 1.000 32.29861 140 LEU B O 1
ATOM 5116 N N . SER B 1 145 ? -29.13700 9.48500 -33.16900 1.000 32.30651 141 SER B N 1
ATOM 5117 C CA . SER B 1 145 ? -28.22700 8.35400 -33.20600 1.000 30.62736 141 SER B CA 1
ATOM 5118 C C . SER B 1 145 ? -26.79000 8.81900 -32.99900 1.000 33.22767 141 SER B C 1
ATOM 5119 O O . SER B 1 145 ? -26.45500 10.00500 -33.13100 1.000 28.22707 141 SER B O 1
ATOM 5127 N N . ALA B 1 146 ? -25.92500 7.85500 -32.68900 1.000 32.14859 142 ALA B N 1
ATOM 5128 C CA . ALA B 1 146 ? -24.50600 8.16700 -32.57700 1.000 37.73347 142 ALA B CA 1
ATOM 5129 C C . ALA B 1 146 ? -23.96500 8.74100 -33.88400 1.000 36.46490 142 ALA B C 1
ATOM 5130 O O . ALA B 1 146 ? -23.13800 9.65800 -33.87900 1.000 32.72761 142 ALA B O 1
ATOM 5137 N N . GLU B 1 147 ? -24.40400 8.18500 -35.01100 1.000 36.38331 143 GLU B N 1
ATOM 5138 C CA . GLU B 1 147 ? -23.99200 8.68800 -36.31300 1.000 33.80668 143 GLU B CA 1
ATOM 5139 C C . GLU B 1 147 ? -24.42300 10.14200 -36.50000 1.000 33.50402 143 GLU B C 1
ATOM 5140 O O . GLU B 1 147 ? -23.64700 10.98200 -36.97700 1.000 31.83540 143 GLU B O 1
ATOM 5152 N N . GLU B 1 148 ? -25.68000 10.45100 -36.15200 1.000 30.33785 144 GLU B N 1
ATOM 5153 C CA . GLU B 1 148 ? -26.18300 11.81700 -36.28500 1.000 26.60056 144 GLU B CA 1
ATOM 5154 C C . GLU B 1 148 ? -25.42800 12.76200 -35.36200 1.000 28.40077 144 GLU B C 1
ATOM 5155 O O . GLU B 1 148 ? -25.08600 13.88400 -35.75700 1.000 26.25578 144 GLU B O 1
ATOM 5167 N N . VAL B 1 149 ? -25.13700 12.32200 -34.13200 1.000 24.97668 145 VAL B N 1
ATOM 5168 C CA . VAL B 1 149 ? -24.36600 13.17600 -33.21800 1.000 27.15589 145 VAL B CA 1
ATOM 5169 C C . VAL B 1 149 ? -23.01300 13.52100 -33.82600 1.000 25.45305 145 VAL B C 1
ATOM 5170 O O . VAL B 1 149 ? -22.57400 14.67700 -33.78300 1.000 26.96376 145 VAL B O 1
ATOM 5183 N N . SER B 1 150 ? -22.31300 12.51800 -34.36400 1.000 29.22982 146 SER B N 1
ATOM 5184 C CA . SER B 1 150 ? -21.01800 12.77700 -34.98500 1.000 29.27456 146 SER B CA 1
ATOM 5185 C C . SER B 1 150 ? -21.13300 13.77000 -36.12800 1.000 30.52998 146 SER B C 1
ATOM 5186 O O . SER B 1 150 ? -20.29200 14.66800 -36.26500 1.000 28.82188 146 SER B O 1
ATOM 5194 N N . LEU B 1 151 ? -22.15800 13.62100 -36.96900 1.000 29.05085 147 LEU B N 1
ATOM 5195 C CA . LEU B 1 151 ? -22.31700 14.55000 -38.08100 1.000 29.22982 147 LEU B CA 1
ATOM 5196 C C . LEU B 1 151 ? -22.59700 15.95500 -37.57500 1.000 30.78790 147 LEU B C 1
ATOM 5197 O O . LEU B 1 151 ? -22.09300 16.92800 -38.13900 1.000 25.01089 147 LEU B O 1
ATOM 5213 N N . VAL B 1 152 ? -23.38700 16.08400 -36.50500 1.000 25.56359 148 VAL B N 1
ATOM 5214 C CA . VAL B 1 152 ? -23.67900 17.40500 -35.95400 1.000 23.53440 148 VAL B CA 1
ATOM 5215 C C . VAL B 1 152 ? -22.42100 18.03200 -35.35200 1.000 22.77642 148 VAL B C 1
ATOM 5216 O O . VAL B 1 152 ? -22.15600 19.22500 -35.54400 1.000 24.64769 148 VAL B O 1
ATOM 5229 N N . CYS B 1 153 ? -21.61700 17.24100 -34.63600 1.000 25.50043 149 CYS B N 1
ATOM 5230 C CA . CYS B 1 153 ? -20.40000 17.77300 -34.02600 1.000 25.46095 149 CYS B CA 1
ATOM 5231 C C . CYS B 1 153 ? -19.40600 18.23400 -35.08500 1.000 25.77414 149 CYS B C 1
ATOM 5232 O O . CYS B 1 153 ? -18.75700 19.27400 -34.92200 1.000 27.51383 149 CYS B O 1
ATOM 5240 N N . GLN B 1 154 ? -19.25900 17.47100 -36.17400 1.000 24.00551 150 GLN B N 1
ATOM 5241 C CA . GLN B 1 154 ? -18.36400 17.91100 -37.23800 1.000 27.21905 150 GLN B CA 1
ATOM 5242 C C . GLN B 1 154 ? -18.85200 19.21600 -37.84800 1.000 28.83504 150 GLN B C 1
ATOM 5243 O O . GLN B 1 154 ? -18.04500 20.09500 -38.16000 1.000 26.73215 150 GLN B O 1
ATOM 5257 N N . HIS B 1 155 ? -20.16900 19.36900 -38.01700 1.000 26.70583 151 HIS B N 1
ATOM 5258 C CA . HIS B 1 155 ? -20.69000 20.61200 -38.58400 1.000 28.82188 151 HIS B CA 1
ATOM 5259 C C . HIS B 1 155 ? -20.44100 21.77600 -37.63700 1.000 29.01664 151 HIS B C 1
ATOM 5260 O O . HIS B 1 155 ? -19.99400 22.85500 -38.05300 1.000 26.85585 151 HIS B O 1
ATOM 5274 N N . VAL B 1 156 ? -20.75000 21.57400 -36.35600 1.000 24.89246 152 VAL B N 1
ATOM 5275 C CA . VAL B 1 156 ? -20.56600 22.63100 -35.36100 1.000 25.92416 152 VAL B CA 1
ATOM 5276 C C . VAL B 1 156 ? -19.13000 23.12000 -35.38100 1.000 28.82451 152 VAL B C 1
ATOM 5277 O O . VAL B 1 156 ? -18.85700 24.32700 -35.41800 1.000 29.72988 152 VAL B O 1
ATOM 5290 N N . LEU B 1 157 ? -18.18300 22.18800 -35.37600 1.000 25.50832 153 LEU B N 1
ATOM 5291 C CA . LEU B 1 157 ? -16.77800 22.57000 -35.43000 1.000 30.89318 153 LEU B CA 1
ATOM 5292 C C . LEU B 1 157 ? -16.45300 23.29800 -36.72400 1.000 36.75441 153 LEU B C 1
ATOM 5293 O O . LEU B 1 157 ? -15.76800 24.32600 -36.72200 1.000 36.07011 153 LEU B O 1
ATOM 5309 N N . ASP B 1 158 ? -16.87700 22.73200 -37.85000 1.000 30.40101 154 ASP B N 1
ATOM 5310 C CA . ASP B 1 158 ? -16.54200 23.32500 -39.13900 1.000 30.59314 154 ASP B CA 1
ATOM 5311 C C . ASP B 1 158 ? -17.03400 24.75900 -39.22100 1.000 39.44683 154 ASP B C 1
ATOM 5312 O O . ASP B 1 158 ? -16.38300 25.60400 -39.84100 1.000 37.68610 154 ASP B O 1
ATOM 5321 N N . GLU B 1 159 ? -18.17600 25.05900 -38.60400 1.000 27.48224 155 GLU B N 1
ATOM 5322 C CA . GLU B 1 159 ? -18.74700 26.39200 -38.72900 1.000 31.87224 155 GLU B CA 1
ATOM 5323 C C . GLU B 1 159 ? -18.19900 27.36100 -37.69300 1.000 29.88516 155 GLU B C 1
ATOM 5324 O O . GLU B 1 159 ? -18.10100 28.56100 -37.97400 1.000 29.58776 155 GLU B O 1
ATOM 5336 N N . ALA B 1 160 ? -17.84800 26.86500 -36.50600 1.000 26.43212 156 ALA B N 1
ATOM 5337 C CA . ALA B 1 160 ? -17.53300 27.72600 -35.37400 1.000 28.67449 156 ALA B CA 1
ATOM 5338 C C . ALA B 1 160 ? -16.05000 27.83400 -35.06800 1.000 30.73790 156 ALA B C 1
ATOM 5339 O O . ALA B 1 160 ? -15.66400 28.70900 -34.28700 1.000 27.70332 156 ALA B O 1
ATOM 5346 N N . ASP B 1 161 ? -15.20700 26.97800 -35.65300 1.000 31.59853 157 ASP B N 1
ATOM 5347 C CA . ASP B 1 161 ? -13.78500 26.91700 -35.31600 1.000 32.23281 157 ASP B CA 1
ATOM 5348 C C . ASP B 1 161 ? -13.07900 28.02100 -36.09500 1.000 28.87715 157 ASP B C 1
ATOM 5349 O O . ASP B 1 161 ? -12.67700 27.86000 -37.25300 1.000 33.43296 157 ASP B O 1
ATOM 5358 N N . GLY B 1 162 ? -12.91500 29.16500 -35.43500 1.000 31.47483 158 GLY B N 1
ATOM 5359 C CA . GLY B 1 162 ? -12.45300 30.35000 -36.14100 1.000 41.15230 158 GLY B CA 1
ATOM 5360 C C . GLY B 1 162 ? -11.07200 30.19300 -36.74700 1.000 41.35496 158 GLY B C 1
ATOM 5361 O O . GLY B 1 162 ? -10.82600 30.62600 -37.87700 1.000 40.72067 158 GLY B O 1
ATOM 5365 N N . ASP B 1 163 ? -10.13600 29.60800 -36.00100 1.000 36.75704 159 ASP B N 1
ATOM 5366 C CA . ASP B 1 163 ? -8.75600 29.51300 -36.46900 1.000 37.03339 159 ASP B CA 1
ATOM 5367 C C . ASP B 1 163 ? -8.43100 28.13700 -37.03000 1.000 35.85430 159 ASP B C 1
ATOM 5368 O O . ASP B 1 163 ? -7.27000 27.86500 -37.34800 1.000 40.01269 159 ASP B O 1
ATOM 5377 N N . HIS B 1 164 ? -9.44500 27.28600 -37.18000 1.000 34.54098 160 HIS B N 1
ATOM 5378 C CA . HIS B 1 164 ? -9.33300 25.99200 -37.85500 1.000 35.94905 160 HIS B CA 1
ATOM 5379 C C . HIS B 1 164 ? -8.25200 25.11300 -37.22800 1.000 44.21583 160 HIS B C 1
ATOM 5380 O O . HIS B 1 164 ? -7.57800 24.33900 -37.91900 1.000 40.46801 160 HIS B O 1
ATOM 5394 N N . ASP B 1 165 ? -8.10700 25.20500 -35.90400 1.000 37.17288 161 ASP B N 1
ATOM 5395 C CA . ASP B 1 165 ? -7.21300 24.31500 -35.16500 1.000 44.18161 161 ASP B CA 1
ATOM 5396 C C . ASP B 1 165 ? -7.89700 23.01400 -34.75600 1.000 39.74161 161 ASP B C 1
ATOM 5397 O O . ASP B 1 165 ? -7.26300 22.17500 -34.10700 1.000 43.38152 161 ASP B O 1
ATOM 5406 N N . GLY B 1 166 ? -9.16400 22.83400 -35.12300 1.000 33.07239 162 GLY B N 1
ATOM 5407 C CA . GLY B 1 166 ? -9.92300 21.64200 -34.80400 1.000 33.76721 162 GLY B CA 1
ATOM 5408 C C . GLY B 1 166 ? -10.55900 21.64300 -33.43500 1.000 36.45174 162 GLY B C 1
ATOM 5409 O O . GLY B 1 166 ? -11.09300 20.60900 -32.99800 1.000 34.87523 162 GLY B O 1
ATOM 5413 N N . ARG B 1 167 ? -10.53400 22.76700 -32.73800 1.000 31.91435 163 ARG B N 1
ATOM 5414 C CA . ARG B 1 167 ? -11.20600 22.83800 -31.45100 1.000 30.21941 163 ARG B CA 1
ATOM 5415 C C . ARG B 1 167 ? -11.78200 24.23000 -31.26400 1.000 30.11677 163 ARG B C 1
ATOM 5416 O O . ARG B 1 167 ? -11.43400 25.18100 -31.97700 1.000 29.39826 163 ARG B O 1
ATOM 5437 N N . LEU B 1 168 ? -12.68800 24.33000 -30.29000 1.000 31.35902 164 LEU B N 1
ATOM 5438 C CA . LEU B 1 168 ? -13.36200 25.57800 -29.97800 1.000 27.70332 164 LEU B CA 1
ATOM 5439 C C . LEU B 1 168 ? -12.68800 26.22500 -28.77200 1.000 32.95395 164 LEU B C 1
ATOM 5440 O O . LEU B 1 168 ? -12.64100 25.62600 -27.69400 1.000 29.26930 164 LEU B O 1
ATOM 5456 N N . SER B 1 169 ? -12.15300 27.43000 -28.97500 1.000 28.24286 165 SER B N 1
ATOM 5457 C CA . SER B 1 169 ? -11.71500 28.28800 -27.89600 1.000 27.80333 165 SER B CA 1
ATOM 5458 C C . SER B 1 169 ? -12.93600 28.89300 -27.21000 1.000 27.44803 165 SER B C 1
ATOM 5459 O O . SER B 1 169 ? -14.05200 28.79600 -27.70200 1.000 25.41884 165 SER B O 1
ATOM 5467 N N . LEU B 1 170 ? -12.71600 29.57700 -26.08200 1.000 28.77187 166 LEU B N 1
ATOM 5468 C CA . LEU B 1 170 ? -13.83000 30.31100 -25.48800 1.000 28.16127 166 LEU B CA 1
ATOM 5469 C C . LEU B 1 170 ? -14.35600 31.36200 -26.46400 1.000 27.77438 166 LEU B C 1
ATOM 5470 O O . LEU B 1 170 ? -15.56700 31.51800 -26.61300 1.000 28.40867 166 LEU B O 1
ATOM 5486 N N . GLU B 1 171 ? -13.46300 32.05300 -27.18900 1.000 29.17981 167 GLU B N 1
ATOM 5487 C CA . GLU B 1 171 ? -13.92100 33.00500 -28.20500 1.000 28.69555 167 GLU B CA 1
ATOM 5488 C C . GLU B 1 171 ? -14.76600 32.31400 -29.27000 1.000 29.69567 167 GLU B C 1
ATOM 5489 O O . GLU B 1 171 ? -15.78900 32.86300 -29.70700 1.000 27.96914 167 GLU B O 1
ATOM 5501 N N . ASP B 1 172 ? -14.32700 31.14500 -29.74400 1.000 29.73251 168 ASP B N 1
ATOM 5502 C CA . ASP B 1 172 ? -15.09400 30.42400 -30.76200 1.000 27.04008 168 ASP B CA 1
ATOM 5503 C C . ASP B 1 172 ? -16.50100 30.12100 -30.25400 1.000 28.25602 168 ASP B C 1
ATOM 5504 O O . ASP B 1 172 ? -17.49900 30.27600 -30.96800 1.000 27.71122 168 ASP B O 1
ATOM 5513 N N . PHE B 1 173 ? -16.57300 29.59900 -29.03500 1.000 26.45317 169 PHE B N 1
ATOM 5514 C CA . PHE B 1 173 ? -17.84200 29.21200 -28.43800 1.000 23.74495 169 PHE B CA 1
ATOM 5515 C C . PHE B 1 173 ? -18.73000 30.42500 -28.24700 1.000 24.87140 169 PHE B C 1
ATOM 5516 O O . PHE B 1 173 ? -19.91800 30.39700 -28.58900 1.000 26.62161 169 PHE B O 1
ATOM 5533 N N . GLN B 1 174 ? -18.16400 31.52400 -27.72900 1.000 26.32158 170 GLN B N 1
ATOM 5534 C CA . GLN B 1 174 ? -18.96900 32.72100 -27.53000 1.000 25.72414 170 GLN B CA 1
ATOM 5535 C C . GLN B 1 174 ? -19.55700 33.23100 -28.83700 1.000 26.38211 170 GLN B C 1
ATOM 5536 O O . GLN B 1 174 ? -20.73800 33.59800 -28.89800 1.000 29.49038 170 GLN B O 1
ATOM 5550 N N . ASN B 1 175 ? -18.73100 33.28800 -29.88500 1.000 27.52435 171 ASN B N 1
ATOM 5551 C CA . ASN B 1 175 ? -19.19500 33.77200 -31.17800 1.000 30.35890 171 ASN B CA 1
ATOM 5552 C C . ASN B 1 175 ? -20.24000 32.84000 -31.77000 1.000 25.61623 171 ASN B C 1
ATOM 5553 O O . ASN B 1 175 ? -21.18100 33.28600 -32.43100 1.000 29.88779 171 ASN B O 1
ATOM 5564 N N . MET B 1 176 ? -20.11100 31.54400 -31.53400 1.000 25.99259 172 MET B N 1
ATOM 5565 C CA . MET B 1 176 ? -21.11400 30.61800 -32.05800 1.000 25.44779 172 MET B CA 1
ATOM 5566 C C . MET B 1 176 ? -22.47400 30.90700 -31.47400 1.000 30.61420 172 MET B C 1
ATOM 5567 O O . MET B 1 176 ? -23.48700 30.92800 -32.19400 1.000 29.98781 172 MET B O 1
ATOM 5581 N N . ILE B 1 177 ? -22.52500 31.07100 -30.15200 1.000 27.39013 173 ILE B N 1
ATOM 5582 C CA . ILE B 1 177 ? -23.79200 31.35200 -29.48700 1.000 29.54565 173 I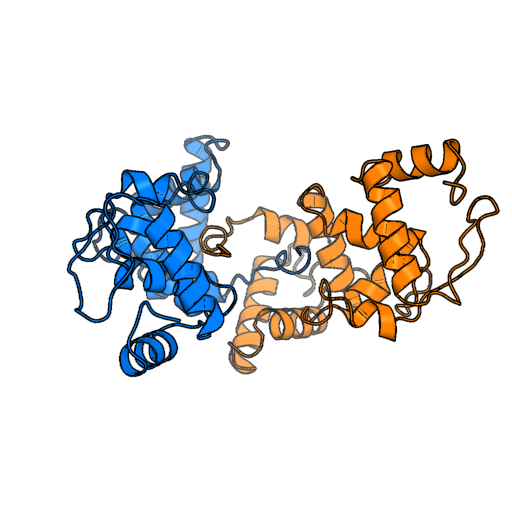LE B CA 1
ATOM 5583 C C . ILE B 1 177 ? -24.36700 32.67700 -29.97800 1.000 32.90395 173 ILE B C 1
ATOM 5584 O O . ILE B 1 177 ? -25.57600 32.82000 -30.15600 1.000 33.81458 173 ILE B O 1
ATOM 5600 N N . LEU B 1 178 ? -23.51100 33.68500 -30.15900 1.000 33.54350 174 LEU B N 1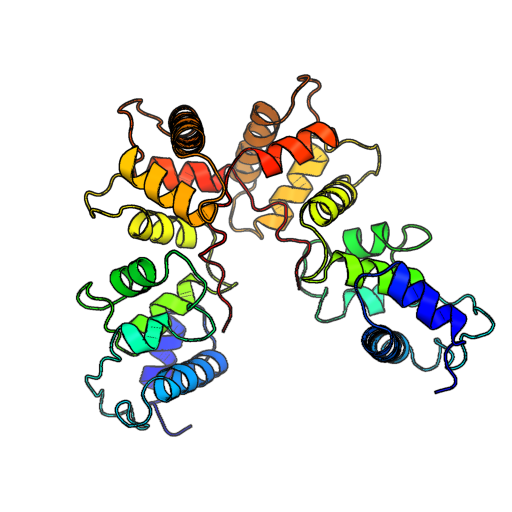
ATOM 5601 C CA . LEU B 1 178 ? -23.98300 34.99300 -30.59500 1.000 36.17802 174 LEU B CA 1
ATOM 5602 C C . LEU B 1 178 ? -24.36900 35.01200 -32.06700 1.000 37.20446 174 LEU B C 1
ATOM 5603 O O . LEU B 1 178 ? -25.11800 35.90100 -32.47900 1.000 43.01568 174 LEU B O 1
ATOM 5619 N N . ARG B 1 179 ? -23.91100 34.03200 -32.85100 1.000 37.32553 175 ARG B N 1
ATOM 5620 C CA . ARG B 1 179 ? -23.98100 34.12100 -34.30900 1.000 43.15517 175 ARG B CA 1
ATOM 5621 C C . ARG B 1 179 ? -25.39600 33.97200 -34.83800 1.000 50.77451 175 ARG B C 1
ATOM 5622 O O . ARG B 1 179 ? -25.72500 34.54900 -35.88500 1.000 47.13723 175 ARG B O 1
ATOM 5643 N N . ALA B 1 180 ? -26.23600 33.19200 -34.17100 1.000 38.71517 176 ALA B N 1
ATOM 5644 C CA . ALA B 1 180 ? -27.53300 32.91600 -34.76100 1.000 56.32517 176 ALA B CA 1
ATOM 5645 C C . ALA B 1 180 ? -28.62700 32.90500 -33.70500 1.000 42.54457 176 ALA B C 1
ATOM 5646 O O . ALA B 1 180 ? -28.37400 32.60000 -32.53100 1.000 44.35269 176 ALA B O 1
ATOM 5653 N N . PRO B 1 181 ? -29.85300 33.21000 -34.11000 1.000 53.20638 177 PRO B N 1
ATOM 5654 C CA . PRO B 1 181 ? -30.96100 33.19300 -33.16100 1.000 57.77798 177 PRO B CA 1
ATOM 5655 C C . PRO B 1 181 ? -31.28200 31.76900 -32.77100 1.000 41.57867 177 PRO B C 1
ATOM 5656 O O . PRO B 1 181 ? -31.06700 30.82300 -33.52700 1.000 39.11258 177 PRO B O 1
ATOM 5667 N N . ASP B 1 182 ? -31.76600 31.61800 -31.55400 1.000 53.02478 178 ASP B N 1
ATOM 5668 C CA . ASP B 1 182 ? -32.31100 30.34500 -31.11500 1.000 45.11067 178 ASP B CA 1
ATOM 5669 C C . ASP B 1 182 ? -33.72200 30.28000 -31.66700 1.000 33.51454 178 ASP B C 1
ATOM 5670 O O . ASP B 1 182 ? -34.64900 30.86500 -31.10700 1.000 39.51790 178 ASP B O 1
ATOM 5679 N N . PHE B 1 183 ? -33.89200 29.60000 -32.80000 1.000 37.37027 179 PHE B N 1
ATOM 5680 C CA . PHE B 1 183 ? -35.21000 29.56200 -33.40900 1.000 33.64088 179 PHE B CA 1
ATOM 5681 C C . PHE B 1 183 ? -36.21600 28.79300 -32.57700 1.000 34.95419 179 PHE B C 1
ATOM 5682 O O . PHE B 1 183 ? -37.42100 28.94800 -32.79500 1.000 38.29407 179 PHE B O 1
ATOM 5699 N N . LEU B 1 184 ? -35.77400 27.96400 -31.64400 1.000 30.00623 180 LEU B N 1
ATOM 5700 C CA . LEU B 1 184 ? -36.72500 27.17700 -30.86300 1.000 30.37996 180 LEU B CA 1
ATOM 5701 C C . LEU B 1 184 ? -36.94700 27.75400 -29.47900 1.000 35.17001 180 LEU B C 1
ATOM 5702 O O . LEU B 1 184 ? -37.69100 27.16200 -28.68800 1.000 32.51442 180 LEU B O 1
ATOM 5718 N N . SER B 1 185 ? -36.31900 28.88700 -29.16600 1.000 36.68861 181 SER B N 1
ATOM 5719 C CA . SER B 1 185 ? -36.45800 29.44000 -27.82200 1.000 39.28629 181 SER B CA 1
ATOM 5720 C C . SER B 1 185 ? -37.90900 29.74900 -27.50500 1.000 39.92847 181 SER B C 1
ATOM 5721 O O . SER B 1 185 ? -38.32700 29.67300 -26.34400 1.000 41.97082 181 SER B O 1
ATOM 5729 N N . THR B 1 186 ? -38.69600 30.08800 -28.50800 1.000 34.69100 182 THR B N 1
ATOM 5730 C CA . THR B 1 186 ? -40.07900 30.45700 -28.25200 1.000 39.41525 182 THR B CA 1
ATOM 5731 C C . THR B 1 186 ? -40.99300 29.23900 -28.18600 1.000 37.63872 182 THR B C 1
ATOM 5732 O O . THR B 1 186 ? -42.20300 29.39700 -27.96900 1.000 32.42494 182 THR B O 1
ATOM 5743 N N . PHE B 1 187 ? -40.43100 28.02600 -28.29500 1.000 30.01676 183 PHE B N 1
ATOM 5744 C CA . PHE B 1 187 ? -41.19100 26.78100 -28.24100 1.000 27.48751 183 PHE B CA 1
ATOM 5745 C C . PHE B 1 187 ? -40.89600 25.96900 -26.98200 1.000 28.21128 183 PHE B C 1
ATOM 5746 O O . PHE B 1 187 ? -41.10800 24.75100 -26.96900 1.000 28.90083 183 PHE B O 1
ATOM 5763 N N . HIS B 1 188 ? -40.41200 26.61600 -25.92000 1.000 27.30064 184 HIS B N 1
ATOM 5764 C CA . HIS B 1 188 ? -40.21400 25.96100 -24.62900 1.000 28.12969 184 HIS B CA 1
ATOM 5765 C C . HIS B 1 188 ? -41.08100 26.72300 -23.64200 1.000 29.92464 184 HIS B C 1
ATOM 5766 O O . HIS B 1 188 ? -40.70500 27.80200 -23.17800 1.000 30.90897 184 HIS B O 1
ATOM 5780 N N . ILE B 1 189 ? -42.26500 26.19500 -23.37600 1.000 28.75082 185 ILE B N 1
ATOM 5781 C CA . ILE B 1 189 ? -43.25200 26.88200 -22.54500 1.000 30.55103 185 ILE B CA 1
ATOM 5782 C C . ILE B 1 189 ? -43.76800 25.86200 -21.55000 1.000 33.91196 185 ILE B C 1
ATOM 5783 O O . ILE B 1 189 ? -44.51500 24.94800 -21.92800 1.000 35.07263 185 ILE B O 1
ATOM 5799 N N . ARG B 1 190 ? -43.38600 26.02000 -20.28300 1.000 36.25698 186 ARG B N 1
ATOM 5800 C CA . ARG B 1 190 ? -43.81100 25.09800 -19.24300 1.000 35.41477 186 ARG B CA 1
ATOM 5801 C C . ARG B 1 190 ? -45.11000 25.58300 -18.60000 1.000 38.09667 186 ARG B C 1
ATOM 5802 O O . ARG B 1 190 ? -45.32400 26.78500 -18.40500 1.000 38.62305 186 ARG B O 1
ATOM 5823 N N . ILE B 1 191 ? -45.96100 24.62800 -18.25100 1.000 36.38594 187 ILE B N 1
ATOM 5824 C CA . ILE B 1 191 ? -47.24400 24.89600 -17.62600 1.000 38.86782 187 ILE B CA 1
ATOM 5825 C C . ILE B 1 191 ? -47.61000 23.69200 -16.76100 1.000 39.79424 187 ILE B C 1
ATOM 5826 O O . ILE B 1 191 ? -46.91800 22.67300 -16.81300 1.000 41.46550 187 ILE B O 1
#

Radius of gyration: 23.43 Å; Cα contacts (8 Å, |Δi|>4): 482; chains: 2; bounding box: 63×41×68 Å

GO terms:
  GO:0000287 magnesium ion binding (F, IDA)
  GO:0005509 calcium ion binding (F, IDA)
  GO:0005515 protein binding (F, IPI)

CATH classification: 1.10.238.10 (+1 more: 1.10.238.10)

Solvent-accessible surface area: 18424 Å² total; per-residue (Å²): 94,120,2,10,44,128,119,37,2,74,50,35,55,119,106,21,84,13,72,119,160,38,0,24,100,0,0,104,62,0,19,94,25,9,83,191,89,4,44,93,68,15,57,104,98,40,132,21,64,0,51,30,117,75,0,3,68,4,86,49,1,109,104,17,32,1,85,98,27,0,0,44,33,10,9,117,102,42,66,0,60,0,26,3,83,10,0,1,57,0,1,5,6,1,7,88,75,5,49,55,76,57,2,0,81,38,0,9,73,0,1,6,39,86,103,67,103,72,0,36,46,154,2,1,45,35,0,0,54,70,24,27,150,53,140,53,64,90,115,80,5,47,103,31,2,97,58,6,14,99,79,5,8,60,101,153,66,41,86,0,35,58,124,20,0,34,57,21,7,57,70,51,15,34,9,11,52,7,0,98,107,122,114,11,11,45,114,118,34,4,60,56,31,64,116,96,8,80,20,68,68,130,72,0,13,143,18,2,123,83,0,30,105,44,12,78,185,86,3,46,115,71,13,54,109,94,39,135,24,61,0,48,34,114,68,0,7,74,6,94,33,0,110,112,20,44,1,89,103,18,0,0,51,40,15,8,118,99,40,64,0,58,0,24,3,72,8,0,1,62,0,10,7,10,5,13,170,95,6,66,133,102,57,6,6,79,49,0,5,66,0,0,6,41,92,104,63,90,68,0,42,54,162,2,2,52,42,0,0,71,71,34,16,129,70,84,29,51,73,124,71,5,54,128,4,6,97,57,8,11,94,85,4,10,55,104,150,68,43,83,0,30,53,109,11,1,57,52,30,22,116,104,50,28,56,9,0,55,10,0,93,14,189,35

B-factor: mean 36.35, std 13.52, range [16.14, 105.26]

Sequence (364 aa):
QTVFTHEQLEAYQDCTFFTRKEIMRLFYRYQDLAPQLVPLDYTTCPDVKVPYELIGSMPELKDNPFRQRIAQVFSEEDGDGHMTLDNFLDMFSVMSEMAPRDLKAYYAFKIYDFNNDDYICAWDLEQTVTKLTRGELSAEEVSLVCQHVLDEADGDHDGRLSLEDFQNMILRAPDFLSTFHIQTVFTHEQLEAYQDCTFFTRKEIMRLFYRYQDLAPQLVPLDYTTCPDVKVPYELIGSMPELKDNPFRQRIAQVFSEDGDGHMTLDNFLDMFSVMSEMAPRDLKAYYAFKIYDFNNDDYICAWDLEQTVTKLTRGELSAEEVSLVCQHVLDEADGDHDGRLSLEDFQNMILRAPDFLSTFHIRI

Foldseek 3Di:
DAAADPVVLVVLVVPFVDDSVVLVVVVVVVCVLPVVFDDRHCHVVDDGWADQVSQCCPPVRVLQLLSQLLQLLLDPNSRNTHDSNSSRRSVRCVDPPHDPLSVQLVVQSSLCPVRPQKCALVSQLVVQCSVVVNPDDSVVSSVVSVVLCVVQVVVPPRIGGSVSRSVSSVVPDDVVVVPDD/DQAEDPVVLVVLVVPFVDHSVVLVVLVVVVCVLPVVQDDRHCHVPDDGWAAQVSQCPDPVHVPQLLSLLLLLVLDPNSRSTHDSNSSRRSCRCVDPPHDPLSVLVVVQSSLPPVRPQWNALVSQLVVQCRVCVPVDDSVVSSVVSVVLCVVQVVVPPRIAGSVSSSCSVVVDDPPCPVVDDDD